Protein AF-A0A135SBM2-F1 (afdb_monomer_lite)

pLDDT: mean 83.61, std 17.09, range [28.7, 98.75]

Foldseek 3Di:
DDDDDDDDDDDDDDDPDPPDPDDDDPPDFDDADDEDPDDDPQWWWKKWFWADDVPGRAAIWIFTADPVDRQWTKTWWFDDDLAAFTATKIWARDGQPPDPRHGPDIGTHYTFDNQQDDNCVRNVNNDTDIDRDDDGNLNVLLPVQGGTGRQDDDPPNPDDPDQFRDRAHGLNSNLVSVVSCVVVVRHPVVSSSNSVRPRPDPQLGDGRDDDDADDEAQQKFKFQFDDADDDPVQSVCSVPPPDDDPDFATGWKTKGFGQAAHNNCCPDPDLLRDGRFTKIATDRGDRPDRIRMDRSLRIDGDDPPQDRHNRRLCHFLVLVLCCVQCVQQVQDFPLRNPGDPVVVVDDPPDAAEDEEEPCPDSNNVNNLLRNVRSCVVHVGHYQYEYEDAPVCVVVCCDPPNNHPYYDDCPDPPNQDPDLRVQRVLVVADQPGAAEDADDCVSSVHDQVPGSHRYPYDHSCLLVQAFDDDPNDIDHRDVVSVVSSSSD

Organism: NCBI:txid703756

Structure (mmCIF, N/CA/C/O backbone):
data_AF-A0A135SBM2-F1
#
_entry.id   AF-A0A135SBM2-F1
#
loop_
_atom_site.group_PDB
_atom_site.id
_atom_site.type_symbol
_atom_site.label_atom_id
_atom_site.label_alt_id
_atom_site.label_comp_id
_atom_site.label_asym_id
_atom_site.label_entity_id
_atom_site.label_seq_id
_atom_site.pdbx_PDB_ins_code
_atom_site.Cartn_x
_atom_site.Cartn_y
_atom_site.Cartn_z
_atom_site.occupancy
_atom_site.B_iso_or_equiv
_atom_site.auth_seq_id
_atom_site.auth_comp_id
_atom_site.auth_asym_id
_atom_site.auth_atom_id
_atom_site.pdbx_PDB_model_num
ATOM 1 N N . MET A 1 1 ? -12.585 -41.932 53.723 1.00 39.06 1 MET A N 1
ATOM 2 C CA . MET A 1 1 ? -12.923 -42.437 52.377 1.00 39.06 1 MET A CA 1
ATOM 3 C C . MET A 1 1 ? -12.735 -41.289 51.399 1.00 39.06 1 MET A C 1
ATOM 5 O O . MET A 1 1 ? -13.610 -40.442 51.297 1.00 39.06 1 MET A O 1
ATOM 9 N N . SER A 1 2 ? -11.553 -41.189 50.789 1.00 30.44 2 SER A N 1
ATOM 10 C CA . SER A 1 2 ? -11.261 -40.231 49.718 1.00 30.44 2 SER A CA 1
ATOM 11 C C . SER A 1 2 ? -11.593 -40.883 48.378 1.00 30.44 2 SER A C 1
ATOM 13 O O . SER A 1 2 ? -11.089 -41.962 48.077 1.00 30.44 2 SER A O 1
ATOM 15 N N . SER A 1 3 ? -12.459 -40.245 47.594 1.00 32.25 3 SER A N 1
ATOM 16 C CA . SER A 1 3 ? -12.803 -40.667 46.236 1.00 32.25 3 SER A CA 1
ATOM 17 C C . SER A 1 3 ? -11.995 -39.832 45.249 1.00 32.25 3 SER A C 1
ATOM 19 O O . SER A 1 3 ? -12.157 -38.615 45.185 1.00 32.25 3 SER A O 1
ATOM 21 N N . SER A 1 4 ? -11.109 -40.488 44.508 1.00 32.97 4 SER A N 1
ATOM 22 C CA . SER A 1 4 ? -10.272 -39.921 43.452 1.00 32.97 4 SER A CA 1
ATOM 23 C C . SER A 1 4 ? -11.083 -39.667 42.179 1.00 32.97 4 SER A C 1
ATOM 25 O O . SER A 1 4 ? -11.576 -40.610 41.564 1.00 32.97 4 SER A O 1
ATOM 27 N N . TYR A 1 5 ? -11.173 -38.405 41.763 1.00 30.28 5 TYR A N 1
ATOM 28 C CA . TYR A 1 5 ? -11.553 -38.014 40.406 1.00 30.28 5 TYR A CA 1
ATOM 29 C C . TYR A 1 5 ? -10.326 -38.156 39.496 1.00 30.28 5 TYR A C 1
ATOM 31 O O . TYR A 1 5 ? -9.384 -37.372 39.588 1.00 30.28 5 TYR A O 1
ATOM 39 N N . THR A 1 6 ? -10.317 -39.162 38.626 1.00 31.48 6 THR A N 1
ATOM 40 C CA . THR A 1 6 ? -9.351 -39.278 37.526 1.00 31.48 6 THR A CA 1
ATOM 41 C C . THR A 1 6 ? -9.913 -38.545 36.312 1.00 31.48 6 THR A C 1
ATOM 43 O O . THR A 1 6 ? -10.734 -39.089 35.575 1.00 31.48 6 THR A O 1
ATOM 46 N N . GLY A 1 7 ? -9.512 -37.286 36.137 1.00 32.78 7 GLY A N 1
ATOM 47 C CA . GLY A 1 7 ? -9.762 -36.528 34.914 1.00 32.78 7 GLY A CA 1
ATOM 48 C C . GLY A 1 7 ? -8.876 -37.041 33.779 1.00 32.78 7 GLY A C 1
ATOM 49 O O . GLY A 1 7 ? -7.662 -37.153 33.941 1.00 32.78 7 GLY A O 1
ATOM 50 N N . ASN A 1 8 ? -9.486 -37.358 32.638 1.00 36.62 8 ASN A N 1
ATOM 51 C CA . ASN A 1 8 ? -8.774 -37.638 31.394 1.00 36.62 8 ASN A CA 1
ATOM 52 C C . ASN A 1 8 ? -8.046 -36.369 30.934 1.00 36.62 8 ASN A C 1
ATOM 54 O O . ASN A 1 8 ? -8.679 -35.386 30.552 1.00 36.62 8 ASN A O 1
ATOM 58 N N . VAL A 1 9 ? -6.716 -36.403 30.974 1.00 37.31 9 VAL A N 1
ATOM 59 C CA . VAL A 1 9 ? -5.846 -35.377 30.390 1.00 37.31 9 VAL A CA 1
ATOM 60 C C . VAL A 1 9 ? -5.832 -35.576 28.865 1.00 37.31 9 VAL A C 1
ATOM 62 O O . VAL A 1 9 ? -5.608 -36.707 28.423 1.00 37.31 9 VAL A O 1
ATOM 65 N N . PRO A 1 10 ? -6.078 -34.536 28.044 1.00 39.66 10 PRO A N 1
ATOM 66 C CA . PRO A 1 10 ? -5.934 -34.630 26.592 1.00 39.66 10 PRO A CA 1
ATOM 67 C C . PRO A 1 10 ? -4.493 -35.001 26.206 1.00 39.66 10 PRO A C 1
ATOM 69 O O . PRO A 1 10 ? -3.559 -34.575 26.891 1.00 39.66 10 PRO A O 1
ATOM 72 N N . PRO A 1 11 ? -4.277 -35.773 25.125 1.00 42.50 11 PRO A N 1
ATOM 73 C CA . PRO A 1 11 ? -2.930 -36.115 24.688 1.00 42.50 11 PRO A CA 1
ATOM 74 C C . PRO A 1 11 ? -2.131 -34.844 24.349 1.00 42.50 11 PRO A C 1
ATOM 76 O O . PRO A 1 11 ? -2.710 -33.873 23.852 1.00 42.50 11 PRO A O 1
ATOM 79 N N . PRO A 1 12 ? -0.811 -34.831 24.611 1.00 39.47 12 PRO A N 1
ATOM 80 C CA . PRO A 1 12 ? 0.035 -33.698 24.266 1.00 39.47 12 PRO A CA 1
ATOM 81 C C . PRO A 1 12 ? -0.006 -33.440 22.750 1.00 39.47 12 PRO A C 1
ATOM 83 O O . PRO A 1 12 ? -0.119 -34.395 21.973 1.00 39.47 12 PRO A O 1
ATOM 86 N N . PRO A 1 13 ? 0.082 -32.168 22.320 1.00 36.06 13 PRO A N 1
ATOM 87 C CA . PRO A 1 13 ? 0.100 -31.822 20.906 1.00 36.06 13 PRO A CA 1
ATOM 88 C C . PRO A 1 13 ? 1.261 -32.533 20.192 1.00 36.06 13 PRO A C 1
ATOM 90 O O . PRO A 1 13 ? 2.310 -32.763 20.805 1.00 36.06 13 PRO A O 1
ATOM 93 N N . PRO A 1 14 ? 1.089 -32.899 18.908 1.00 39.03 14 PRO A N 1
ATOM 94 C CA . PRO A 1 14 ? 2.150 -33.527 18.136 1.00 39.03 14 PRO A CA 1
ATOM 95 C C . PRO A 1 14 ? 3.398 -32.629 18.120 1.00 39.03 14 PRO A C 1
ATOM 97 O O . PRO A 1 14 ? 3.268 -31.401 18.121 1.00 39.03 14 PRO A O 1
ATOM 100 N N . PRO A 1 15 ? 4.610 -33.216 18.118 1.00 32.97 15 PRO A N 1
ATOM 101 C CA . PRO A 1 15 ? 5.842 -32.443 18.045 1.00 32.97 15 PRO A CA 1
ATOM 102 C C . PRO A 1 15 ? 5.826 -31.543 16.799 1.00 32.97 15 PRO A C 1
ATOM 104 O O . PRO A 1 15 ? 5.261 -31.950 15.777 1.00 32.97 15 PRO A O 1
ATOM 107 N N . PRO A 1 16 ? 6.439 -30.343 16.860 1.00 32.44 16 PRO A N 1
ATOM 108 C CA . PRO A 1 16 ? 6.512 -29.442 15.719 1.00 32.44 16 PRO A CA 1
ATOM 109 C C . PRO A 1 16 ? 7.023 -30.208 14.503 1.00 32.44 16 PRO A C 1
ATOM 111 O O . PRO A 1 16 ? 8.071 -30.858 14.577 1.00 32.44 16 PRO A O 1
ATOM 114 N N . GLN A 1 17 ? 6.275 -30.161 13.399 1.00 31.98 17 GLN A N 1
ATOM 115 C CA . GLN A 1 17 ? 6.774 -30.659 12.123 1.00 31.98 17 GLN A CA 1
ATOM 116 C C . GLN A 1 17 ? 8.132 -30.003 11.871 1.00 31.98 17 GLN A C 1
ATOM 118 O O . GLN A 1 17 ? 8.277 -28.789 12.040 1.00 31.98 17 GLN A O 1
ATOM 123 N N . GLN A 1 18 ? 9.136 -30.824 11.545 1.00 28.70 18 GLN A N 1
ATOM 124 C CA . GLN A 1 18 ? 10.473 -30.345 11.216 1.00 28.70 18 GLN A CA 1
ATOM 125 C C . GLN A 1 18 ? 10.342 -29.203 10.214 1.00 28.70 18 GLN A C 1
ATOM 127 O O . GLN A 1 18 ? 9.716 -29.369 9.168 1.00 28.70 18 GLN A O 1
ATOM 132 N N . LEU A 1 19 ? 10.901 -28.047 10.581 1.00 30.02 19 LEU A N 1
ATOM 133 C CA . LEU A 1 19 ? 11.062 -26.896 9.707 1.00 30.02 19 LEU A CA 1
ATOM 134 C C . LEU A 1 19 ? 11.594 -27.403 8.369 1.00 30.02 19 LEU A C 1
ATOM 136 O O . LEU A 1 19 ? 12.743 -27.834 8.286 1.00 30.02 19 LEU A O 1
ATOM 140 N N . VAL A 1 20 ? 10.735 -27.378 7.350 1.00 32.09 20 VAL A N 1
ATOM 141 C CA . VAL A 1 20 ? 11.147 -27.549 5.962 1.00 32.09 20 VAL A CA 1
ATOM 142 C C . VAL A 1 20 ? 12.308 -26.584 5.752 1.00 32.09 20 VAL A C 1
ATOM 144 O O . VAL A 1 20 ? 12.190 -25.397 6.076 1.00 32.09 20 VAL A O 1
ATOM 147 N N . GLU A 1 21 ? 13.450 -27.122 5.322 1.00 30.66 21 GLU A N 1
ATOM 148 C CA . GLU A 1 21 ? 14.669 -26.356 5.088 1.00 30.66 21 GLU A CA 1
ATOM 149 C C . GLU A 1 21 ? 14.331 -25.068 4.336 1.00 30.66 21 GLU A C 1
ATOM 151 O O . GLU A 1 21 ? 13.576 -25.083 3.360 1.00 30.66 21 GLU A O 1
ATOM 156 N N . LYS A 1 22 ? 14.874 -23.941 4.824 1.00 33.56 22 LYS A N 1
ATOM 157 C CA . LYS A 1 22 ? 14.801 -22.643 4.146 1.00 33.56 22 LYS A CA 1
ATOM 158 C C . LYS A 1 22 ? 15.046 -22.872 2.659 1.00 33.56 22 LYS A C 1
ATOM 160 O O . LYS A 1 22 ? 16.135 -23.312 2.294 1.00 33.56 22 LYS A O 1
ATOM 165 N N . ALA A 1 23 ? 14.052 -22.544 1.833 1.00 33.91 23 ALA A N 1
ATOM 166 C CA . ALA A 1 23 ? 14.222 -22.484 0.391 1.00 33.91 23 ALA A CA 1
ATOM 167 C C . ALA A 1 23 ? 15.534 -21.747 0.094 1.00 33.91 23 ALA A C 1
ATOM 169 O O . ALA A 1 23 ? 15.767 -20.648 0.611 1.00 33.91 23 ALA A O 1
ATOM 170 N N . SER A 1 24 ? 16.418 -22.406 -0.655 1.00 32.66 24 SER A N 1
ATOM 171 C CA . SER A 1 24 ? 17.719 -21.872 -1.038 1.00 32.66 24 SER A CA 1
ATOM 172 C C . SER A 1 24 ? 17.538 -20.462 -1.590 1.00 32.66 24 SER A C 1
ATOM 174 O O . SER A 1 24 ? 16.753 -20.264 -2.518 1.00 32.66 24 SER A O 1
ATOM 176 N N . THR A 1 25 ? 18.252 -19.484 -1.029 1.00 36.28 25 THR A N 1
ATOM 177 C CA . THR A 1 25 ? 18.361 -18.149 -1.628 1.00 36.28 25 THR A CA 1
ATOM 178 C C . THR A 1 25 ? 18.703 -18.302 -3.111 1.00 36.28 25 THR A C 1
ATOM 180 O O . THR A 1 25 ? 19.650 -19.039 -3.408 1.00 36.28 25 THR A O 1
ATOM 183 N N . PRO A 1 26 ? 17.972 -17.640 -4.030 1.00 43.34 26 PRO A N 1
ATOM 184 C CA . PRO A 1 26 ? 18.313 -17.658 -5.444 1.00 43.34 26 PRO A CA 1
ATOM 185 C C . PRO A 1 26 ? 19.788 -17.283 -5.623 1.00 43.34 26 PRO A C 1
ATOM 187 O O . PRO A 1 26 ? 20.283 -16.425 -4.879 1.00 43.34 26 PRO A O 1
ATOM 190 N N . PRO A 1 27 ? 20.512 -17.911 -6.565 1.00 47.12 27 PRO A N 1
ATOM 191 C CA . PRO A 1 27 ? 21.894 -17.547 -6.828 1.00 47.12 27 PRO A CA 1
ATOM 192 C C . PRO A 1 27 ? 21.990 -16.038 -7.114 1.00 47.12 27 PRO A C 1
ATOM 194 O O . PRO A 1 27 ? 21.088 -15.474 -7.741 1.00 47.12 27 PRO A O 1
ATOM 197 N N . PRO A 1 28 ? 23.049 -15.359 -6.637 1.00 56.12 28 PRO A N 1
ATOM 198 C CA . PRO A 1 28 ? 23.223 -13.935 -6.887 1.00 56.12 28 PRO A CA 1
ATOM 199 C C . PRO A 1 28 ? 23.235 -13.666 -8.395 1.00 56.12 28 PRO A C 1
ATOM 201 O O . PRO A 1 28 ? 23.803 -14.442 -9.166 1.00 56.12 28 PRO A O 1
ATOM 204 N N . ALA A 1 29 ? 22.604 -12.563 -8.808 1.00 62.34 29 ALA A N 1
ATOM 205 C CA . ALA A 1 29 ? 22.595 -12.148 -10.206 1.00 62.34 29 ALA A CA 1
ATOM 206 C C . ALA A 1 29 ? 24.039 -12.043 -10.744 1.00 62.34 29 ALA A C 1
ATOM 208 O O . ALA A 1 29 ? 24.929 -11.604 -10.005 1.00 62.34 29 ALA A O 1
ATOM 209 N N . PRO A 1 30 ? 24.288 -12.421 -12.011 1.00 75.31 30 PRO A N 1
ATOM 210 C CA . PRO A 1 30 ? 25.601 -12.297 -12.617 1.00 75.31 30 PRO A CA 1
ATOM 211 C C . PRO A 1 30 ? 26.064 -10.832 -12.570 1.00 75.31 30 PRO A C 1
ATOM 213 O O . PRO A 1 30 ? 25.238 -9.912 -12.662 1.00 75.31 30 PRO A O 1
ATOM 216 N N . PRO A 1 31 ? 27.377 -10.589 -12.410 1.00 77.69 31 PRO A N 1
ATOM 217 C CA . PRO A 1 31 ? 27.910 -9.236 -12.450 1.00 77.69 31 PRO A CA 1
ATOM 218 C C . PRO A 1 31 ? 27.606 -8.577 -13.808 1.00 77.69 31 PRO A C 1
ATOM 220 O O . PRO A 1 31 ? 27.438 -9.282 -14.807 1.00 77.69 31 PRO A O 1
ATOM 223 N N . PRO A 1 32 ? 27.529 -7.233 -13.867 1.00 82.75 32 PRO A N 1
ATOM 224 C CA . PRO A 1 32 ? 27.385 -6.526 -15.136 1.00 82.75 32 PRO A CA 1
ATOM 225 C C . PRO A 1 32 ? 28.516 -6.884 -16.111 1.00 82.75 32 PRO A C 1
ATOM 227 O O . PRO A 1 32 ? 29.633 -7.164 -15.657 1.00 82.75 32 PRO A O 1
ATOM 230 N N . PRO A 1 33 ? 28.258 -6.842 -17.433 1.00 87.00 33 PRO A N 1
ATOM 231 C CA . PRO A 1 33 ? 29.292 -7.032 -18.439 1.00 87.00 33 PRO A CA 1
ATOM 232 C C . PRO A 1 33 ? 30.483 -6.106 -18.181 1.00 87.00 33 PRO A C 1
ATOM 234 O O . PRO A 1 33 ? 30.323 -4.928 -17.854 1.00 87.00 33 PRO A O 1
ATOM 237 N N . THR A 1 34 ? 31.696 -6.641 -18.310 1.00 88.88 34 THR A N 1
ATOM 238 C CA . THR A 1 34 ? 32.908 -5.824 -18.203 1.00 88.88 34 THR A CA 1
ATOM 239 C C . THR A 1 34 ? 33.130 -5.120 -19.534 1.00 88.88 34 THR A C 1
ATOM 241 O O . THR A 1 34 ? 33.574 -5.739 -20.498 1.00 88.88 34 THR A O 1
ATOM 244 N N . VAL A 1 35 ? 32.810 -3.827 -19.590 1.00 92.12 35 VAL A N 1
ATOM 245 C CA . VAL A 1 35 ? 32.955 -3.012 -20.801 1.00 92.12 35 VAL A CA 1
ATOM 246 C C . VAL A 1 35 ? 34.191 -2.115 -20.678 1.00 92.12 35 VAL A C 1
ATOM 248 O O . VAL A 1 35 ? 34.280 -1.350 -19.714 1.00 92.12 35 VAL A O 1
ATOM 251 N N . PRO A 1 36 ? 35.154 -2.180 -21.619 1.00 90.50 36 PRO A N 1
ATOM 252 C CA . PRO A 1 36 ? 36.303 -1.281 -21.631 1.00 90.50 36 PRO A CA 1
ATOM 253 C C . PRO A 1 36 ? 35.881 0.195 -21.710 1.00 90.50 36 PRO A C 1
ATOM 255 O O . PRO A 1 36 ? 34.874 0.506 -22.352 1.00 90.50 36 PRO A O 1
ATOM 258 N N . PRO A 1 37 ? 36.663 1.127 -21.135 1.00 87.56 37 PRO A N 1
ATOM 259 C CA . PRO A 1 37 ? 36.342 2.556 -21.175 1.00 87.56 37 PRO A CA 1
ATOM 260 C C . PRO A 1 37 ? 36.332 3.135 -22.598 1.00 87.56 37 PRO A C 1
ATOM 262 O O . PRO A 1 37 ? 35.678 4.145 -22.841 1.00 87.56 37 PRO A O 1
ATOM 265 N N . THR A 1 38 ? 37.030 2.491 -23.536 1.00 88.94 38 THR A N 1
ATOM 266 C CA . THR A 1 38 ? 37.103 2.866 -24.952 1.00 88.94 38 THR A CA 1
ATOM 267 C C . THR A 1 38 ? 36.801 1.661 -25.836 1.00 88.94 38 THR A C 1
ATOM 269 O O . THR A 1 38 ? 37.346 0.580 -25.599 1.00 88.94 38 THR A O 1
ATOM 272 N N . GLY A 1 39 ? 35.966 1.851 -26.855 1.00 89.75 39 GLY A N 1
ATOM 273 C CA . GLY A 1 39 ? 35.619 0.821 -27.830 1.00 89.75 39 GLY A CA 1
ATOM 274 C C . GLY A 1 39 ? 36.536 0.793 -29.053 1.00 89.75 39 GLY A C 1
ATOM 275 O O . GLY A 1 39 ? 37.446 1.619 -29.173 1.00 89.75 39 GLY A O 1
ATOM 276 N N . PRO A 1 40 ? 36.288 -0.146 -29.982 1.00 93.06 40 PRO A N 1
ATOM 277 C CA . PRO A 1 40 ? 36.855 -0.101 -31.324 1.00 93.06 40 PRO A CA 1
ATOM 278 C C . PRO A 1 40 ? 36.560 1.239 -32.026 1.00 93.06 40 PRO A C 1
ATOM 280 O O . PRO A 1 40 ? 35.549 1.877 -31.722 1.00 93.06 40 PRO A O 1
ATOM 283 N N . PRO A 1 41 ? 37.403 1.678 -32.979 1.00 91.75 41 PRO A N 1
ATOM 284 C CA . PRO A 1 41 ? 37.172 2.918 -33.716 1.00 91.75 41 PRO A CA 1
ATOM 285 C C . PRO A 1 41 ? 35.780 2.971 -34.368 1.00 91.75 41 PRO A C 1
ATOM 287 O O . PRO A 1 41 ? 35.421 2.080 -35.133 1.00 91.75 41 PRO A O 1
ATOM 290 N N . GLY A 1 42 ? 35.016 4.026 -34.068 1.00 91.12 42 GLY A N 1
ATOM 291 C CA . GLY A 1 42 ? 33.669 4.269 -34.604 1.00 91.12 42 GLY A CA 1
ATOM 292 C C . GLY A 1 42 ? 32.543 3.443 -33.970 1.00 91.12 42 GLY A C 1
ATOM 293 O O . GLY A 1 42 ? 31.391 3.593 -34.368 1.00 91.12 42 GLY A O 1
ATOM 294 N N . ALA A 1 43 ? 32.848 2.553 -33.022 1.00 95.88 43 ALA A N 1
ATOM 295 C CA . ALA A 1 43 ? 31.829 1.784 -32.318 1.00 95.88 43 ALA A CA 1
ATOM 296 C C . ALA A 1 43 ? 31.039 2.665 -31.341 1.00 95.88 43 ALA A C 1
ATOM 298 O O . ALA A 1 43 ? 31.593 3.552 -30.695 1.00 95.88 43 ALA A O 1
ATOM 299 N N . PHE A 1 44 ? 29.764 2.334 -31.149 1.00 97.19 44 PHE A N 1
ATOM 300 C CA . PHE A 1 44 ? 28.881 3.031 -30.218 1.00 97.19 44 PHE A CA 1
ATOM 301 C C . PHE A 1 44 ? 28.769 2.263 -28.911 1.00 97.19 44 PHE A C 1
ATOM 303 O O . PHE A 1 44 ? 28.583 1.043 -28.906 1.00 97.19 44 PHE A O 1
ATOM 310 N N . LEU A 1 45 ? 28.847 2.972 -27.786 1.00 97.25 45 LEU A N 1
ATOM 311 C CA . LEU A 1 45 ? 28.562 2.369 -26.491 1.00 97.25 45 LEU A CA 1
ATOM 312 C C . LEU A 1 45 ? 27.051 2.319 -26.283 1.00 97.25 45 LEU A C 1
ATOM 314 O O . LEU A 1 45 ? 26.390 3.359 -26.246 1.00 97.25 45 LEU A O 1
ATOM 318 N N . VAL A 1 46 ? 26.531 1.110 -26.082 1.00 97.88 46 VAL A N 1
ATOM 319 C CA . VAL A 1 46 ? 25.150 0.902 -25.655 1.00 97.88 46 VAL A CA 1
ATOM 320 C C . VAL A 1 46 ? 25.110 0.690 -24.146 1.00 97.88 46 VAL A C 1
ATOM 322 O O . VAL A 1 46 ? 25.815 -0.156 -23.586 1.00 97.88 46 VAL A O 1
ATOM 325 N N . GLU A 1 47 ? 24.266 1.465 -23.479 1.00 97.62 47 GLU A N 1
ATOM 326 C CA . GLU A 1 47 ? 24.045 1.435 -22.038 1.00 97.62 47 GLU A CA 1
ATOM 327 C C . GLU A 1 47 ? 22.607 1.000 -21.726 1.00 97.62 47 GLU A C 1
ATOM 329 O O . GLU A 1 47 ? 21.675 1.254 -22.488 1.00 97.62 47 GLU A O 1
ATOM 334 N N . LEU A 1 48 ? 22.411 0.372 -20.568 1.00 96.56 48 LEU A N 1
ATOM 335 C CA . LEU A 1 48 ? 21.107 0.227 -19.934 1.00 96.56 48 LEU A CA 1
ATOM 336 C C . LEU A 1 48 ? 20.878 1.423 -19.009 1.00 96.56 48 LEU A C 1
ATOM 338 O O . LEU A 1 48 ? 21.626 1.626 -18.046 1.00 96.56 48 LEU A O 1
ATOM 342 N N . LEU A 1 49 ? 19.809 2.171 -19.261 1.00 94.75 49 LEU A N 1
ATOM 343 C CA . LEU A 1 49 ? 19.285 3.165 -18.333 1.00 94.75 49 LEU A CA 1
ATOM 344 C C . LEU A 1 49 ? 18.264 2.507 -17.412 1.00 94.75 49 LEU A C 1
ATOM 346 O O . LEU A 1 49 ? 17.353 1.826 -17.881 1.00 94.75 49 LEU A O 1
ATOM 350 N N . ILE A 1 50 ? 18.399 2.740 -16.107 1.00 88.25 50 ILE A N 1
ATOM 351 C CA . ILE A 1 50 ? 17.452 2.276 -15.093 1.00 88.25 50 ILE A CA 1
ATOM 352 C C . ILE A 1 50 ? 16.895 3.482 -14.344 1.00 88.25 50 ILE A C 1
ATOM 354 O O . ILE A 1 50 ? 17.633 4.239 -13.705 1.00 88.25 50 ILE A O 1
ATOM 358 N N . TYR A 1 51 ? 15.576 3.601 -14.357 1.00 84.31 51 TYR A N 1
ATOM 359 C CA . TYR A 1 51 ? 14.812 4.565 -13.580 1.00 84.31 51 TYR A CA 1
ATOM 360 C C . TYR A 1 51 ? 14.103 3.818 -12.449 1.00 84.31 51 TYR A C 1
ATOM 362 O O . TYR A 1 51 ? 13.498 2.769 -12.683 1.00 84.31 51 TYR A O 1
ATOM 370 N N . ASN A 1 52 ? 14.188 4.332 -11.222 1.00 74.50 52 ASN A N 1
ATOM 371 C CA . ASN A 1 52 ? 13.578 3.703 -10.051 1.00 74.50 52 ASN A CA 1
ATOM 372 C C . ASN A 1 52 ? 12.551 4.638 -9.413 1.00 74.50 52 ASN A C 1
ATOM 374 O O . ASN A 1 52 ? 12.862 5.799 -9.149 1.00 74.50 52 ASN A O 1
ATOM 378 N N . GLY A 1 53 ? 11.374 4.096 -9.104 1.00 55.69 53 GLY A N 1
ATOM 379 C CA . GLY A 1 53 ? 10.450 4.643 -8.117 1.00 55.69 53 GLY A CA 1
ATOM 380 C C . GLY A 1 53 ? 10.626 3.890 -6.798 1.00 55.69 53 GLY A C 1
ATOM 381 O O . GLY A 1 53 ? 11.056 2.744 -6.769 1.00 55.69 53 GLY A O 1
ATOM 382 N N . SER A 1 54 ? 10.340 4.494 -5.649 1.00 36.25 54 SER A N 1
ATOM 383 C CA . SER A 1 54 ? 10.246 3.680 -4.429 1.00 36.25 54 SER A CA 1
ATOM 384 C C . SER A 1 54 ? 8.919 2.911 -4.467 1.00 36.25 54 SER A C 1
ATOM 386 O O . SER A 1 54 ? 7.890 3.571 -4.617 1.00 36.25 54 SER A O 1
ATOM 388 N N . PRO A 1 55 ? 8.879 1.569 -4.318 1.00 40.44 55 PRO A N 1
ATOM 389 C CA . PRO A 1 55 ? 9.960 0.646 -3.947 1.00 40.44 55 PRO A CA 1
ATOM 390 C C . PRO A 1 55 ? 10.542 -0.216 -5.101 1.00 40.44 55 PRO A C 1
ATOM 392 O O . PRO A 1 55 ? 11.263 -1.174 -4.813 1.00 40.44 55 PRO A O 1
ATOM 395 N N . PHE A 1 56 ? 10.252 0.072 -6.377 1.00 52.28 56 PHE A N 1
ATOM 396 C CA . PHE A 1 56 ? 10.602 -0.774 -7.531 1.00 52.28 56 PHE A CA 1
ATOM 397 C C . PHE A 1 56 ? 11.417 -0.056 -8.628 1.00 52.28 56 PHE A C 1
ATOM 399 O O . PHE A 1 56 ? 11.324 1.145 -8.864 1.00 52.28 56 PHE A O 1
ATOM 406 N N . LYS A 1 57 ? 12.231 -0.816 -9.370 1.00 59.62 57 LYS A N 1
ATOM 407 C CA . LYS A 1 57 ? 12.837 -0.312 -10.618 1.00 59.62 57 LYS A CA 1
ATOM 408 C C . LYS A 1 57 ? 11.742 -0.208 -11.681 1.00 59.62 57 LYS A C 1
ATOM 410 O O . LYS A 1 57 ? 11.306 -1.241 -12.179 1.00 59.62 57 LYS A O 1
ATOM 415 N N . ASP A 1 58 ? 11.302 1.000 -11.995 1.00 70.69 58 ASP A N 1
ATOM 416 C CA . ASP A 1 58 ? 10.052 1.217 -12.730 1.00 70.69 58 ASP A CA 1
ATOM 417 C C . ASP A 1 58 ? 10.234 1.515 -14.217 1.00 70.69 58 ASP A C 1
ATOM 419 O O . ASP A 1 58 ? 9.252 1.514 -14.952 1.00 70.69 58 ASP A O 1
ATOM 423 N N . HIS A 1 59 ? 11.460 1.686 -14.722 1.00 87.25 59 HIS A N 1
ATOM 424 C CA . HIS A 1 59 ? 11.638 1.778 -16.173 1.00 87.25 59 HIS A CA 1
ATOM 425 C C . HIS A 1 59 ? 13.038 1.442 -16.657 1.00 87.25 59 HIS A C 1
ATOM 427 O O . HIS A 1 59 ? 14.024 1.844 -16.037 1.00 87.25 59 HIS A O 1
ATOM 433 N N . TRP A 1 60 ? 13.123 0.742 -17.788 1.00 93.56 60 TRP A N 1
ATOM 434 C CA . TRP A 1 60 ? 14.372 0.422 -18.469 1.00 93.56 60 TRP A CA 1
ATOM 435 C C . TRP A 1 60 ? 14.368 0.947 -19.906 1.00 93.56 60 TRP A C 1
ATOM 437 O O . TRP A 1 60 ? 13.351 0.893 -20.598 1.00 93.56 60 TRP A O 1
ATOM 447 N N . ALA A 1 61 ? 15.527 1.412 -20.366 1.00 96.69 61 ALA A N 1
ATOM 448 C CA . ALA A 1 61 ? 15.746 1.825 -21.749 1.00 96.69 61 ALA A CA 1
ATOM 449 C C . ALA A 1 61 ? 17.156 1.449 -22.212 1.00 96.69 61 ALA A C 1
ATOM 451 O O . ALA A 1 61 ? 18.087 1.443 -21.403 1.00 96.69 61 ALA A O 1
ATOM 452 N N . TYR A 1 62 ? 17.323 1.192 -23.507 1.00 98.00 62 TYR A N 1
ATOM 453 C CA . TYR A 1 62 ? 18.645 1.257 -24.120 1.00 98.00 62 TYR A CA 1
ATOM 454 C C . TYR A 1 62 ? 19.016 2.713 -24.375 1.00 98.00 62 TYR A C 1
ATOM 456 O O . TYR A 1 62 ? 18.158 3.525 -24.724 1.00 98.00 62 TYR A O 1
ATOM 464 N N . PHE A 1 63 ? 20.294 3.030 -24.219 1.00 98.00 63 PHE A N 1
ATOM 465 C CA . PHE A 1 63 ? 20.854 4.320 -24.587 1.00 98.00 63 PHE A CA 1
ATOM 466 C C . PHE A 1 63 ? 22.082 4.124 -25.457 1.00 98.00 63 PHE A C 1
ATOM 468 O O . PHE A 1 63 ? 23.062 3.524 -25.017 1.00 98.00 63 PHE A O 1
ATOM 475 N N . VAL A 1 64 ? 22.007 4.610 -26.691 1.00 97.69 64 VAL A N 1
ATOM 476 C CA . VAL A 1 64 ? 23.130 4.630 -27.629 1.00 97.69 64 VAL A CA 1
ATOM 477 C C . VAL A 1 64 ? 23.795 5.993 -27.501 1.00 97.69 64 VAL A C 1
ATOM 479 O O . VAL A 1 64 ? 23.189 7.011 -27.833 1.00 97.69 64 VAL A O 1
ATOM 482 N N . ARG A 1 65 ? 25.011 6.019 -26.958 1.00 95.75 65 ARG A N 1
ATOM 483 C CA . ARG A 1 65 ? 25.747 7.255 -26.669 1.00 95.75 65 ARG A CA 1
ATOM 484 C C . ARG A 1 65 ? 26.305 7.884 -27.950 1.00 95.75 65 ARG A C 1
ATOM 486 O O . ARG A 1 65 ? 26.895 7.165 -28.749 1.00 95.75 65 ARG A O 1
ATOM 493 N N . SER A 1 66 ? 26.186 9.205 -28.097 1.00 94.31 66 SER A N 1
ATOM 494 C CA . SER A 1 66 ? 26.877 9.971 -29.147 1.00 94.31 66 SER A CA 1
ATOM 495 C C . SER A 1 66 ? 28.404 9.870 -29.016 1.00 94.31 66 SER A C 1
ATOM 497 O O . SER A 1 66 ? 28.942 9.767 -27.910 1.00 94.31 66 SER A O 1
ATOM 499 N N . HIS A 1 67 ? 29.129 9.951 -30.133 1.00 90.00 67 HIS A N 1
ATOM 500 C CA . HIS A 1 67 ? 30.592 10.021 -30.114 1.00 90.00 67 HIS A CA 1
ATOM 501 C C . HIS A 1 67 ? 31.135 11.318 -29.507 1.00 90.00 67 HIS A C 1
ATOM 503 O O . HIS A 1 67 ? 32.250 11.329 -28.980 1.00 90.00 67 HIS A O 1
ATOM 509 N N . THR A 1 68 ? 30.386 12.416 -29.609 1.00 87.94 68 THR A N 1
ATOM 510 C CA . THR A 1 68 ? 30.867 13.754 -29.237 1.00 87.94 68 THR A CA 1
ATOM 511 C C . THR A 1 68 ? 30.506 14.135 -27.808 1.00 87.94 68 THR A C 1
ATOM 513 O O . THR A 1 68 ? 31.285 14.816 -27.142 1.00 87.94 68 THR A O 1
ATOM 516 N N . GLU A 1 69 ? 29.357 13.673 -27.312 1.00 91.38 69 GLU A N 1
ATOM 517 C CA . GLU A 1 69 ? 28.814 14.070 -26.014 1.00 91.38 69 GLU A CA 1
ATOM 518 C C . GLU A 1 69 ? 28.300 12.857 -25.230 1.00 91.38 69 GLU A C 1
ATOM 520 O O . GLU A 1 69 ? 27.362 12.175 -25.627 1.00 91.38 69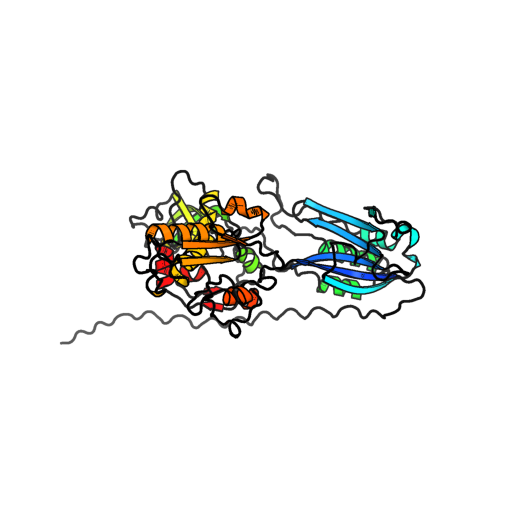 GLU A O 1
ATOM 525 N N . VAL A 1 70 ? 28.900 12.600 -24.065 1.00 90.31 70 VAL A N 1
ATOM 526 C CA . VAL A 1 70 ? 28.651 11.387 -23.259 1.00 90.31 70 VAL A CA 1
ATOM 527 C C . VAL A 1 70 ? 27.229 11.299 -22.691 1.00 90.31 70 VAL A C 1
ATOM 529 O O . VAL A 1 70 ? 26.736 10.202 -22.402 1.00 90.31 70 VAL A O 1
ATOM 532 N N . ASP A 1 71 ? 26.578 12.445 -22.516 1.00 93.75 71 ASP A N 1
ATOM 533 C CA . ASP A 1 71 ? 25.235 12.552 -21.945 1.00 93.75 71 ASP A CA 1
ATOM 534 C C . ASP A 1 71 ? 24.146 12.780 -22.999 1.00 93.75 71 ASP A C 1
ATOM 536 O O . ASP A 1 71 ? 22.969 12.833 -22.642 1.00 93.75 71 ASP A O 1
ATOM 540 N N . VAL A 1 72 ? 24.522 12.866 -24.280 1.00 95.00 72 VAL A N 1
ATOM 541 C CA . VAL A 1 72 ? 23.600 12.988 -25.415 1.00 95.00 72 VAL A CA 1
ATOM 542 C C . VAL A 1 72 ? 23.613 11.698 -26.223 1.00 95.00 72 VAL A C 1
ATOM 544 O O . VAL A 1 72 ? 24.653 11.074 -26.436 1.00 95.00 72 VAL A O 1
ATOM 547 N N . GLY A 1 73 ? 22.441 11.257 -26.661 1.00 96.06 73 GLY A N 1
ATOM 548 C CA . GLY A 1 73 ? 22.327 10.019 -27.417 1.00 96.06 73 GLY A CA 1
ATOM 549 C C . GLY A 1 73 ? 20.897 9.673 -27.788 1.00 96.06 73 GLY A C 1
ATOM 550 O O . GLY A 1 73 ? 20.001 10.515 -27.752 1.00 96.06 73 GLY A O 1
ATOM 551 N N . VAL A 1 74 ? 20.682 8.409 -28.133 1.00 97.44 74 VAL A N 1
ATOM 552 C CA . VAL A 1 74 ? 19.364 7.884 -28.492 1.00 97.44 74 VAL A CA 1
ATOM 553 C C . VAL A 1 74 ? 18.838 6.998 -27.378 1.00 97.44 74 VAL A C 1
ATOM 555 O O . VAL A 1 74 ? 19.448 5.978 -27.057 1.00 97.44 74 VAL A O 1
ATOM 558 N N . LYS A 1 75 ? 17.687 7.357 -26.805 1.00 97.19 75 LYS A N 1
ATOM 559 C CA . LYS A 1 75 ? 16.980 6.533 -25.815 1.00 97.19 75 LYS A CA 1
ATOM 560 C C . LYS A 1 75 ? 15.919 5.692 -26.522 1.00 97.19 75 LYS A C 1
ATOM 562 O O . LYS A 1 75 ? 14.975 6.248 -27.068 1.00 97.19 75 LYS A O 1
ATOM 567 N N . ILE A 1 76 ? 16.051 4.369 -26.475 1.00 97.69 76 ILE A N 1
ATOM 568 C CA . ILE A 1 76 ? 15.153 3.409 -27.136 1.00 97.69 76 ILE A CA 1
ATOM 569 C C . ILE A 1 76 ? 14.447 2.585 -26.059 1.00 97.69 76 ILE A C 1
ATOM 571 O O . ILE A 1 76 ? 15.104 1.927 -25.244 1.00 97.69 76 ILE A O 1
ATOM 575 N N . HIS A 1 77 ? 13.114 2.608 -26.030 1.00 96.38 77 HIS A N 1
ATOM 576 C CA . HIS A 1 77 ? 12.350 1.888 -25.011 1.00 96.38 77 HIS A CA 1
ATOM 577 C C . HIS A 1 77 ? 10.915 1.547 -25.424 1.00 96.38 77 HIS A C 1
ATOM 579 O O . HIS A 1 77 ? 10.396 2.028 -26.427 1.00 96.38 77 HIS A O 1
ATOM 585 N N . ALA A 1 78 ? 10.248 0.746 -24.593 1.00 92.94 78 ALA A N 1
ATOM 586 C CA . ALA A 1 78 ? 8.795 0.650 -24.592 1.00 92.94 78 ALA A CA 1
ATOM 587 C C . ALA A 1 78 ? 8.233 1.535 -23.470 1.00 92.94 78 ALA A C 1
ATOM 589 O O . ALA A 1 78 ? 8.477 1.265 -22.296 1.00 92.94 78 ALA A O 1
ATOM 590 N N . THR A 1 79 ? 7.502 2.588 -23.822 1.00 89.94 79 THR A N 1
ATOM 591 C CA . THR A 1 79 ? 6.905 3.552 -22.888 1.00 89.94 79 THR A CA 1
ATOM 592 C C . THR A 1 79 ? 5.404 3.327 -22.753 1.00 89.94 79 THR A C 1
ATOM 594 O O . THR A 1 79 ? 4.750 2.907 -23.705 1.00 89.94 79 THR A O 1
ATOM 597 N N . GLY A 1 80 ? 4.846 3.585 -21.577 1.00 85.81 80 GLY A N 1
ATOM 598 C CA . GLY A 1 80 ? 3.439 3.343 -21.271 1.00 85.81 80 GLY A CA 1
ATOM 599 C C . GLY A 1 80 ? 3.273 2.691 -19.909 1.00 85.81 80 GLY A C 1
ATOM 600 O O . GLY A 1 80 ? 4.142 2.805 -19.044 1.00 85.81 80 GLY A O 1
ATOM 601 N N . ASP A 1 81 ? 2.150 2.010 -19.720 1.00 76.38 81 ASP A N 1
ATOM 602 C CA . ASP A 1 81 ? 1.812 1.384 -18.450 1.00 76.38 81 ASP A CA 1
ATOM 603 C C . ASP A 1 81 ? 0.969 0.120 -18.657 1.00 76.38 81 ASP A C 1
ATOM 605 O O . ASP A 1 81 ? 0.375 -0.117 -19.707 1.00 76.38 81 ASP A O 1
ATOM 609 N N . VAL A 1 82 ? 0.899 -0.724 -17.633 1.00 67.62 82 VAL A N 1
ATOM 610 C CA . VAL A 1 82 ? 0.188 -2.010 -17.701 1.00 67.62 82 VAL A CA 1
ATOM 611 C C . VAL A 1 82 ? -1.332 -1.872 -17.911 1.00 67.62 82 VAL A C 1
ATOM 613 O O . VAL A 1 82 ? -1.965 -2.834 -18.356 1.00 67.62 82 VAL A O 1
ATOM 616 N N . ARG A 1 83 ? -1.922 -0.695 -17.639 1.00 65.19 83 ARG A N 1
ATOM 617 C CA . ARG A 1 83 ? -3.352 -0.389 -17.822 1.00 65.19 83 ARG A CA 1
ATOM 618 C C . ARG A 1 83 ? -3.680 0.014 -19.257 1.00 65.19 83 ARG A C 1
ATOM 620 O O . ARG A 1 83 ? -4.705 -0.421 -19.774 1.00 65.19 83 ARG A O 1
ATOM 627 N N . ASN A 1 84 ? -2.837 0.822 -19.886 1.00 75.94 84 ASN A N 1
ATOM 628 C CA . ASN A 1 84 ? -3.057 1.351 -21.235 1.00 75.94 84 ASN A CA 1
ATOM 629 C C . ASN A 1 84 ? -2.289 0.573 -22.315 1.00 75.94 84 ASN A C 1
ATOM 631 O O . ASN A 1 84 ? -2.604 0.676 -23.499 1.00 75.94 84 ASN A O 1
ATOM 635 N N . GLY A 1 85 ? -1.324 -0.249 -21.905 1.00 80.00 85 GLY A N 1
ATOM 636 C CA . GLY A 1 85 ? -0.345 -0.867 -22.786 1.00 80.00 85 GLY A CA 1
ATOM 637 C C . GLY A 1 85 ? 0.884 0.018 -22.980 1.00 80.00 85 GLY A C 1
ATOM 638 O O . GLY A 1 85 ? 0.953 1.162 -22.526 1.00 80.00 85 GLY A O 1
ATOM 639 N N . PHE A 1 86 ? 1.871 -0.546 -23.662 1.00 88.62 86 PHE A N 1
ATOM 640 C CA . PHE A 1 86 ? 3.136 0.092 -23.973 1.00 88.62 86 PHE A CA 1
ATOM 641 C C . PHE A 1 86 ? 3.265 0.282 -25.484 1.00 88.62 86 PHE A C 1
ATOM 643 O O . PHE A 1 86 ? 2.793 -0.533 -26.279 1.00 88.62 86 PHE A O 1
ATOM 650 N N . LYS A 1 87 ? 3.964 1.341 -25.881 1.00 92.25 87 LYS A N 1
ATOM 651 C CA . LYS A 1 87 ? 4.348 1.630 -27.261 1.00 92.25 87 LYS A CA 1
ATOM 652 C C . LYS A 1 87 ? 5.863 1.726 -27.374 1.00 92.25 87 LYS A C 1
ATOM 654 O O . LYS A 1 87 ? 6.535 2.116 -26.423 1.00 92.25 87 LYS A O 1
ATOM 659 N N . PHE A 1 88 ? 6.398 1.350 -28.528 1.00 94.62 88 PHE A N 1
ATOM 660 C CA . PHE A 1 88 ? 7.805 1.572 -28.836 1.00 94.62 88 PHE A CA 1
ATOM 661 C C . PHE A 1 88 ? 8.033 3.068 -29.074 1.00 94.62 88 PHE A C 1
ATOM 663 O O . PHE A 1 88 ? 7.265 3.691 -29.800 1.00 94.62 88 PHE A O 1
ATOM 670 N N . GLU A 1 89 ? 9.058 3.631 -28.447 1.00 95.94 89 GLU A N 1
ATOM 671 C CA . GLU A 1 89 ? 9.419 5.042 -28.555 1.00 95.94 89 GLU A CA 1
ATOM 672 C C . GLU A 1 89 ? 10.946 5.175 -28.625 1.00 95.94 89 GLU A C 1
ATOM 674 O O . GLU A 1 89 ? 11.693 4.451 -27.955 1.00 95.94 89 GLU A O 1
ATOM 679 N N . VAL A 1 90 ? 11.402 6.116 -29.446 1.00 96.62 90 VAL A N 1
ATOM 680 C CA . VAL A 1 90 ? 12.802 6.490 -29.603 1.00 96.62 90 VAL A CA 1
ATOM 681 C C . VAL A 1 90 ? 12.927 7.990 -29.386 1.00 96.62 90 VAL A C 1
ATOM 683 O O . VAL A 1 90 ? 12.349 8.775 -30.130 1.00 96.62 90 VAL A O 1
ATOM 686 N N . LYS A 1 91 ? 13.692 8.406 -28.376 1.00 95.88 91 LYS A N 1
ATOM 687 C CA . LYS A 1 91 ? 14.035 9.820 -28.183 1.00 95.88 91 LYS A CA 1
ATOM 688 C C . LYS A 1 91 ? 15.384 10.101 -28.828 1.00 95.88 91 LYS A C 1
ATOM 690 O O . LYS A 1 91 ? 16.406 9.575 -28.379 1.00 95.88 91 LYS A O 1
ATOM 695 N N . ARG A 1 92 ? 15.352 10.902 -29.888 1.00 96.69 92 ARG A N 1
ATOM 696 C CA . ARG A 1 92 ? 16.493 11.353 -30.693 1.00 96.69 92 ARG A CA 1
ATOM 697 C C . ARG A 1 92 ? 17.194 12.505 -29.977 1.00 96.69 92 ARG A C 1
ATOM 699 O O . ARG A 1 92 ? 16.512 13.310 -29.350 1.00 96.69 92 ARG A O 1
ATOM 706 N N . SER A 1 93 ? 18.525 12.587 -30.060 1.00 95.25 93 SER A N 1
ATOM 707 C CA . SER A 1 93 ? 19.329 13.653 -29.422 1.00 95.25 93 SER A CA 1
ATOM 708 C C . SER A 1 93 ? 18.971 13.931 -27.956 1.00 95.25 93 SER A C 1
ATOM 710 O O . SER A 1 93 ? 19.018 15.062 -27.476 1.00 95.25 93 SER A O 1
ATOM 712 N N . HIS A 1 94 ? 18.603 12.884 -27.221 1.00 94.44 94 HIS A N 1
ATOM 713 C CA . HIS A 1 94 ? 18.136 13.006 -25.854 1.00 94.44 94 HIS A CA 1
ATOM 714 C C . HIS A 1 94 ? 19.305 13.288 -24.910 1.00 94.44 94 HIS A C 1
ATOM 716 O O . HIS A 1 94 ? 20.254 12.502 -24.841 1.00 94.44 94 HIS A O 1
ATOM 722 N N . ASN A 1 95 ? 19.212 14.387 -24.159 1.00 93.12 95 ASN A N 1
ATOM 723 C CA . ASN A 1 95 ? 20.212 14.776 -23.171 1.00 93.12 95 ASN A CA 1
ATOM 724 C C . ASN A 1 95 ? 19.789 14.337 -21.760 1.00 93.12 95 ASN A C 1
ATOM 726 O O . ASN A 1 95 ? 18.786 14.809 -21.227 1.00 93.12 95 ASN A O 1
ATOM 730 N N . LEU A 1 96 ? 20.587 13.475 -21.127 1.00 90.81 96 LEU A N 1
ATOM 731 C CA . LEU A 1 96 ? 20.294 12.903 -19.806 1.00 90.81 96 LEU A CA 1
ATOM 732 C C . LEU A 1 96 ? 20.462 13.886 -18.634 1.00 90.81 96 LEU A C 1
ATOM 734 O O . LEU A 1 96 ? 20.050 13.568 -17.520 1.00 90.81 96 LEU A O 1
ATOM 738 N N . THR A 1 97 ? 21.071 15.052 -18.858 1.00 86.06 97 THR A N 1
ATOM 739 C CA . THR A 1 97 ? 21.350 16.059 -17.815 1.00 86.06 97 THR A CA 1
ATOM 740 C C . THR A 1 97 ? 20.409 17.261 -17.861 1.00 86.06 97 THR A C 1
ATOM 742 O O . THR A 1 97 ? 20.196 17.902 -16.836 1.00 86.06 97 THR A O 1
ATOM 745 N N . ASN A 1 98 ? 19.810 17.546 -19.021 1.00 83.81 98 ASN A N 1
ATOM 746 C CA . ASN A 1 98 ? 18.881 18.664 -19.224 1.00 83.81 98 ASN A CA 1
ATOM 747 C C . ASN A 1 98 ? 17.417 18.200 -19.351 1.00 83.81 98 ASN A C 1
ATOM 749 O O . ASN A 1 98 ? 16.618 18.767 -20.089 1.00 83.81 98 ASN A O 1
ATOM 753 N N . THR A 1 99 ? 17.068 17.128 -18.645 1.00 79.25 99 THR A N 1
ATOM 754 C CA . THR A 1 99 ? 15.729 16.537 -18.632 1.00 79.25 99 THR A CA 1
ATOM 755 C C . THR A 1 99 ? 15.278 16.324 -17.193 1.00 79.25 99 THR A C 1
ATOM 757 O O . THR A 1 99 ? 16.095 16.101 -16.303 1.00 79.25 99 THR A O 1
ATOM 760 N N . SER A 1 100 ? 13.969 16.359 -16.949 1.00 74.25 100 SER A N 1
ATOM 761 C CA . SER A 1 100 ? 13.396 15.914 -15.673 1.00 74.25 100 SER A CA 1
ATOM 762 C C . SER A 1 100 ? 13.389 14.382 -15.528 1.00 74.25 100 SER A C 1
ATOM 764 O O . SER A 1 100 ? 13.197 13.867 -14.429 1.00 74.25 100 SER A O 1
ATOM 766 N N . ASP A 1 101 ? 13.628 13.653 -16.622 1.00 76.00 101 ASP A N 1
ATOM 767 C CA . ASP A 1 101 ? 13.654 12.189 -16.718 1.00 76.00 101 ASP A CA 1
ATOM 768 C C . ASP A 1 101 ? 15.098 11.656 -16.606 1.00 76.00 101 ASP A C 1
ATOM 770 O O . ASP A 1 101 ? 15.681 11.164 -17.577 1.00 76.00 101 ASP A O 1
ATOM 774 N N . ILE A 1 102 ? 15.702 11.798 -15.418 1.00 84.25 102 ILE A N 1
ATOM 775 C CA . ILE A 1 102 ? 17.103 11.425 -15.145 1.00 84.25 102 ILE A CA 1
ATOM 776 C C . ILE A 1 102 ? 17.189 9.964 -14.660 1.00 84.25 102 ILE A C 1
ATOM 778 O O . ILE A 1 102 ? 16.524 9.598 -13.684 1.00 84.25 102 ILE A O 1
ATOM 782 N N . PRO A 1 103 ? 18.018 9.102 -15.282 1.00 87.50 103 PRO A N 1
ATOM 783 C CA . PRO A 1 103 ? 18.169 7.716 -14.853 1.00 87.50 103 PRO A CA 1
ATOM 784 C C . PRO A 1 103 ? 18.902 7.617 -13.513 1.00 87.50 103 PRO A C 1
ATOM 786 O O . PRO A 1 103 ? 19.950 8.218 -13.298 1.00 87.50 103 PRO A O 1
ATOM 789 N N . THR A 1 104 ? 18.395 6.764 -12.625 1.00 85.81 104 THR A N 1
ATOM 790 C CA . THR A 1 104 ? 19.032 6.472 -11.328 1.00 85.81 104 THR A CA 1
ATOM 791 C C . THR A 1 104 ? 20.308 5.642 -11.456 1.00 85.81 104 THR A C 1
ATOM 793 O O . THR A 1 104 ? 21.171 5.684 -10.580 1.00 85.81 104 THR A O 1
ATOM 796 N N . LYS A 1 105 ? 20.433 4.855 -12.531 1.00 88.62 105 LYS A N 1
ATOM 797 C CA . LYS A 1 105 ? 21.634 4.075 -12.834 1.00 88.62 105 LYS A CA 1
ATOM 798 C C . LYS A 1 105 ? 21.845 3.987 -14.341 1.00 88.62 105 LYS A C 1
ATOM 800 O O . LYS A 1 105 ? 20.895 3.774 -15.091 1.00 88.62 105 LYS A O 1
ATOM 805 N N . ARG A 1 106 ? 23.111 4.072 -14.747 1.00 92.69 106 ARG A N 1
ATOM 806 C CA . ARG A 1 106 ? 23.602 3.761 -16.093 1.00 92.69 106 ARG A CA 1
ATOM 807 C C . ARG A 1 106 ? 24.503 2.538 -16.003 1.00 92.69 106 ARG A C 1
ATOM 809 O O . ARG A 1 106 ? 25.386 2.493 -15.145 1.00 92.69 106 ARG A O 1
ATOM 816 N N . VAL A 1 107 ? 24.252 1.527 -16.826 1.00 93.38 107 VAL A N 1
ATOM 817 C CA . VAL A 1 107 ? 25.071 0.311 -16.876 1.00 93.38 107 VAL A CA 1
ATOM 818 C C . VAL A 1 107 ? 25.593 0.140 -18.299 1.00 93.38 107 VAL A C 1
ATOM 820 O O . VAL A 1 107 ? 24.791 -0.152 -19.183 1.00 93.38 107 VAL A O 1
ATOM 823 N N . PRO A 1 108 ? 26.903 0.304 -18.544 1.00 96.06 108 PRO A N 1
ATOM 824 C CA . PRO A 1 108 ? 27.502 -0.042 -19.828 1.00 96.06 108 PRO A CA 1
ATOM 825 C C . PRO A 1 108 ? 27.228 -1.513 -20.157 1.00 96.06 108 PRO A C 1
ATOM 827 O O . PRO A 1 108 ? 27.502 -2.381 -19.329 1.00 96.06 108 PRO A O 1
ATOM 830 N N . LEU A 1 109 ? 26.669 -1.791 -21.337 1.00 96.38 109 LEU A N 1
ATOM 831 C CA . LEU A 1 109 ? 26.386 -3.158 -21.780 1.00 96.38 109 LEU A CA 1
ATOM 832 C C . LEU A 1 109 ? 27.455 -3.657 -22.746 1.00 96.38 109 LEU A C 1
ATOM 834 O O . LEU A 1 109 ? 28.064 -4.691 -22.489 1.00 96.38 109 LEU A O 1
ATOM 838 N N . GLN A 1 110 ? 27.686 -2.930 -23.846 1.00 97.12 110 GLN A N 1
ATOM 839 C CA . GLN A 1 110 ? 28.639 -3.335 -24.880 1.00 97.12 110 GLN A CA 1
ATOM 840 C C . GLN A 1 110 ? 28.964 -2.187 -25.846 1.00 97.12 110 GLN A C 1
ATOM 842 O O . GLN A 1 110 ? 28.114 -1.341 -26.119 1.00 97.12 110 GLN A O 1
ATOM 847 N N . TRP A 1 111 ? 30.172 -2.207 -26.413 1.00 97.50 111 TRP A N 1
ATOM 848 C CA . TRP A 1 111 ? 30.486 -1.481 -27.645 1.00 97.50 111 TRP A CA 1
ATOM 849 C C . TRP A 1 111 ? 29.967 -2.266 -28.855 1.00 97.50 111 TRP A C 1
ATOM 851 O O . TRP A 1 111 ? 30.252 -3.456 -28.986 1.00 97.50 111 TRP A O 1
ATOM 861 N N . VAL A 1 112 ? 29.201 -1.616 -29.725 1.00 97.12 112 VAL A N 1
ATOM 862 C CA . VAL A 1 112 ? 28.602 -2.226 -30.920 1.00 97.12 112 VAL A CA 1
ATOM 863 C C . VAL A 1 112 ? 29.178 -1.558 -32.168 1.00 97.12 112 VAL A C 1
ATOM 865 O O . VAL A 1 112 ? 29.320 -0.336 -32.209 1.00 97.12 112 VAL A O 1
ATOM 868 N N . ASP A 1 113 ? 29.537 -2.361 -33.172 1.00 95.88 113 ASP A N 1
ATOM 869 C CA . ASP A 1 113 ? 30.215 -1.888 -34.382 1.00 95.88 113 ASP A CA 1
ATOM 870 C C . ASP A 1 113 ? 29.415 -0.825 -35.147 1.00 95.88 113 ASP A C 1
ATOM 872 O O . ASP A 1 113 ? 28.198 -0.933 -35.321 1.00 95.88 113 ASP A O 1
ATOM 876 N N . ALA A 1 114 ? 30.141 0.163 -35.682 1.00 94.62 114 ALA A N 1
ATOM 877 C CA . ALA A 1 114 ? 29.605 1.323 -36.400 1.00 94.62 114 ALA A CA 1
ATOM 878 C C . ALA A 1 114 ? 28.633 0.959 -37.533 1.00 94.62 114 ALA A C 1
ATOM 880 O O . ALA A 1 114 ? 27.688 1.690 -37.799 1.00 94.62 114 ALA A O 1
ATOM 881 N N . GLN A 1 115 ? 28.843 -0.188 -38.189 1.00 95.19 115 GLN A N 1
ATOM 882 C CA . GLN A 1 115 ? 28.049 -0.641 -39.339 1.00 95.19 115 GLN A CA 1
ATOM 883 C C . GLN A 1 115 ? 26.549 -0.812 -39.041 1.00 95.19 115 GLN A C 1
ATOM 885 O O . GLN A 1 115 ? 25.743 -0.887 -39.965 1.00 95.19 115 GLN A O 1
ATOM 890 N N . HIS A 1 116 ? 26.174 -0.930 -37.764 1.00 96.38 116 HIS A N 1
ATOM 891 C CA . HIS A 1 116 ? 24.784 -1.091 -37.341 1.00 96.38 116 HIS A CA 1
ATOM 892 C C . HIS A 1 116 ? 24.081 0.246 -37.067 1.00 96.38 116 HIS A C 1
ATOM 894 O O . HIS A 1 116 ? 22.889 0.247 -36.749 1.00 96.38 116 HIS A O 1
ATOM 900 N N . PHE A 1 117 ? 24.792 1.365 -37.216 1.00 96.25 117 PHE A N 1
ATOM 901 C CA . PHE A 1 117 ? 24.348 2.698 -36.837 1.00 96.25 117 PHE A CA 1
ATOM 902 C C . PHE A 1 117 ? 24.508 3.707 -37.978 1.00 96.25 117 PHE A C 1
ATOM 904 O O . PHE A 1 117 ? 25.397 3.594 -38.817 1.00 96.25 117 PHE A O 1
ATOM 911 N N . ASP A 1 118 ? 23.642 4.715 -37.965 1.00 94.88 118 ASP A N 1
ATOM 912 C CA . ASP A 1 118 ? 23.758 5.944 -38.751 1.00 94.88 118 ASP A CA 1
ATOM 913 C C . ASP A 1 118 ? 23.592 7.090 -37.751 1.00 94.88 118 ASP A C 1
ATOM 915 O O . ASP A 1 118 ? 22.486 7.316 -37.266 1.00 94.88 118 ASP A O 1
ATOM 919 N N . GLU A 1 119 ? 24.698 7.712 -37.332 1.00 94.12 119 GLU A N 1
ATOM 920 C CA . GLU A 1 119 ? 24.696 8.670 -36.217 1.00 94.12 119 GLU A CA 1
ATOM 921 C C . GLU A 1 119 ? 23.866 9.913 -36.516 1.00 94.12 119 GLU A C 1
ATOM 923 O O . GLU A 1 119 ? 23.079 10.333 -35.670 1.00 94.12 119 GLU A O 1
ATOM 928 N N . ASP A 1 120 ? 23.998 10.465 -37.722 1.00 94.56 120 ASP A N 1
ATOM 929 C CA . ASP A 1 120 ? 23.284 11.673 -38.127 1.00 94.56 120 ASP A CA 1
ATOM 930 C C . ASP A 1 120 ? 21.773 11.425 -38.136 1.00 94.56 120 ASP A C 1
ATOM 932 O O . ASP A 1 120 ? 21.011 12.219 -37.578 1.00 94.56 120 ASP A O 1
ATOM 936 N N . ALA A 1 121 ? 21.335 10.294 -38.702 1.00 93.44 121 ALA A N 1
ATOM 937 C CA . ALA A 1 121 ? 19.925 9.914 -38.701 1.00 93.44 121 ALA A CA 1
ATOM 938 C C . ALA A 1 121 ? 19.419 9.592 -37.285 1.00 93.44 121 ALA A C 1
ATOM 940 O O . ALA A 1 121 ? 18.348 10.043 -36.882 1.00 93.44 121 ALA A O 1
ATOM 941 N N . MET A 1 122 ? 20.198 8.844 -36.499 1.00 94.94 122 MET A N 1
ATOM 942 C CA . MET A 1 122 ? 19.853 8.473 -35.124 1.00 94.94 122 MET A CA 1
ATOM 943 C C . MET A 1 122 ? 19.713 9.672 -34.193 1.00 94.94 122 MET A C 1
ATOM 945 O O . MET A 1 122 ? 18.835 9.679 -33.329 1.00 94.94 122 MET A O 1
ATOM 949 N N . LEU A 1 123 ? 20.587 10.663 -34.348 1.00 95.38 123 LEU A N 1
ATOM 950 C CA . LEU A 1 123 ? 20.561 11.907 -33.590 1.00 95.38 123 LEU A CA 1
ATOM 951 C C . LEU A 1 123 ? 19.660 12.959 -34.243 1.00 95.38 123 LEU A C 1
ATOM 953 O O . LEU A 1 123 ? 19.554 14.059 -33.708 1.00 95.38 123 LEU A O 1
ATOM 957 N N . ASN A 1 124 ? 19.001 12.659 -35.365 1.00 95.56 124 ASN A N 1
ATOM 958 C CA . ASN A 1 124 ? 18.162 13.615 -36.088 1.00 95.56 124 ASN A CA 1
ATOM 959 C C . ASN A 1 124 ? 18.891 14.953 -36.324 1.00 95.56 124 ASN A C 1
ATOM 961 O O . ASN A 1 124 ? 18.381 16.031 -36.018 1.00 95.56 124 ASN A O 1
ATOM 965 N N . TRP A 1 125 ? 20.149 14.875 -36.770 1.00 93.50 125 TRP A N 1
ATOM 966 C CA . TRP A 1 125 ? 21.031 16.030 -36.982 1.00 93.50 125 TRP A CA 1
ATOM 967 C C . TRP A 1 125 ? 21.142 16.976 -35.769 1.00 93.50 125 TRP A C 1
ATOM 969 O O . TRP A 1 125 ? 21.274 18.190 -35.922 1.00 93.50 125 TRP A O 1
ATOM 979 N N . GLY A 1 126 ? 21.083 16.424 -34.552 1.00 91.06 126 GLY A N 1
ATOM 980 C CA . GLY A 1 126 ? 21.188 17.173 -33.296 1.00 91.06 126 GLY A CA 1
ATOM 981 C C . GLY A 1 126 ? 19.866 17.752 -32.782 1.00 91.06 126 GLY A C 1
ATOM 982 O O . GLY A 1 126 ? 19.869 18.467 -31.780 1.00 91.06 126 GLY A O 1
ATOM 983 N N . VAL A 1 127 ? 18.740 17.474 -33.445 1.00 93.62 127 VAL A N 1
ATOM 984 C CA . VAL A 1 127 ? 17.418 17.978 -33.051 1.00 93.62 127 VAL A CA 1
ATOM 985 C C . VAL A 1 127 ? 16.705 16.952 -32.172 1.00 93.62 127 VAL A C 1
ATOM 987 O O . VAL A 1 127 ? 16.480 15.813 -32.581 1.00 93.62 127 VAL A O 1
ATOM 990 N N . GLU A 1 128 ? 16.324 17.354 -30.957 1.00 92.06 128 GLU A N 1
ATOM 991 C CA . GLU A 1 128 ? 15.558 16.489 -30.055 1.00 92.06 128 GLU A CA 1
ATOM 992 C C . GLU A 1 128 ? 14.158 16.212 -30.622 1.00 92.06 128 GLU A C 1
ATOM 994 O O . GLU A 1 128 ? 13.405 17.131 -30.951 1.00 92.06 128 GLU A O 1
ATOM 999 N N . GLU A 1 129 ? 13.807 14.932 -30.733 1.00 94.12 129 GLU A N 1
ATOM 1000 C CA . GLU A 1 129 ? 12.527 14.479 -31.280 1.00 94.12 129 GLU A CA 1
ATOM 1001 C C . GLU A 1 129 ? 12.091 13.166 -30.621 1.00 94.12 129 GLU A C 1
ATOM 1003 O O . GLU A 1 129 ? 12.918 12.335 -30.238 1.00 94.12 129 GLU A O 1
ATOM 1008 N N . ILE A 1 130 ? 10.775 12.981 -30.500 1.00 93.44 130 ILE A N 1
ATOM 1009 C CA . ILE A 1 130 ? 10.163 11.704 -30.137 1.00 93.44 130 ILE A CA 1
ATOM 1010 C C . ILE A 1 130 ? 9.690 11.026 -31.419 1.00 93.44 130 ILE A C 1
ATOM 1012 O O . ILE A 1 130 ? 8.832 11.553 -32.124 1.00 93.44 130 ILE A O 1
ATOM 1016 N N . ASP A 1 131 ? 10.222 9.841 -31.676 1.00 92.81 131 ASP A N 1
ATOM 1017 C CA . ASP A 1 131 ? 9.966 9.037 -32.862 1.00 92.81 131 ASP A CA 1
ATOM 1018 C C . ASP A 1 131 ? 9.477 7.635 -32.456 1.00 92.81 131 ASP A C 1
ATOM 1020 O O . ASP A 1 131 ? 9.631 7.186 -31.319 1.00 92.81 131 ASP A O 1
ATOM 1024 N N . GLU A 1 132 ? 8.861 6.928 -33.393 1.00 92.62 132 GLU A N 1
ATOM 1025 C CA . GLU A 1 132 ? 8.355 5.563 -33.229 1.00 92.62 132 GLU A CA 1
ATOM 1026 C C . GLU A 1 132 ? 8.912 4.619 -34.312 1.00 92.62 132 GLU A C 1
ATOM 1028 O O . GLU A 1 132 ? 8.565 3.434 -34.350 1.00 92.62 132 GLU A O 1
ATOM 1033 N N . ARG A 1 133 ? 9.771 5.127 -35.211 1.00 93.06 133 ARG A N 1
ATOM 1034 C CA . ARG A 1 133 ? 10.302 4.395 -36.364 1.00 93.06 133 ARG A CA 1
ATOM 1035 C C . ARG A 1 133 ? 11.811 4.157 -36.246 1.00 93.06 133 ARG A C 1
ATOM 1037 O O . ARG A 1 133 ? 12.557 5.085 -35.952 1.00 93.06 133 ARG A O 1
ATOM 1044 N N . PRO A 1 134 ? 12.283 2.932 -36.523 1.00 94.94 134 PRO A N 1
ATOM 1045 C CA . PRO A 1 134 ? 13.711 2.652 -36.636 1.00 94.94 134 PRO A CA 1
ATOM 1046 C C . PRO A 1 134 ? 14.371 3.382 -37.812 1.00 94.94 134 PRO A C 1
ATOM 1048 O O . PRO A 1 134 ? 13.830 3.358 -38.920 1.00 94.94 134 PRO A O 1
ATOM 1051 N N . VAL A 1 135 ? 15.566 3.938 -37.600 1.00 96.38 135 VAL A N 1
ATOM 1052 C CA . VAL A 1 135 ? 16.372 4.599 -38.651 1.00 96.38 135 VAL A CA 1
ATOM 1053 C C . VAL A 1 135 ? 17.726 3.931 -38.902 1.00 96.38 135 VAL A C 1
ATOM 1055 O O . VAL A 1 135 ? 18.381 4.232 -39.894 1.00 96.38 135 VAL A O 1
ATOM 1058 N N . CYS A 1 136 ? 18.139 2.989 -38.050 1.00 96.25 136 CYS A N 1
ATOM 1059 C CA . CYS A 1 136 ? 19.398 2.256 -38.193 1.00 96.25 136 CYS A CA 1
ATOM 1060 C C . CYS A 1 136 ? 19.233 0.750 -37.925 1.00 96.25 136 CYS A C 1
ATOM 1062 O O . CYS A 1 136 ? 18.199 0.294 -37.429 1.00 96.25 136 CYS A O 1
ATOM 1064 N N . GLY A 1 137 ? 20.263 -0.041 -38.245 1.00 97.06 137 GLY A N 1
ATOM 1065 C CA . GLY A 1 137 ? 20.235 -1.500 -38.097 1.00 97.06 137 GLY A CA 1
ATOM 1066 C C . GLY A 1 137 ? 19.981 -1.960 -36.658 1.00 97.06 137 GLY A C 1
ATOM 1067 O O . GLY A 1 137 ? 19.187 -2.876 -36.443 1.00 97.06 137 GLY A O 1
ATOM 1068 N N . PHE A 1 138 ? 20.593 -1.292 -35.677 1.00 97.75 138 PHE A N 1
ATOM 1069 C CA . PHE A 1 138 ? 20.382 -1.589 -34.258 1.00 97.75 138 PHE A CA 1
ATOM 1070 C C . PHE A 1 138 ? 18.919 -1.410 -33.838 1.00 97.75 138 PHE A C 1
ATOM 1072 O O . PHE A 1 138 ? 18.326 -2.294 -33.216 1.00 97.75 138 PHE A O 1
ATOM 1079 N N . GLU A 1 139 ? 18.306 -0.293 -34.227 1.00 97.31 139 GLU A N 1
ATOM 1080 C CA . GLU A 1 139 ? 16.903 -0.015 -33.922 1.00 97.31 139 GLU A CA 1
ATOM 1081 C C . GLU A 1 139 ? 15.960 -0.988 -34.619 1.00 97.31 139 GLU A C 1
ATOM 1083 O O . GLU A 1 139 ? 14.990 -1.428 -34.008 1.00 97.31 139 GLU A O 1
ATOM 1088 N N . VAL A 1 140 ? 16.253 -1.366 -35.868 1.00 97.50 140 VAL A N 1
ATOM 1089 C CA . VAL A 1 140 ? 15.464 -2.362 -36.606 1.00 97.50 140 VAL A CA 1
ATOM 1090 C C . VAL A 1 140 ? 15.480 -3.704 -35.877 1.00 97.50 140 VAL A C 1
ATOM 1092 O O . VAL A 1 140 ? 14.430 -4.332 -35.740 1.00 97.50 140 VAL A O 1
ATOM 1095 N N . SER A 1 141 ? 16.642 -4.130 -35.371 1.00 97.56 141 SER A N 1
ATOM 1096 C CA . SER A 1 141 ? 16.754 -5.355 -34.574 1.00 97.56 141 SER A CA 1
ATOM 1097 C C . SER A 1 141 ? 15.957 -5.255 -33.270 1.00 97.56 141 SER A C 1
ATOM 1099 O O . SER A 1 141 ? 15.155 -6.138 -32.968 1.00 97.56 141 SER A O 1
ATOM 1101 N N . ALA A 1 142 ? 16.105 -4.159 -32.518 1.00 95.88 142 ALA A N 1
ATOM 1102 C CA . ALA A 1 142 ? 15.364 -3.956 -31.271 1.00 95.88 142 ALA A CA 1
ATOM 1103 C C . ALA A 1 142 ? 13.837 -3.892 -31.491 1.00 95.88 142 ALA A C 1
ATOM 1105 O O . ALA A 1 142 ? 13.069 -4.429 -30.691 1.00 95.88 142 ALA A O 1
ATOM 1106 N N . TYR A 1 143 ? 13.388 -3.296 -32.600 1.00 95.88 143 TYR A N 1
ATOM 1107 C CA . TYR A 1 143 ? 11.975 -3.151 -32.969 1.00 95.88 143 TYR A CA 1
ATOM 1108 C C . TYR A 1 143 ? 11.272 -4.482 -33.280 1.00 95.88 143 TYR A C 1
ATOM 1110 O O . TYR A 1 143 ? 10.042 -4.557 -33.245 1.00 95.88 143 TYR A O 1
ATOM 1118 N N . LYS A 1 144 ? 12.023 -5.563 -33.544 1.00 96.56 144 LYS A N 1
ATOM 1119 C CA . LYS A 1 144 ? 11.454 -6.915 -33.690 1.00 96.56 144 LYS A CA 1
ATOM 1120 C C . LYS A 1 144 ? 10.724 -7.367 -32.420 1.00 96.56 144 LYS A C 1
ATOM 1122 O O . LYS A 1 144 ? 9.733 -8.099 -32.509 1.00 96.56 144 LYS A O 1
ATOM 1127 N N . ALA A 1 145 ? 11.167 -6.913 -31.243 1.00 93.69 145 ALA A N 1
ATOM 1128 C CA . ALA A 1 145 ? 10.429 -7.104 -30.002 1.00 93.69 145 ALA A CA 1
ATOM 1129 C C . ALA A 1 145 ? 9.202 -6.188 -29.980 1.00 93.69 145 ALA A C 1
ATOM 1131 O O . ALA A 1 145 ? 9.306 -4.961 -30.012 1.00 93.69 145 ALA A O 1
ATOM 1132 N N . LYS A 1 146 ? 8.012 -6.787 -29.897 1.00 92.00 146 LYS A N 1
ATOM 1133 C CA . LYS A 1 146 ? 6.760 -6.028 -29.862 1.00 92.00 146 LYS A CA 1
ATOM 1134 C C . LYS A 1 146 ? 6.563 -5.401 -28.490 1.00 92.00 146 LYS A C 1
ATOM 1136 O O . LYS A 1 146 ? 6.636 -6.094 -27.475 1.00 92.00 146 LYS A O 1
ATOM 1141 N N . ALA A 1 147 ? 6.262 -4.104 -28.465 1.00 88.38 147 ALA A N 1
ATOM 1142 C CA . ALA A 1 147 ? 5.869 -3.434 -27.234 1.00 88.38 147 ALA A CA 1
ATOM 1143 C C . ALA A 1 147 ? 4.651 -4.154 -26.603 1.00 88.38 147 ALA A C 1
ATOM 1145 O O . ALA A 1 147 ? 3.727 -4.545 -27.327 1.00 88.38 147 ALA A O 1
ATOM 1146 N N . PRO A 1 148 ? 4.652 -4.394 -25.280 1.00 84.19 148 PRO A N 1
ATOM 1147 C CA . PRO A 1 148 ? 3.557 -5.075 -24.605 1.00 84.19 148 PRO A CA 1
ATOM 1148 C C . PRO A 1 148 ? 2.206 -4.377 -24.775 1.00 84.19 148 PRO A C 1
ATOM 1150 O O . PRO A 1 148 ? 2.098 -3.173 -24.583 1.00 84.19 148 PRO A O 1
ATOM 1153 N N . GLY A 1 149 ? 1.151 -5.143 -25.055 1.00 81.06 149 GLY A N 1
ATOM 1154 C CA . GLY A 1 149 ? -0.220 -4.625 -25.014 1.00 81.06 149 GLY A CA 1
ATOM 1155 C C . GLY A 1 149 ? -0.723 -4.373 -23.587 1.00 81.06 149 GLY A C 1
ATOM 1156 O O . GLY A 1 149 ? -0.024 -4.632 -22.605 1.00 81.06 149 GLY A O 1
ATOM 1157 N N . LYS A 1 150 ? -1.971 -3.905 -23.470 1.00 77.38 150 LYS A N 1
ATOM 1158 C CA . LYS A 1 150 ? -2.695 -3.805 -22.192 1.00 77.38 150 LYS A CA 1
ATOM 1159 C C . LYS A 1 150 ? -2.700 -5.167 -21.487 1.00 77.38 150 LYS A C 1
ATOM 1161 O O . LYS A 1 150 ? -3.047 -6.176 -22.098 1.00 77.38 150 LYS A O 1
ATOM 1166 N N . THR A 1 151 ? -2.313 -5.189 -20.210 1.00 67.62 151 THR A N 1
ATOM 1167 C CA . THR A 1 151 ? -2.268 -6.422 -19.400 1.00 67.62 151 THR A CA 1
ATOM 1168 C C . THR A 1 151 ? -3.148 -6.369 -18.154 1.00 67.62 151 THR A C 1
ATOM 1170 O O . THR A 1 151 ? -3.527 -7.425 -17.659 1.00 67.62 151 THR A O 1
ATOM 1173 N N . LEU A 1 152 ? -3.536 -5.184 -17.669 1.00 62.44 152 LEU A N 1
ATOM 1174 C CA . LEU A 1 152 ? -4.548 -5.043 -16.620 1.00 62.44 152 LEU A CA 1
ATOM 1175 C C . LEU A 1 152 ? -5.949 -4.927 -17.220 1.00 62.44 152 LEU A C 1
ATOM 1177 O O . LEU A 1 152 ? -6.196 -4.056 -18.051 1.00 62.44 152 LEU A O 1
ATOM 1181 N N . ASN A 1 153 ? -6.878 -5.747 -16.735 1.00 61.72 153 ASN A N 1
ATOM 1182 C CA . ASN A 1 153 ? -8.301 -5.613 -17.043 1.00 61.72 153 ASN A CA 1
ATOM 1183 C C . ASN A 1 153 ? -8.930 -4.565 -16.114 1.00 61.72 153 ASN A C 1
ATOM 1185 O O . ASN A 1 153 ? -8.621 -4.522 -14.922 1.00 61.72 153 ASN A O 1
ATOM 1189 N N . ALA A 1 154 ? -9.807 -3.715 -16.645 1.00 58.69 154 ALA A N 1
ATOM 1190 C CA . ALA A 1 154 ? -10.652 -2.852 -15.829 1.00 58.69 154 ALA A CA 1
ATOM 1191 C C . ALA A 1 154 ? -11.809 -3.671 -15.240 1.00 58.69 154 ALA A C 1
ATOM 1193 O O . ALA A 1 154 ? -12.273 -4.623 -15.860 1.00 58.69 154 ALA A O 1
ATOM 1194 N N . ALA A 1 155 ? -12.325 -3.269 -14.076 1.00 50.56 155 ALA A N 1
ATOM 1195 C CA . ALA A 1 155 ? -13.484 -3.923 -13.455 1.00 50.56 155 ALA A CA 1
ATOM 1196 C C . ALA A 1 155 ? -14.747 -3.905 -14.348 1.00 50.56 155 ALA A C 1
ATOM 1198 O O . ALA A 1 155 ? -15.656 -4.707 -14.161 1.00 50.56 155 ALA A O 1
ATOM 1199 N N . GLU A 1 156 ? -14.793 -2.999 -15.327 1.00 53.84 156 GLU A N 1
ATOM 1200 C CA . GLU A 1 156 ? -15.879 -2.840 -16.299 1.00 53.84 156 GLU A CA 1
ATOM 1201 C C . GLU A 1 156 ? -15.694 -3.698 -17.568 1.00 53.84 156 GLU A C 1
ATOM 1203 O O . GLU A 1 156 ? -16.621 -3.803 -18.377 1.00 53.84 156 GLU A O 1
ATOM 1208 N N . ASP A 1 157 ? -14.523 -4.323 -17.754 1.00 60.16 157 ASP A N 1
ATOM 1209 C CA . ASP A 1 157 ? -14.222 -5.153 -18.922 1.00 60.16 157 ASP A CA 1
ATOM 1210 C C . ASP A 1 157 ? -15.017 -6.471 -18.825 1.00 60.16 157 ASP A C 1
ATOM 1212 O O . ASP A 1 157 ? -14.607 -7.432 -18.174 1.00 60.16 157 ASP A O 1
ATOM 1216 N N . LYS A 1 158 ? -16.182 -6.521 -19.488 1.00 50.75 158 LYS A N 1
ATOM 1217 C CA . LYS A 1 158 ? -17.122 -7.664 -19.471 1.00 50.75 158 LYS A CA 1
ATOM 1218 C C . LYS A 1 158 ? -16.586 -8.958 -20.098 1.00 50.75 158 LYS A C 1
ATOM 1220 O O . LYS A 1 158 ? -17.255 -9.982 -20.006 1.00 50.75 158 LYS A O 1
ATOM 1225 N N . ASP A 1 159 ? -15.420 -8.911 -20.734 1.00 56.19 159 ASP A N 1
ATOM 1226 C CA . ASP A 1 159 ? -14.864 -10.014 -21.512 1.00 56.19 159 ASP A CA 1
ATOM 1227 C C . ASP A 1 159 ? -13.356 -10.135 -21.238 1.00 56.19 159 ASP A C 1
ATOM 1229 O O . ASP A 1 159 ? -12.512 -9.614 -21.964 1.00 56.19 159 ASP A O 1
ATOM 1233 N N . SER A 1 160 ? -12.999 -10.765 -20.116 1.00 52.00 160 SER A N 1
ATOM 1234 C CA . SER A 1 160 ? -11.605 -11.069 -19.776 1.00 52.00 160 SER A CA 1
ATOM 1235 C C . SER A 1 160 ? -11.416 -12.576 -19.614 1.00 52.00 160 SER A C 1
ATOM 1237 O O . SER A 1 160 ? -11.369 -13.129 -18.521 1.00 52.00 160 SER A O 1
ATOM 1239 N N . SER A 1 161 ? -11.276 -13.273 -20.742 1.00 46.41 161 SER A N 1
ATOM 1240 C CA . SER A 1 161 ? -11.112 -14.733 -20.819 1.00 46.41 161 SER A CA 1
ATOM 1241 C C . SER A 1 161 ? -9.742 -15.258 -20.339 1.00 46.41 161 SER A C 1
ATOM 1243 O O . SER A 1 161 ? -9.362 -16.388 -20.648 1.00 46.41 161 SER A O 1
ATOM 1245 N N . GLY A 1 162 ? -8.959 -14.458 -19.613 1.00 51.50 162 GLY A N 1
ATOM 1246 C CA . GLY A 1 162 ? -7.620 -14.820 -19.153 1.00 51.50 162 GLY A CA 1
ATOM 1247 C C . GLY A 1 162 ? -7.587 -15.138 -17.662 1.00 51.50 162 GLY A C 1
ATOM 1248 O O . GLY A 1 162 ? -7.485 -14.224 -16.853 1.00 51.50 162 GLY A O 1
ATOM 1249 N N . LYS A 1 163 ? -7.566 -16.426 -17.284 1.00 52.59 163 LYS A N 1
ATOM 1250 C CA . LYS A 1 163 ? -7.377 -16.866 -15.879 1.00 52.59 163 LYS A CA 1
ATOM 1251 C C . LYS A 1 163 ? -6.000 -16.482 -15.285 1.00 52.59 163 LYS A C 1
ATOM 1253 O O . LYS A 1 163 ? -5.784 -16.590 -14.080 1.00 52.59 163 LYS A O 1
ATOM 1258 N N . LYS A 1 164 ? -5.057 -16.019 -16.118 1.00 50.50 164 LYS A N 1
ATOM 1259 C CA . LYS A 1 164 ? -3.703 -15.601 -15.725 1.00 50.50 164 LYS A CA 1
ATOM 1260 C C . LYS A 1 164 ? -3.347 -14.255 -16.355 1.00 50.50 164 LYS A C 1
ATOM 1262 O O . LYS A 1 164 ? -3.210 -14.160 -17.573 1.00 50.50 164 LYS A O 1
ATOM 1267 N N . VAL A 1 165 ? -3.131 -13.237 -15.524 1.00 56.19 165 VAL A N 1
ATOM 1268 C CA . VAL A 1 165 ? -2.576 -11.951 -15.962 1.00 56.19 165 VAL A CA 1
ATOM 1269 C C . VAL A 1 165 ? -1.055 -12.078 -16.012 1.00 56.19 165 VAL A C 1
ATOM 1271 O O . VAL A 1 165 ? -0.383 -12.090 -14.983 1.00 56.19 165 VAL A O 1
ATOM 1274 N N . ILE A 1 166 ? -0.490 -12.206 -17.214 1.00 60.62 166 ILE A N 1
ATOM 1275 C CA . ILE A 1 166 ? 0.961 -12.104 -17.408 1.00 60.62 166 ILE A CA 1
ATOM 1276 C C . ILE A 1 166 ? 1.275 -10.628 -17.642 1.00 60.62 166 ILE A C 1
ATOM 1278 O O . ILE A 1 166 ? 1.160 -10.143 -18.766 1.00 60.62 166 ILE A O 1
ATOM 1282 N N . LEU A 1 167 ? 1.679 -9.916 -16.588 1.00 63.12 167 LEU A N 1
ATOM 1283 C CA . LEU A 1 167 ? 2.154 -8.537 -16.718 1.00 63.12 167 LEU A CA 1
ATOM 1284 C C . LEU A 1 167 ? 3.361 -8.528 -17.652 1.00 63.12 167 LEU A C 1
ATOM 1286 O O . LEU A 1 167 ? 4.337 -9.226 -17.388 1.00 63.12 167 LEU A O 1
ATOM 1290 N N . LYS A 1 168 ? 3.304 -7.780 -18.748 1.00 74.88 168 LYS A N 1
ATOM 1291 C CA . LYS A 1 168 ? 4.434 -7.504 -19.638 1.00 74.88 168 LYS A CA 1
ATOM 1292 C C . LYS A 1 168 ? 4.666 -5.994 -19.620 1.00 74.88 168 LYS A C 1
ATOM 1294 O O . LYS A 1 168 ? 3.713 -5.228 -19.667 1.00 74.88 168 LYS A O 1
ATOM 1299 N N . ASP A 1 169 ? 5.926 -5.601 -19.528 1.00 82.75 169 ASP A N 1
ATOM 1300 C CA . ASP A 1 169 ? 6.380 -4.238 -19.250 1.00 82.75 169 ASP A CA 1
ATOM 1301 C C . ASP A 1 169 ? 7.616 -3.875 -20.092 1.00 82.75 169 ASP A C 1
ATOM 1303 O O . ASP A 1 169 ? 8.094 -4.675 -20.906 1.00 82.75 169 ASP A O 1
ATOM 1307 N N . CYS A 1 170 ? 8.165 -2.681 -19.874 1.00 86.56 170 CYS A N 1
ATOM 1308 C CA . CYS A 1 170 ? 9.369 -2.200 -20.550 1.00 86.56 170 CYS A CA 1
ATOM 1309 C C . CYS A 1 170 ? 10.592 -3.112 -20.354 1.00 86.56 170 CYS A C 1
ATOM 1311 O O . CYS A 1 170 ? 11.344 -3.327 -21.302 1.00 86.56 170 CYS A O 1
ATOM 1313 N N . GLN A 1 171 ? 10.771 -3.719 -19.172 1.00 89.06 171 GLN A N 1
ATOM 1314 C CA . GLN A 1 171 ? 11.861 -4.671 -18.922 1.00 89.06 171 GLN A CA 1
ATOM 1315 C C . GLN A 1 171 ? 11.662 -5.957 -19.728 1.00 89.06 171 GLN A C 1
ATOM 1317 O O . GLN A 1 171 ? 12.618 -6.549 -20.220 1.00 89.06 171 GLN A O 1
ATOM 1322 N N . THR A 1 172 ? 10.411 -6.403 -19.879 1.00 87.88 172 THR A N 1
ATOM 1323 C CA . THR A 1 172 ? 10.071 -7.545 -20.731 1.00 87.88 172 THR A CA 1
ATOM 1324 C C . THR A 1 172 ? 10.391 -7.260 -22.185 1.00 87.88 172 THR A C 1
ATOM 1326 O O . THR A 1 172 ? 11.044 -8.092 -22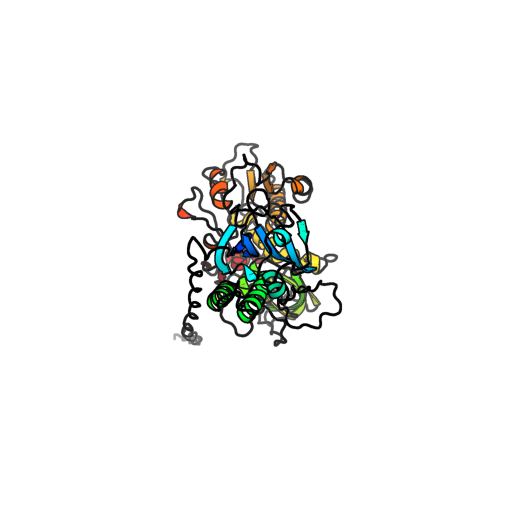.804 1.00 87.88 172 THR A O 1
ATOM 1329 N N . TRP A 1 173 ? 10.003 -6.089 -22.689 1.00 93.38 173 TRP A N 1
ATOM 1330 C CA . TRP A 1 173 ? 10.361 -5.662 -24.037 1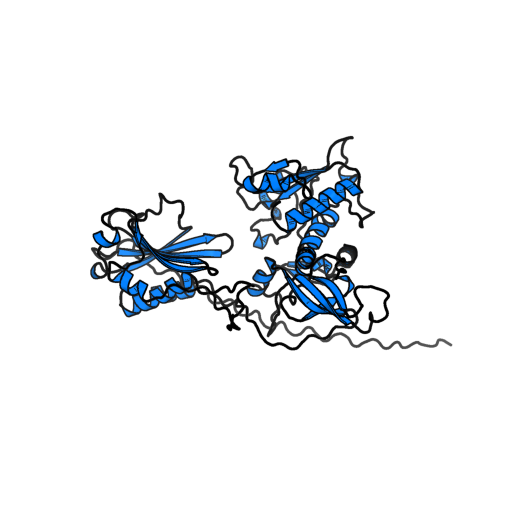.00 93.38 173 TRP A CA 1
ATOM 1331 C C . TRP A 1 173 ? 11.878 -5.607 -24.236 1.00 93.38 173 TRP A C 1
ATOM 1333 O O . TRP A 1 173 ? 12.382 -6.200 -25.181 1.00 93.38 173 TRP A O 1
ATOM 1343 N N . LEU A 1 174 ? 12.610 -4.955 -23.325 1.00 95.31 174 LEU A N 1
ATOM 1344 C CA . LEU A 1 174 ? 14.054 -4.758 -23.459 1.00 95.31 174 LEU A CA 1
ATOM 1345 C C . LEU A 1 174 ? 14.797 -6.096 -23.481 1.00 95.31 174 LEU A C 1
ATOM 1347 O O . LEU A 1 174 ? 15.675 -6.317 -24.305 1.00 95.31 174 LEU A O 1
ATOM 1351 N N . VAL A 1 175 ? 14.413 -7.01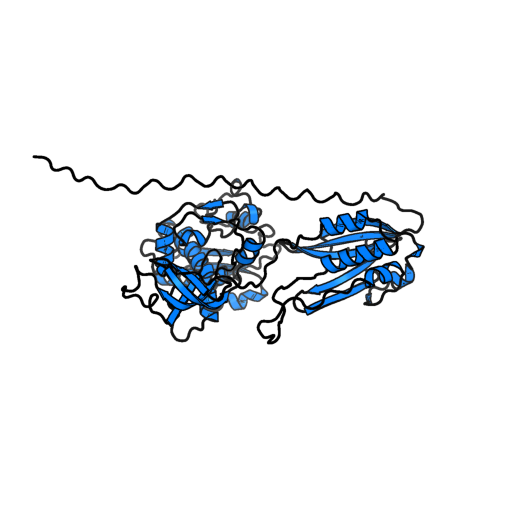7 -22.602 1.00 92.62 175 VAL A N 1
ATOM 1352 C CA . VAL A 1 175 ? 15.009 -8.353 -22.549 1.00 92.62 175 VAL A CA 1
ATOM 1353 C C . VAL A 1 175 ? 14.658 -9.187 -23.791 1.00 92.62 175 VAL A C 1
ATOM 1355 O O . VAL A 1 175 ? 15.528 -9.870 -24.320 1.00 92.62 175 VAL A O 1
ATOM 1358 N N . GLU A 1 176 ? 13.426 -9.101 -24.308 1.00 94.31 176 GLU A N 1
ATOM 1359 C CA . GLU A 1 176 ? 13.059 -9.729 -25.591 1.00 94.31 176 GLU A CA 1
ATOM 1360 C C . GLU A 1 176 ? 13.852 -9.107 -26.767 1.00 94.31 176 GLU A C 1
ATOM 1362 O O . GLU A 1 176 ? 14.341 -9.834 -27.632 1.00 94.31 176 GLU A O 1
ATOM 1367 N N . ALA A 1 177 ? 14.062 -7.785 -26.772 1.00 96.75 177 ALA A N 1
ATOM 1368 C CA . ALA A 1 177 ? 14.872 -7.073 -27.766 1.00 96.75 177 ALA A CA 1
ATOM 1369 C C . ALA A 1 177 ? 16.350 -7.493 -27.726 1.00 96.75 177 ALA A C 1
ATOM 1371 O O . ALA A 1 177 ? 16.969 -7.649 -28.779 1.00 96.75 177 ALA A O 1
ATOM 1372 N N . ALA A 1 178 ? 16.903 -7.747 -26.533 1.00 96.94 178 ALA A N 1
ATOM 1373 C CA . ALA A 1 178 ? 18.252 -8.289 -26.373 1.00 96.94 178 ALA A CA 1
ATOM 1374 C C . ALA A 1 178 ? 18.421 -9.627 -27.106 1.00 96.94 178 ALA A C 1
ATOM 1376 O O . ALA A 1 178 ? 19.473 -9.868 -27.692 1.00 96.94 178 ALA A O 1
ATOM 1377 N N . GLY A 1 179 ? 17.388 -10.478 -27.103 1.00 96.12 179 GLY A N 1
ATOM 1378 C CA . GLY A 1 179 ? 17.377 -11.740 -27.845 1.00 96.12 179 GLY A CA 1
ATOM 1379 C C . GLY A 1 179 ? 17.596 -11.529 -29.344 1.00 96.12 179 GLY A C 1
ATOM 1380 O O . GLY A 1 179 ? 18.525 -12.099 -29.909 1.00 96.12 179 GLY A O 1
ATOM 1381 N N . TYR A 1 180 ? 16.819 -10.636 -29.962 1.00 97.75 180 TYR A N 1
ATOM 1382 C CA . TYR A 1 180 ? 16.982 -10.302 -31.382 1.00 97.75 180 TYR A CA 1
ATOM 1383 C C . TYR A 1 180 ? 18.336 -9.652 -31.689 1.00 97.75 180 TYR A C 1
ATOM 1385 O O . TYR A 1 180 ? 18.962 -9.984 -32.690 1.00 97.75 180 TYR A O 1
ATOM 1393 N N . LEU A 1 181 ? 18.830 -8.775 -30.807 1.00 98.12 181 LEU A N 1
ATOM 1394 C CA . LEU A 1 181 ? 20.156 -8.161 -30.950 1.00 98.12 181 LEU A CA 1
ATOM 1395 C C . LEU A 1 181 ? 21.291 -9.194 -30.895 1.00 98.12 181 LEU A C 1
ATOM 1397 O O . LEU A 1 181 ? 22.309 -9.013 -31.561 1.00 98.12 181 LEU A O 1
ATOM 1401 N N . VAL A 1 182 ? 21.128 -10.280 -30.136 1.00 97.25 182 VAL A N 1
ATOM 1402 C CA . VAL A 1 182 ? 22.068 -11.411 -30.143 1.00 97.25 182 VAL A CA 1
ATOM 1403 C C . VAL A 1 182 ? 21.942 -12.224 -31.433 1.00 97.25 182 VAL A C 1
ATOM 1405 O O . VAL A 1 182 ? 22.961 -12.556 -32.039 1.00 97.25 182 VAL A O 1
ATOM 1408 N N . GLU A 1 183 ? 20.720 -12.519 -31.888 1.00 97.06 183 GLU A N 1
ATOM 1409 C CA . GLU A 1 183 ? 20.475 -13.233 -33.153 1.00 97.06 183 GLU A CA 1
ATOM 1410 C C . GLU A 1 183 ? 21.091 -12.502 -34.358 1.00 97.06 183 GLU A C 1
ATOM 1412 O O . GLU A 1 183 ? 21.739 -13.125 -35.203 1.00 97.06 183 GLU A O 1
ATOM 1417 N N . ASP A 1 184 ? 20.975 -11.173 -34.383 1.00 97.56 184 ASP A N 1
ATOM 1418 C CA . ASP A 1 184 ? 21.545 -10.298 -35.411 1.00 97.56 184 ASP A CA 1
ATOM 1419 C C . ASP A 1 184 ? 23.041 -9.982 -35.187 1.00 97.56 184 ASP A C 1
ATOM 1421 O O . ASP A 1 184 ? 23.632 -9.206 -35.940 1.00 97.56 184 ASP A O 1
ATOM 1425 N N . ARG A 1 185 ? 23.679 -10.615 -34.189 1.00 96.62 185 ARG A N 1
ATOM 1426 C CA . ARG A 1 185 ? 25.113 -10.501 -33.845 1.00 96.62 185 ARG A CA 1
ATOM 1427 C C . ARG A 1 185 ? 25.576 -9.100 -33.426 1.00 96.62 185 ARG A C 1
ATOM 1429 O O . ARG A 1 185 ? 26.760 -8.791 -33.535 1.00 96.62 185 ARG A O 1
ATOM 1436 N N . MET A 1 186 ? 24.669 -8.265 -32.927 1.00 97.06 186 MET A N 1
ATOM 1437 C CA . MET A 1 186 ? 24.978 -6.929 -32.402 1.00 97.06 186 MET A CA 1
ATOM 1438 C C . MET A 1 186 ? 25.323 -6.970 -30.910 1.00 97.06 186 MET A C 1
ATOM 1440 O O . MET A 1 186 ? 26.179 -6.219 -30.450 1.00 97.06 186 MET A O 1
ATOM 1444 N N . PHE A 1 187 ? 24.697 -7.872 -30.151 1.00 97.38 187 PHE A N 1
ATOM 1445 C CA . PHE A 1 187 ? 25.029 -8.151 -28.754 1.00 97.38 187 PHE A CA 1
ATOM 1446 C C . PHE A 1 187 ? 25.628 -9.539 -28.575 1.00 97.38 187 PHE A C 1
ATOM 1448 O O . PHE A 1 187 ? 25.314 -10.479 -29.304 1.00 97.38 187 PHE A O 1
ATOM 1455 N N . SER A 1 188 ? 26.472 -9.672 -27.557 1.00 95.06 188 SER A N 1
ATOM 1456 C CA . SER A 1 188 ? 26.943 -10.964 -27.092 1.00 95.06 188 SER A CA 1
ATOM 1457 C C . SER A 1 188 ? 25.871 -11.661 -26.234 1.00 95.06 188 SER A C 1
ATOM 1459 O O . SER A 1 188 ? 25.040 -10.993 -25.600 1.00 95.06 188 SER A O 1
ATOM 1461 N N . PRO A 1 189 ? 25.873 -13.005 -26.160 1.00 93.06 189 PRO A N 1
ATOM 1462 C CA . PRO A 1 189 ? 24.960 -13.744 -25.289 1.00 93.06 189 PRO A CA 1
ATOM 1463 C C . PRO A 1 189 ? 25.037 -13.315 -23.817 1.00 93.06 189 PRO A C 1
ATOM 1465 O O . PRO A 1 189 ? 24.022 -13.325 -23.122 1.00 93.06 189 PRO A O 1
ATOM 1468 N N . GLU A 1 190 ? 26.209 -12.891 -23.339 1.00 91.19 190 GLU A N 1
ATOM 1469 C CA . GLU A 1 190 ? 26.432 -12.444 -21.960 1.00 91.19 190 GLU A CA 1
ATOM 1470 C C . GLU A 1 190 ? 25.603 -11.204 -21.611 1.00 91.19 190 GLU A C 1
ATOM 1472 O O . GLU A 1 190 ? 25.072 -11.122 -20.502 1.00 91.19 190 GLU A O 1
ATOM 1477 N N . VAL A 1 191 ? 25.437 -10.265 -22.552 1.00 92.81 191 VAL A N 1
ATOM 1478 C CA . VAL A 1 191 ? 24.572 -9.089 -22.363 1.00 92.81 191 VAL A CA 1
ATOM 1479 C C . VAL A 1 191 ? 23.127 -9.531 -22.151 1.00 92.81 191 VAL A C 1
ATOM 1481 O O . VAL A 1 191 ? 22.477 -9.083 -21.206 1.00 92.81 191 VAL A O 1
ATOM 1484 N N . SER A 1 192 ? 22.631 -10.445 -22.988 1.00 92.25 192 SER A N 1
ATOM 1485 C CA . SER A 1 192 ? 21.270 -10.976 -22.864 1.00 92.25 192 SER A CA 1
ATOM 1486 C C . SER A 1 192 ? 21.075 -11.730 -21.542 1.00 92.25 192 SER A C 1
ATOM 1488 O O . SER A 1 192 ? 20.132 -11.440 -20.804 1.00 92.25 192 SER A O 1
ATOM 1490 N N . ILE A 1 193 ? 22.010 -12.612 -21.170 1.00 87.56 193 ILE A N 1
ATOM 1491 C CA . ILE A 1 193 ? 21.987 -13.346 -19.893 1.00 87.56 193 ILE A CA 1
ATOM 1492 C C . ILE A 1 193 ? 21.958 -12.380 -18.704 1.00 87.56 193 ILE A C 1
ATOM 1494 O O . ILE A 1 193 ? 21.157 -12.560 -17.784 1.00 87.56 193 ILE A O 1
ATOM 1498 N N . TYR A 1 194 ? 22.793 -11.338 -18.726 1.00 89.94 194 TYR A N 1
ATOM 1499 C CA . TYR A 1 194 ? 22.806 -10.317 -17.685 1.00 89.94 194 TYR A CA 1
ATOM 1500 C C . TYR A 1 194 ? 21.446 -9.625 -17.563 1.00 89.94 194 TYR A C 1
ATOM 1502 O O . TYR A 1 194 ? 20.872 -9.591 -16.473 1.00 89.94 194 TYR A O 1
ATOM 1510 N N . LEU A 1 195 ? 20.900 -9.123 -18.676 1.00 90.62 195 LEU A N 1
ATOM 1511 C CA . LEU A 1 195 ? 19.611 -8.430 -18.706 1.00 90.62 195 LEU A CA 1
ATOM 1512 C C . LEU A 1 195 ? 18.467 -9.330 -18.215 1.00 90.62 195 LEU A C 1
ATOM 1514 O O . LEU A 1 195 ? 17.647 -8.885 -17.412 1.00 90.62 195 LEU A O 1
ATOM 1518 N N . HIS A 1 196 ? 18.442 -10.601 -18.627 1.00 85.94 196 HIS A N 1
ATOM 1519 C CA . HIS A 1 196 ? 17.493 -11.599 -18.129 1.00 85.94 196 HIS A CA 1
ATOM 1520 C C . HIS A 1 196 ? 17.605 -11.814 -16.616 1.00 85.94 196 HIS A C 1
ATOM 1522 O O . HIS A 1 196 ? 16.583 -11.939 -15.945 1.00 85.94 196 HIS A O 1
ATOM 1528 N N . ALA A 1 197 ? 18.822 -11.846 -16.073 1.00 82.06 197 ALA A N 1
ATOM 1529 C CA . ALA A 1 197 ? 19.051 -12.146 -14.665 1.00 82.06 197 ALA A CA 1
ATOM 1530 C C . ALA A 1 197 ? 18.819 -10.950 -13.726 1.00 82.06 197 ALA A C 1
ATOM 1532 O O . ALA A 1 197 ? 18.490 -11.143 -12.558 1.00 82.06 197 ALA A O 1
ATOM 1533 N N . ILE A 1 198 ? 18.984 -9.714 -14.213 1.00 81.69 198 ILE A N 1
ATOM 1534 C CA . ILE A 1 198 ? 18.700 -8.498 -13.433 1.00 81.69 198 ILE A CA 1
ATOM 1535 C C . ILE A 1 198 ? 17.291 -7.940 -13.656 1.00 81.69 198 ILE A C 1
ATOM 1537 O O . ILE A 1 198 ? 16.896 -7.003 -12.947 1.00 81.69 198 ILE A O 1
ATOM 1541 N N . LYS A 1 199 ? 16.544 -8.501 -14.618 1.00 83.62 199 LYS A N 1
ATOM 1542 C CA . LYS A 1 199 ? 15.116 -8.235 -14.807 1.00 83.62 199 LYS A CA 1
ATOM 1543 C C . LYS A 1 199 ? 14.405 -8.594 -13.518 1.00 83.62 199 LYS A C 1
ATOM 1545 O O . LYS A 1 199 ? 14.693 -9.630 -12.922 1.00 83.62 199 LYS A O 1
ATOM 1550 N N . GLN A 1 200 ? 13.478 -7.749 -13.079 1.00 72.31 200 GLN A N 1
ATOM 1551 C CA . GLN A 1 200 ? 12.746 -8.051 -11.858 1.00 72.31 200 GLN A CA 1
ATOM 1552 C C . GLN A 1 200 ? 12.045 -9.414 -11.983 1.00 72.31 200 GLN A C 1
ATOM 1554 O O . GLN A 1 200 ? 11.294 -9.625 -12.945 1.00 72.31 200 GLN A O 1
ATOM 1559 N N . PRO A 1 201 ? 12.310 -10.357 -11.055 1.00 58.31 201 PRO A N 1
ATOM 1560 C CA . PRO A 1 201 ? 11.697 -11.670 -11.107 1.00 58.31 201 PRO A CA 1
ATOM 1561 C C . PRO A 1 201 ? 10.181 -11.523 -10.985 1.00 58.31 201 PRO A C 1
ATOM 1563 O O . PRO A 1 201 ? 9.670 -10.897 -10.060 1.00 58.31 201 PRO A O 1
ATOM 1566 N N . LYS A 1 202 ? 9.457 -12.139 -11.926 1.00 56.34 202 LYS A N 1
ATOM 1567 C CA . LYS A 1 202 ? 7.991 -12.265 -11.879 1.00 56.34 202 LYS A CA 1
ATOM 1568 C C . LYS A 1 202 ? 7.531 -13.457 -11.034 1.00 56.34 202 LYS A C 1
ATOM 1570 O O . LYS A 1 202 ? 6.348 -13.773 -11.058 1.00 56.34 202 LYS A O 1
ATOM 1575 N N . GLU A 1 203 ? 8.438 -14.128 -10.315 1.00 51.69 203 GLU A N 1
ATOM 1576 C CA . GLU A 1 203 ? 8.163 -15.356 -9.538 1.00 51.69 203 GLU A CA 1
ATOM 1577 C C . GLU A 1 203 ? 7.154 -15.163 -8.392 1.00 51.69 203 GLU A C 1
ATOM 1579 O O . GLU A 1 203 ? 6.728 -16.117 -7.754 1.00 51.69 203 GLU A O 1
ATOM 1584 N N . HIS A 1 204 ? 6.687 -13.937 -8.197 1.00 60.69 204 HIS A N 1
ATOM 1585 C CA . HIS A 1 204 ? 5.620 -13.557 -7.284 1.00 60.69 204 HIS A CA 1
ATOM 1586 C C . HIS A 1 204 ? 4.323 -13.294 -8.058 1.00 60.69 204 HIS A C 1
ATOM 1588 O O . HIS A 1 204 ? 3.701 -12.239 -7.943 1.00 60.69 204 HIS A O 1
ATOM 1594 N N . SER A 1 205 ? 3.949 -14.234 -8.931 1.00 63.66 205 SER A N 1
ATOM 1595 C CA . SER A 1 205 ? 2.752 -14.113 -9.762 1.00 63.66 205 SER A CA 1
ATOM 1596 C C . SER A 1 205 ? 1.513 -14.600 -9.019 1.00 63.66 205 SER A C 1
ATOM 1598 O O . SER A 1 205 ? 1.505 -15.710 -8.492 1.00 63.66 205 SER A O 1
ATOM 1600 N N . VAL A 1 206 ? 0.443 -13.814 -9.063 1.00 72.19 206 VAL A N 1
ATOM 1601 C CA . VAL A 1 206 ? -0.900 -14.240 -8.652 1.00 72.19 206 VAL A CA 1
ATOM 1602 C C . VAL A 1 206 ? -1.643 -14.846 -9.842 1.00 72.19 206 VAL A C 1
ATOM 1604 O O . VAL A 1 206 ? -1.453 -14.426 -10.986 1.00 72.19 206 VAL A O 1
ATOM 1607 N N . ALA A 1 207 ? -2.489 -15.839 -9.588 1.00 74.81 207 ALA A N 1
ATOM 1608 C CA . ALA A 1 207 ? -3.346 -16.445 -10.601 1.00 74.81 207 ALA A CA 1
ATOM 1609 C C . ALA A 1 207 ? -4.728 -16.725 -10.014 1.00 74.81 207 ALA A C 1
ATOM 1611 O O . ALA A 1 207 ? -4.839 -17.052 -8.834 1.00 74.81 207 ALA A O 1
ATOM 1612 N N . VAL A 1 208 ? -5.763 -16.624 -10.849 1.00 80.94 208 VAL A N 1
ATOM 1613 C CA . VAL A 1 208 ? -7.113 -17.056 -10.479 1.00 80.94 208 VAL A CA 1
ATOM 1614 C C . VAL A 1 208 ? -7.174 -18.568 -10.644 1.00 80.94 208 VAL A C 1
ATOM 1616 O O . VAL A 1 208 ? -6.845 -19.091 -11.712 1.00 80.94 208 VAL A O 1
ATOM 1619 N N . GLN A 1 209 ? -7.569 -19.267 -9.585 1.00 76.94 209 GLN A N 1
ATOM 1620 C CA . GLN A 1 209 ? -7.654 -20.723 -9.561 1.00 76.94 209 GLN A CA 1
ATOM 1621 C C . GLN A 1 209 ? -8.952 -21.169 -8.904 1.00 76.94 209 GLN A C 1
ATOM 1623 O O . GLN A 1 209 ? -9.458 -20.507 -7.999 1.00 76.94 209 GLN A O 1
ATOM 1628 N N . ASP A 1 210 ? -9.453 -22.310 -9.361 1.00 81.00 210 ASP A N 1
ATOM 1629 C CA . ASP A 1 210 ? -10.563 -22.999 -8.722 1.00 81.00 210 ASP A CA 1
ATOM 1630 C C . ASP A 1 210 ? -9.994 -23.780 -7.523 1.00 81.00 210 ASP A C 1
ATOM 1632 O O . ASP A 1 210 ? -9.130 -24.642 -7.693 1.00 81.00 210 ASP A O 1
ATOM 1636 N N . ILE A 1 211 ? -10.444 -23.451 -6.311 1.00 80.44 211 ILE A N 1
ATOM 1637 C CA . ILE A 1 211 ? -10.023 -24.088 -5.053 1.00 80.44 211 ILE A CA 1
ATOM 1638 C C . ILE A 1 211 ? -11.255 -24.535 -4.252 1.00 80.44 211 ILE A C 1
ATOM 1640 O O . ILE A 1 211 ? -12.337 -23.977 -4.450 1.00 80.44 211 ILE A O 1
ATOM 1644 N N . PRO A 1 212 ? -11.135 -25.524 -3.347 1.00 81.88 212 PRO A N 1
ATOM 1645 C CA . PRO A 1 212 ? -12.248 -25.919 -2.488 1.00 81.88 212 PRO A CA 1
ATOM 1646 C C . PRO A 1 212 ? -12.766 -24.752 -1.639 1.00 81.88 212 PRO A C 1
ATOM 1648 O O . PRO A 1 212 ? -11.980 -23.981 -1.086 1.00 81.88 212 PRO A O 1
ATOM 1651 N N . THR A 1 213 ? -14.089 -24.644 -1.502 1.00 86.06 213 THR A N 1
ATOM 1652 C CA . THR A 1 213 ? -14.706 -23.710 -0.553 1.00 86.06 213 THR A CA 1
ATOM 1653 C C . THR A 1 213 ? -14.318 -24.109 0.875 1.00 86.06 213 THR A C 1
ATOM 1655 O O . THR A 1 213 ? -14.457 -25.284 1.220 1.00 86.06 213 THR A O 1
ATOM 1658 N N . PRO A 1 214 ? -13.832 -23.175 1.709 1.00 86.00 214 PRO A N 1
ATOM 1659 C CA . PRO A 1 214 ? -13.492 -23.478 3.094 1.00 86.00 214 PRO A CA 1
ATOM 1660 C C . PRO A 1 214 ? -14.747 -23.747 3.937 1.00 86.00 214 PRO A C 1
ATOM 1662 O O . PRO A 1 214 ? -15.833 -23.248 3.642 1.00 86.00 214 PRO A O 1
ATOM 1665 N N . GLU A 1 215 ? -14.586 -24.508 5.018 1.00 83.94 215 GLU A N 1
ATOM 1666 C CA . GLU A 1 215 ? -15.634 -24.740 6.016 1.00 83.94 215 GLU A CA 1
ATOM 1667 C C . GLU A 1 215 ? -15.405 -23.842 7.235 1.00 83.94 215 GLU A C 1
ATOM 1669 O O . GLU A 1 215 ? -14.272 -23.673 7.682 1.00 83.94 215 GLU A O 1
ATOM 1674 N N . SER A 1 216 ? -16.478 -23.271 7.787 1.00 84.38 216 SER A N 1
ATOM 1675 C CA . SER A 1 216 ? -16.402 -22.483 9.019 1.00 84.38 216 SER A CA 1
ATOM 1676 C C . SER A 1 216 ? -16.095 -23.374 10.224 1.00 84.38 216 SER A C 1
ATOM 1678 O O . SER A 1 216 ? -16.825 -24.336 10.485 1.00 84.38 216 SER A O 1
ATOM 1680 N N . GLY A 1 217 ? -15.075 -23.019 11.004 1.00 83.75 217 GLY A N 1
ATOM 1681 C CA . GLY A 1 217 ? -14.811 -23.594 12.314 1.00 83.75 217 GLY A CA 1
ATOM 1682 C C . GLY A 1 217 ? -15.879 -23.238 13.360 1.00 83.75 217 GLY A C 1
ATOM 1683 O O . GLY A 1 217 ? -16.841 -22.521 13.078 1.00 83.75 217 GLY A O 1
ATOM 1684 N N . PRO A 1 218 ? -15.748 -23.736 14.606 1.00 83.81 218 PRO A N 1
ATOM 1685 C CA . PRO A 1 218 ? -16.823 -23.671 15.599 1.00 83.81 218 PRO A CA 1
ATOM 1686 C C . PRO A 1 218 ? -17.290 -22.256 15.970 1.00 83.81 218 PRO A C 1
ATOM 1688 O O . PRO A 1 218 ? -18.480 -22.071 16.213 1.00 83.81 218 PRO A O 1
ATOM 1691 N N . ARG A 1 219 ? -16.375 -21.275 15.982 1.00 88.06 219 ARG A N 1
ATOM 1692 C CA . ARG A 1 219 ? -16.633 -19.853 16.287 1.00 88.06 219 ARG A CA 1
ATOM 1693 C C . ARG A 1 219 ? -16.540 -18.939 15.060 1.00 88.06 219 ARG A C 1
ATOM 1695 O O . ARG A 1 219 ? -16.530 -17.719 15.195 1.00 88.06 219 ARG A O 1
ATOM 1702 N N . GLU A 1 220 ? -16.457 -19.516 13.873 1.00 93.69 220 GLU A N 1
ATOM 1703 C CA . GLU A 1 220 ? -16.256 -18.759 12.645 1.00 93.69 220 GLU A CA 1
ATOM 1704 C C . GLU A 1 220 ? -17.552 -18.673 11.844 1.00 93.69 220 GLU A C 1
ATOM 1706 O O . GLU A 1 220 ? -18.475 -19.477 11.996 1.00 93.69 220 GLU A O 1
ATOM 1711 N N . ILE A 1 221 ? -17.606 -17.697 10.951 1.00 96.81 221 ILE A N 1
ATOM 1712 C CA . ILE A 1 221 ? -18.633 -17.583 9.922 1.00 96.81 221 ILE A CA 1
ATOM 1713 C C . ILE A 1 221 ? -17.984 -17.767 8.554 1.00 96.81 221 ILE A C 1
ATOM 1715 O O . ILE A 1 221 ? -16.858 -17.327 8.319 1.00 96.81 221 ILE A O 1
ATOM 1719 N N . LEU A 1 222 ? -18.705 -18.414 7.643 1.00 97.12 222 LEU A N 1
ATOM 1720 C CA . LEU A 1 222 ? -18.365 -18.414 6.226 1.00 97.12 222 LEU A CA 1
ATOM 1721 C C . LEU A 1 222 ? -19.077 -17.229 5.587 1.00 97.12 222 LEU A C 1
ATOM 1723 O O . LEU A 1 222 ? -20.301 -17.134 5.667 1.00 97.12 222 LEU A O 1
ATOM 1727 N N . VAL A 1 223 ? -18.341 -16.347 4.926 1.00 98.00 223 VAL A N 1
ATOM 1728 C CA . VAL A 1 223 ? -18.889 -15.161 4.268 1.00 98.00 223 VAL A CA 1
ATOM 1729 C C . VAL A 1 223 ? -18.764 -15.326 2.765 1.00 98.00 223 VAL A C 1
ATOM 1731 O O . VAL A 1 223 ? -17.674 -15.558 2.249 1.00 98.00 223 VAL A O 1
ATOM 1734 N N . ARG A 1 224 ? -19.879 -15.178 2.048 1.00 98.06 224 ARG A N 1
ATOM 1735 C CA . ARG A 1 224 ? -19.889 -15.042 0.594 1.00 98.06 224 ARG A CA 1
ATOM 1736 C C . ARG A 1 224 ? -19.500 -13.612 0.239 1.00 98.06 224 ARG A C 1
ATOM 1738 O O . ARG A 1 224 ? -20.281 -12.680 0.448 1.00 98.06 224 ARG A O 1
ATOM 1745 N N . VAL A 1 225 ? -18.298 -13.451 -0.294 1.00 98.12 225 VAL A N 1
ATOM 1746 C CA . VAL A 1 225 ? -17.685 -12.150 -0.565 1.00 98.12 225 VAL A CA 1
ATOM 1747 C C . VAL A 1 225 ? -18.433 -11.431 -1.698 1.00 98.12 225 VAL A C 1
ATOM 1749 O O . VAL A 1 225 ? -18.921 -12.041 -2.656 1.00 98.12 225 VAL A O 1
ATOM 1752 N N . ARG A 1 226 ? -18.590 -10.114 -1.551 1.00 97.62 226 ARG A N 1
ATOM 1753 C CA . ARG A 1 226 ? -19.265 -9.209 -2.500 1.00 97.62 226 ARG A CA 1
ATOM 1754 C C . ARG A 1 226 ? -18.365 -8.057 -2.940 1.00 97.62 226 ARG A C 1
ATOM 1756 O O . ARG A 1 226 ? -18.512 -7.592 -4.066 1.00 97.62 226 ARG A O 1
ATOM 1763 N N . ALA A 1 227 ? -17.465 -7.609 -2.070 1.00 96.94 227 ALA A N 1
ATOM 1764 C CA . ALA A 1 227 ? -16.453 -6.595 -2.344 1.00 96.94 227 ALA A CA 1
ATOM 1765 C C . ALA A 1 227 ? -15.151 -6.930 -1.597 1.00 96.94 227 ALA A C 1
ATOM 1767 O O . ALA A 1 227 ? -15.206 -7.586 -0.554 1.00 96.94 227 ALA A O 1
ATOM 1768 N N . VAL A 1 228 ? -14.022 -6.503 -2.169 1.00 96.75 228 VAL A N 1
ATOM 1769 C CA . VAL A 1 228 ? -12.672 -6.612 -1.591 1.00 96.75 228 VAL A CA 1
ATOM 1770 C C . VAL A 1 228 ? -11.868 -5.344 -1.879 1.00 96.75 228 VAL A C 1
ATOM 1772 O O . VAL A 1 228 ? -11.917 -4.812 -2.997 1.00 96.75 228 VAL A O 1
ATOM 1775 N N . ALA A 1 229 ? -11.108 -4.884 -0.884 1.00 94.50 229 ALA A N 1
ATOM 1776 C CA . ALA A 1 229 ? -10.289 -3.688 -0.990 1.00 94.50 229 ALA A CA 1
ATOM 1777 C C . ALA A 1 229 ? -8.820 -4.076 -1.147 1.00 94.50 229 ALA A C 1
ATOM 1779 O O . ALA A 1 229 ? -8.322 -5.034 -0.552 1.00 94.50 229 ALA A O 1
ATOM 1780 N N . LEU A 1 230 ? -8.107 -3.312 -1.975 1.00 92.75 230 LEU A N 1
ATOM 1781 C CA . LEU A 1 230 ? -6.682 -3.518 -2.197 1.00 92.75 230 LEU A CA 1
ATOM 1782 C C . LEU A 1 230 ? -5.868 -2.751 -1.160 1.00 92.75 230 LEU A C 1
ATOM 1784 O O . LEU A 1 230 ? -5.931 -1.524 -1.075 1.00 92.75 230 LEU A O 1
ATOM 1788 N N . ASN A 1 231 ? -5.017 -3.476 -0.448 1.00 90.75 231 ASN A N 1
ATOM 1789 C CA . ASN A 1 231 ? -4.053 -2.933 0.489 1.00 90.75 231 ASN A CA 1
ATOM 1790 C C . ASN A 1 231 ? -2.624 -3.165 -0.011 1.00 90.75 231 ASN A C 1
ATOM 1792 O O . ASN A 1 231 ? -2.302 -4.169 -0.645 1.00 90.75 231 ASN A O 1
ATOM 1796 N N . HIS A 1 232 ? -1.704 -2.268 0.359 1.00 85.62 232 HIS A N 1
ATOM 1797 C CA . HIS A 1 232 ? -0.277 -2.432 0.044 1.00 85.62 232 HIS A CA 1
ATOM 1798 C C . HIS A 1 232 ? 0.291 -3.759 0.579 1.00 85.62 232 HIS A C 1
ATOM 1800 O O . HIS A 1 232 ? 1.222 -4.321 0.001 1.00 85.62 232 HIS A O 1
ATOM 1806 N N . VAL A 1 233 ? -0.271 -4.268 1.681 1.00 84.38 233 VAL A N 1
ATOM 1807 C CA . VAL A 1 233 ? 0.138 -5.534 2.297 1.00 84.38 233 VAL A CA 1
ATOM 1808 C C . VAL A 1 233 ? -0.213 -6.758 1.444 1.00 84.38 233 VAL A C 1
ATOM 1810 O O . VAL A 1 233 ? 0.533 -7.734 1.469 1.00 84.38 233 VAL A O 1
ATOM 1813 N N . ASP A 1 234 ? -1.266 -6.694 0.625 1.00 87.69 234 ASP A N 1
ATOM 1814 C CA . ASP A 1 234 ? -1.700 -7.831 -0.195 1.00 87.69 234 ASP A CA 1
ATOM 1815 C C . ASP A 1 234 ? -0.644 -8.177 -1.240 1.00 87.69 234 ASP A C 1
ATOM 1817 O O . ASP A 1 234 ? -0.248 -9.334 -1.387 1.00 87.69 234 ASP A O 1
ATOM 1821 N N . ALA A 1 235 ? -0.109 -7.147 -1.900 1.00 81.81 235 ALA A N 1
ATOM 1822 C CA . ALA A 1 235 ? 1.006 -7.299 -2.818 1.00 81.81 235 ALA A CA 1
ATOM 1823 C C . ALA A 1 235 ? 2.244 -7.827 -2.081 1.00 81.81 235 ALA A C 1
ATOM 1825 O O . ALA A 1 235 ? 2.888 -8.754 -2.566 1.00 81.81 235 ALA A O 1
ATOM 1826 N N . LEU A 1 236 ? 2.558 -7.320 -0.881 1.00 78.12 236 LEU A N 1
ATOM 1827 C CA . LEU A 1 236 ? 3.690 -7.822 -0.089 1.00 78.12 236 LEU A CA 1
ATOM 1828 C C . LEU A 1 236 ? 3.597 -9.326 0.196 1.00 78.12 236 LEU A C 1
ATOM 1830 O O . LEU A 1 236 ? 4.632 -9.987 0.177 1.00 78.12 236 LEU A O 1
ATOM 1834 N N . TYR A 1 237 ? 2.400 -9.878 0.398 1.00 77.94 237 TYR A N 1
ATOM 1835 C CA . TYR A 1 237 ? 2.220 -11.317 0.609 1.00 77.94 237 TYR A CA 1
ATOM 1836 C C . TYR A 1 237 ? 2.445 -12.175 -0.636 1.00 77.94 237 TYR A C 1
ATOM 1838 O O . TYR A 1 237 ? 2.712 -13.366 -0.492 1.00 77.94 237 TYR A O 1
ATOM 1846 N N . THR A 1 238 ? 2.443 -11.583 -1.832 1.00 76.06 238 THR A N 1
ATOM 1847 C CA . THR A 1 238 ? 2.901 -12.265 -3.055 1.00 76.06 238 THR A CA 1
ATOM 1848 C C . THR A 1 238 ? 4.429 -12.392 -3.084 1.00 76.06 238 THR A C 1
ATOM 1850 O O . THR A 1 238 ? 4.962 -13.436 -3.460 1.00 76.06 238 THR A O 1
ATOM 1853 N N . TYR A 1 239 ? 5.139 -11.353 -2.623 1.00 69.31 239 TYR A N 1
ATOM 1854 C CA . TYR A 1 239 ? 6.605 -11.270 -2.652 1.00 69.31 239 TYR A CA 1
ATOM 1855 C C . TYR A 1 239 ? 7.280 -11.961 -1.464 1.00 69.31 239 TYR A C 1
ATOM 1857 O O . TYR A 1 239 ? 8.371 -12.516 -1.578 1.00 69.31 239 TYR A O 1
ATOM 1865 N N . LYS A 1 240 ? 6.651 -11.880 -0.292 1.00 70.81 240 LYS A N 1
ATOM 1866 C CA . LYS A 1 240 ? 7.164 -12.372 0.988 1.00 70.81 240 LYS A CA 1
ATOM 1867 C C . LYS A 1 240 ? 6.049 -13.129 1.711 1.00 70.81 240 LYS A C 1
ATOM 1869 O O . LYS A 1 240 ? 5.461 -12.586 2.652 1.00 70.81 240 LYS A O 1
ATOM 1874 N N . PRO A 1 241 ? 5.716 -14.351 1.263 1.00 67.56 241 PRO A N 1
ATOM 1875 C CA . PRO A 1 241 ? 4.674 -15.136 1.905 1.00 67.56 241 PRO A CA 1
ATOM 1876 C C . PRO A 1 241 ? 5.057 -15.417 3.363 1.00 67.56 241 PRO A C 1
ATOM 1878 O O . PRO A 1 241 ? 6.197 -15.768 3.658 1.00 67.56 241 PRO A O 1
ATOM 1881 N N . ILE A 1 242 ? 4.098 -15.261 4.281 1.00 64.06 242 ILE A N 1
ATOM 1882 C CA . ILE A 1 242 ? 4.315 -15.514 5.720 1.00 64.06 242 ILE A CA 1
ATOM 1883 C C . ILE A 1 242 ? 4.510 -17.016 6.001 1.00 64.06 242 ILE A C 1
ATOM 1885 O O . ILE A 1 242 ? 5.130 -17.397 6.985 1.00 64.06 242 ILE A O 1
ATOM 1889 N N . ALA A 1 243 ? 3.994 -17.881 5.129 1.00 63.44 243 ALA A N 1
ATOM 1890 C CA . ALA A 1 243 ? 4.122 -19.328 5.233 1.00 63.44 243 ALA A CA 1
ATOM 1891 C C . ALA A 1 243 ? 4.150 -19.951 3.834 1.00 63.44 243 ALA A C 1
ATOM 1893 O O . ALA A 1 243 ? 3.497 -19.438 2.921 1.00 63.44 243 ALA A O 1
ATOM 1894 N N . ALA A 1 244 ? 4.876 -21.062 3.688 1.00 60.22 244 ALA A N 1
ATOM 1895 C CA . ALA A 1 244 ? 4.817 -21.894 2.494 1.00 60.22 244 ALA A CA 1
ATOM 1896 C C . ALA A 1 244 ? 3.495 -22.675 2.495 1.00 60.22 244 ALA A C 1
ATOM 1898 O O . ALA A 1 244 ? 3.236 -23.467 3.397 1.00 60.22 244 ALA A O 1
ATOM 1899 N N . GLN A 1 245 ? 2.650 -22.421 1.501 1.00 60.59 245 GLN A N 1
ATOM 1900 C CA . GLN A 1 245 ? 1.388 -23.124 1.276 1.00 60.59 245 GLN A CA 1
ATOM 1901 C C . GLN A 1 245 ? 1.240 -23.352 -0.227 1.00 60.59 245 GLN A C 1
ATOM 1903 O O . GLN A 1 245 ? 1.595 -22.472 -1.010 1.00 60.59 245 GLN A O 1
ATOM 1908 N N . GLU A 1 246 ? 0.717 -24.514 -0.621 1.00 56.72 246 GLU A N 1
ATOM 1909 C CA . GLU A 1 246 ? 0.613 -24.905 -2.035 1.00 56.72 246 GLU A CA 1
ATOM 1910 C C . GLU A 1 246 ? -0.315 -23.966 -2.834 1.00 56.72 246 GLU A C 1
ATOM 1912 O O . GLU A 1 246 ? -0.053 -23.705 -4.003 1.00 56.72 246 GLU A O 1
ATOM 1917 N N . TYR A 1 247 ? -1.323 -23.357 -2.185 1.00 64.88 247 TYR A N 1
ATOM 1918 C CA . TYR A 1 247 ? -2.261 -22.403 -2.799 1.00 64.88 247 TYR A CA 1
ATOM 1919 C C . TYR A 1 247 ? -2.722 -21.325 -1.806 1.00 64.88 247 TYR A C 1
ATOM 1921 O O . TYR A 1 247 ? -3.860 -21.326 -1.337 1.00 64.88 247 TYR A O 1
ATOM 1929 N N . ARG A 1 248 ? -1.835 -20.387 -1.452 1.00 76.56 248 ARG A N 1
ATOM 1930 C CA . ARG A 1 248 ? -2.206 -19.275 -0.563 1.00 76.56 248 ARG A CA 1
ATOM 1931 C C . ARG A 1 248 ? -3.112 -18.272 -1.279 1.00 76.56 248 ARG A C 1
ATOM 1933 O O . ARG A 1 248 ? -2.674 -17.589 -2.204 1.00 76.56 248 ARG A O 1
ATOM 1940 N N . VAL A 1 249 ? -4.334 -18.111 -0.783 1.00 84.31 249 VAL A N 1
ATOM 1941 C CA . VAL A 1 249 ? -5.214 -17.002 -1.168 1.00 84.31 249 VAL A CA 1
ATOM 1942 C C . VAL A 1 249 ? -4.716 -15.717 -0.496 1.00 84.31 249 VAL A C 1
ATOM 1944 O O . VAL A 1 249 ? -4.452 -15.688 0.708 1.00 84.31 249 VAL A O 1
ATOM 1947 N N . ILE A 1 250 ? -4.540 -14.653 -1.278 1.00 88.75 250 ILE A N 1
ATOM 1948 C CA . ILE A 1 250 ? -4.140 -13.324 -0.786 1.00 88.75 250 ILE A CA 1
ATOM 1949 C C . ILE A 1 250 ? -5.373 -12.449 -0.502 1.00 88.75 250 ILE A C 1
ATOM 1951 O O . ILE A 1 250 ? -6.505 -12.916 -0.603 1.00 88.75 250 ILE A O 1
ATOM 1955 N N . GLY A 1 251 ? -5.161 -11.188 -0.127 1.00 91.12 251 GLY A N 1
ATOM 1956 C CA . GLY A 1 251 ? -6.240 -10.245 0.156 1.00 91.12 251 GLY A CA 1
ATOM 1957 C C . GLY A 1 251 ? -6.606 -10.179 1.627 1.00 91.12 251 GLY A C 1
ATOM 1958 O O . GLY A 1 251 ? -6.658 -11.208 2.305 1.00 91.12 251 GLY A O 1
ATOM 1959 N N . SER A 1 252 ? -6.868 -8.962 2.094 1.00 93.94 252 SER A N 1
ATOM 1960 C CA . SER A 1 252 ? -7.031 -8.686 3.518 1.00 93.94 252 SER A CA 1
ATOM 1961 C C . SER A 1 252 ? -8.428 -8.215 3.906 1.00 93.94 252 SER A C 1
ATOM 1963 O O . SER A 1 252 ? -8.974 -8.729 4.875 1.00 93.94 252 SER A O 1
ATOM 1965 N N . ASP A 1 253 ? -9.010 -7.271 3.168 1.00 97.31 253 ASP A N 1
ATOM 1966 C CA . ASP A 1 253 ? -10.345 -6.730 3.449 1.00 97.31 253 ASP A CA 1
ATOM 1967 C C . ASP A 1 253 ? -11.421 -7.451 2.634 1.00 97.31 253 ASP A C 1
ATOM 1969 O O . ASP A 1 253 ? -11.189 -7.838 1.482 1.00 97.31 253 ASP A O 1
ATOM 1973 N N . PHE A 1 254 ? -12.593 -7.625 3.245 1.00 97.88 254 PHE A N 1
ATOM 1974 C CA . PHE A 1 254 ? -13.787 -8.110 2.564 1.00 97.88 254 PHE A CA 1
ATOM 1975 C C . PHE A 1 254 ? -15.059 -7.449 3.107 1.00 97.88 254 PHE A C 1
ATOM 1977 O O . PHE A 1 254 ? -15.175 -7.111 4.290 1.00 97.88 254 PHE A O 1
ATOM 1984 N N . ALA A 1 255 ? -16.082 -7.410 2.254 1.00 98.75 255 ALA A N 1
ATOM 1985 C CA . ALA A 1 255 ? -17.475 -7.251 2.651 1.00 98.75 255 ALA A CA 1
ATOM 1986 C C . ALA A 1 255 ? -18.362 -8.256 1.910 1.00 98.75 255 ALA A C 1
ATOM 1988 O O . ALA A 1 255 ? -18.167 -8.525 0.721 1.00 98.75 255 ALA A O 1
ATOM 1989 N N . GLY A 1 256 ? -19.360 -8.811 2.595 1.00 98.44 256 GLY A N 1
ATOM 1990 C CA . GLY A 1 256 ? -20.193 -9.865 2.032 1.00 98.44 256 GLY A CA 1
ATOM 1991 C C . GLY A 1 256 ? -21.382 -10.265 2.893 1.00 98.44 256 GLY A C 1
ATOM 1992 O O . GLY A 1 256 ? -21.815 -9.535 3.783 1.00 98.44 256 GLY A O 1
ATOM 1993 N N . GLU A 1 257 ? -21.931 -11.434 2.583 1.00 98.69 257 GLU A N 1
ATOM 1994 C CA . GLU A 1 257 ? -23.106 -12.001 3.247 1.00 98.69 257 GLU A CA 1
ATOM 1995 C C . GLU A 1 257 ? -22.736 -13.295 3.968 1.00 98.69 257 GLU A C 1
ATOM 1997 O O . GLU A 1 257 ? -22.072 -14.155 3.390 1.00 98.69 257 GLU A O 1
ATOM 2002 N N . VAL A 1 258 ? -23.194 -13.474 5.205 1.00 98.62 258 VAL A N 1
ATOM 2003 C CA . VAL A 1 258 ? -22.979 -14.717 5.959 1.00 98.62 258 VAL A CA 1
ATOM 2004 C C . VAL A 1 258 ? -23.666 -15.885 5.247 1.00 98.62 258 VAL A C 1
ATOM 2006 O O . VAL A 1 258 ? -24.883 -15.888 5.067 1.00 98.62 258 VAL A O 1
ATOM 2009 N N . ALA A 1 259 ? -22.889 -16.884 4.843 1.00 96.88 259 ALA A N 1
ATOM 2010 C CA . ALA A 1 259 ? -23.337 -18.087 4.149 1.00 96.88 259 ALA A CA 1
ATOM 2011 C C . ALA A 1 259 ? -23.576 -19.262 5.110 1.00 96.88 259 ALA A C 1
ATOM 2013 O O . ALA A 1 259 ? -24.559 -19.984 4.958 1.00 96.88 259 ALA A O 1
ATOM 2014 N N . SER A 1 260 ? -22.707 -19.441 6.107 1.00 95.06 260 SER A N 1
ATOM 2015 C CA . SER A 1 260 ? -22.865 -20.435 7.175 1.00 95.06 260 SER A CA 1
ATOM 2016 C C . SER A 1 260 ? -22.212 -19.960 8.468 1.00 95.06 260 SER A C 1
ATOM 2018 O O . SER A 1 260 ? -21.439 -19.002 8.478 1.00 95.06 260 SER A O 1
ATOM 2020 N N . VAL A 1 261 ? -22.554 -20.628 9.567 1.00 97.19 261 VAL A N 1
ATOM 2021 C CA . VAL A 1 261 ? -22.194 -20.227 10.927 1.00 97.19 261 VAL A CA 1
ATOM 2022 C C . VAL A 1 261 ? -21.688 -21.450 11.680 1.00 97.19 261 VAL A C 1
ATOM 2024 O O . VAL A 1 261 ? -22.271 -22.530 11.574 1.00 97.19 261 VAL A O 1
ATOM 2027 N N . GLY A 1 262 ? -20.607 -21.277 12.434 1.00 92.75 262 GLY A N 1
ATOM 2028 C CA . GLY A 1 262 ? -20.037 -22.305 13.286 1.00 92.75 262 GLY A CA 1
ATOM 2029 C C . GLY A 1 262 ? -20.993 -22.772 14.386 1.00 92.75 262 GLY A C 1
ATOM 2030 O O . GLY A 1 262 ? -21.775 -22.003 14.947 1.00 92.75 262 GLY A O 1
ATOM 2031 N N . LYS A 1 263 ? -20.902 -24.059 14.725 1.00 92.88 263 LYS A N 1
ATOM 2032 C CA . LYS A 1 263 ? -21.785 -24.727 15.696 1.00 92.88 263 LYS A CA 1
ATOM 2033 C C . LYS A 1 263 ? -21.815 -24.082 17.091 1.00 92.88 263 LYS A C 1
ATOM 2035 O O . LYS A 1 263 ? -22.835 -24.182 17.762 1.00 92.88 263 LYS A O 1
ATOM 2040 N N . ASP A 1 264 ? -20.735 -23.430 17.531 1.00 92.69 264 ASP A N 1
ATOM 2041 C CA . ASP A 1 264 ? -20.643 -22.870 18.888 1.00 92.69 264 ASP A CA 1
ATOM 2042 C C . ASP A 1 264 ? -21.288 -21.475 18.975 1.00 92.69 264 ASP A C 1
ATOM 2044 O O . ASP A 1 264 ? -21.498 -20.958 20.071 1.00 92.69 264 ASP A O 1
ATOM 2048 N N . ILE A 1 265 ? -21.603 -20.859 17.829 1.00 94.88 265 ILE A N 1
ATOM 2049 C CA . ILE A 1 265 ? -22.142 -19.494 17.728 1.00 94.88 265 ILE A CA 1
ATOM 2050 C C . ILE A 1 265 ? -23.472 -19.426 16.963 1.00 94.88 265 ILE A C 1
ATOM 2052 O O . ILE A 1 265 ? -24.014 -18.346 16.765 1.00 94.88 265 ILE A O 1
ATOM 2056 N N . GLN A 1 266 ? -24.040 -20.559 16.550 1.00 90.94 266 GLN A N 1
ATOM 2057 C CA . GLN A 1 266 ? -25.313 -20.590 15.816 1.00 90.94 266 GLN A CA 1
ATOM 2058 C C . GLN A 1 266 ? -26.501 -20.045 16.641 1.00 90.94 266 GLN A C 1
ATOM 2060 O O . GLN A 1 266 ? -27.428 -19.458 16.083 1.00 90.94 266 GLN A O 1
ATOM 2065 N N . ASP A 1 267 ? -26.449 -20.206 17.969 1.00 92.75 267 ASP A N 1
ATOM 2066 C CA . ASP A 1 267 ? -27.550 -19.900 18.893 1.00 92.75 267 ASP A CA 1
ATOM 2067 C C . ASP A 1 267 ? -27.356 -18.579 19.663 1.00 92.75 267 ASP A C 1
ATOM 2069 O O . ASP A 1 267 ? -28.182 -18.235 20.511 1.00 92.75 267 ASP A O 1
ATOM 2073 N N . ILE A 1 268 ? -26.289 -17.814 19.390 1.00 95.25 268 ILE A N 1
ATOM 2074 C CA . ILE A 1 268 ? -26.083 -16.522 20.060 1.00 95.25 268 ILE A CA 1
ATOM 2075 C C . ILE A 1 268 ? -26.964 -15.428 19.440 1.00 95.25 268 ILE A C 1
ATOM 2077 O O . ILE A 1 268 ? -27.267 -15.419 18.237 1.00 95.25 268 ILE A O 1
ATOM 2081 N N . ASP A 1 269 ? -27.380 -14.480 20.277 1.00 95.06 269 ASP A N 1
ATOM 2082 C CA . ASP A 1 269 ? -28.168 -13.319 19.862 1.00 95.06 269 ASP A CA 1
ATOM 2083 C C . ASP A 1 269 ? -27.256 -12.184 19.373 1.00 95.06 269 ASP A C 1
ATOM 2085 O O . ASP A 1 269 ? -27.093 -11.155 20.022 1.00 95.06 269 ASP A O 1
ATOM 2089 N N . ASP A 1 270 ? -26.601 -12.413 18.232 1.00 95.88 270 ASP A N 1
ATOM 2090 C CA . ASP A 1 270 ? -25.781 -11.417 17.540 1.00 95.88 270 ASP A CA 1
ATOM 2091 C C . ASP A 1 270 ? -26.223 -11.318 16.065 1.00 95.88 270 ASP A C 1
ATOM 2093 O O . ASP A 1 270 ? -26.382 -12.348 15.396 1.00 95.88 270 ASP A O 1
ATOM 2097 N N . PRO A 1 271 ? -26.451 -10.111 15.513 1.00 94.81 271 PRO A N 1
ATOM 2098 C CA . PRO A 1 271 ? -26.849 -9.955 14.115 1.00 94.81 271 PRO A CA 1
ATOM 2099 C C . PRO A 1 271 ? -25.799 -10.483 13.127 1.00 94.81 271 PRO A C 1
ATOM 2101 O O . PRO A 1 271 ? -26.165 -10.910 12.034 1.00 94.81 271 PRO A O 1
ATOM 2104 N N . ARG A 1 272 ? -24.513 -10.505 13.503 1.00 96.12 272 ARG A N 1
ATOM 2105 C CA . ARG A 1 272 ? -23.403 -10.956 12.648 1.00 96.12 272 ARG A CA 1
ATOM 2106 C C . ARG A 1 272 ? -23.380 -12.466 12.433 1.00 96.12 272 ARG A C 1
ATOM 2108 O O . ARG A 1 272 ? -22.736 -12.927 11.501 1.00 96.12 272 ARG A O 1
ATOM 2115 N N . VAL A 1 273 ? -24.086 -13.240 13.259 1.00 96.50 273 VAL A N 1
ATOM 2116 C CA . VAL A 1 273 ? -24.150 -14.709 13.145 1.00 96.50 273 VAL A CA 1
ATOM 2117 C C . VAL A 1 273 ? -25.440 -15.199 12.490 1.00 96.50 273 VAL A C 1
ATOM 2119 O O . VAL A 1 273 ? -25.813 -16.361 12.624 1.00 96.50 273 VAL A O 1
ATOM 2122 N N . LYS A 1 274 ? -26.181 -14.326 11.802 1.00 96.56 274 LYS A N 1
ATOM 2123 C CA . LYS A 1 274 ? -27.387 -14.724 11.066 1.00 96.56 274 LYS A CA 1
ATOM 2124 C C . LYS A 1 274 ? -27.037 -14.964 9.603 1.00 96.56 274 LYS A C 1
ATOM 2126 O O . LYS A 1 274 ? -26.428 -14.112 8.966 1.00 96.56 274 LYS A O 1
ATOM 2131 N N . VAL A 1 275 ? -27.447 -16.104 9.049 1.00 97.31 275 VAL A N 1
ATOM 2132 C CA . VAL A 1 275 ? -27.300 -16.369 7.608 1.00 97.31 275 VAL A CA 1
ATOM 2133 C C . VAL A 1 275 ? -28.006 -15.263 6.816 1.00 97.31 275 VAL A C 1
ATOM 2135 O O . VAL A 1 275 ? -29.143 -14.903 7.115 1.00 97.31 275 VAL A O 1
ATOM 2138 N N . GLY A 1 276 ? -27.313 -14.707 5.823 1.00 97.25 276 GLY A N 1
ATOM 2139 C CA . GLY A 1 276 ? -27.744 -13.544 5.048 1.00 97.25 276 GLY A CA 1
ATOM 2140 C C . GLY A 1 276 ? -27.407 -12.186 5.675 1.00 97.25 276 GLY A C 1
ATOM 2141 O O . GLY A 1 276 ? -27.643 -11.163 5.032 1.00 97.25 276 GLY A O 1
ATOM 2142 N N . ALA A 1 277 ? -26.843 -12.139 6.889 1.00 98.06 277 ALA A N 1
ATOM 2143 C CA . ALA A 1 277 ? -26.367 -10.889 7.477 1.00 98.06 277 ALA A CA 1
ATOM 2144 C C . ALA A 1 277 ? -25.260 -10.273 6.618 1.00 98.06 277 ALA A C 1
ATOM 2146 O O . ALA A 1 277 ? -24.402 -10.978 6.084 1.00 98.06 277 ALA A O 1
ATOM 2147 N N . ARG A 1 278 ? -25.283 -8.945 6.495 1.00 98.56 278 ARG A N 1
ATOM 2148 C CA . ARG A 1 278 ? -24.289 -8.183 5.738 1.00 98.56 278 ARG A CA 1
ATOM 2149 C C . ARG A 1 278 ? -23.158 -7.809 6.681 1.00 98.56 278 ARG A C 1
ATOM 2151 O O . ARG A 1 278 ? -23.378 -7.045 7.616 1.00 98.56 278 ARG A O 1
ATOM 2158 N N . VAL A 1 279 ? -21.965 -8.326 6.429 1.00 98.75 279 VAL A N 1
ATOM 2159 C CA . VAL A 1 279 ? -20.805 -8.139 7.305 1.00 98.75 279 VAL A CA 1
ATOM 2160 C C . VAL A 1 279 ? -19.592 -7.668 6.518 1.00 98.75 279 VAL A C 1
ATOM 2162 O O . VAL A 1 279 ? -19.437 -7.997 5.341 1.00 98.75 279 VAL A O 1
ATOM 2165 N N . ALA A 1 280 ? -18.733 -6.903 7.178 1.00 98.56 280 ALA A N 1
ATOM 2166 C CA . ALA A 1 280 ? -17.401 -6.570 6.699 1.00 98.56 280 ALA A CA 1
ATOM 2167 C C . ALA A 1 280 ? -16.374 -6.884 7.788 1.00 98.56 280 ALA A C 1
ATOM 2169 O O . ALA A 1 280 ? -16.699 -6.918 8.977 1.00 98.56 280 ALA A O 1
ATOM 2170 N N . GLY A 1 281 ? -15.145 -7.161 7.376 1.00 97.50 281 GLY A N 1
ATOM 2171 C CA . GLY A 1 281 ? -14.068 -7.536 8.283 1.00 97.50 281 GLY A CA 1
ATOM 2172 C C . GLY A 1 281 ? -12.732 -7.587 7.561 1.00 97.50 281 GLY A C 1
ATOM 2173 O O . GLY A 1 281 ? -12.614 -7.125 6.425 1.00 97.50 281 GLY A O 1
ATOM 2174 N N . PHE A 1 282 ? -11.729 -8.136 8.236 1.00 95.19 282 PHE A N 1
ATOM 2175 C CA . PHE A 1 282 ? -10.394 -8.312 7.682 1.00 95.19 282 PHE A CA 1
ATOM 2176 C C . PHE A 1 282 ? -9.793 -9.659 8.109 1.00 95.19 282 PHE A C 1
ATOM 2178 O O . PHE A 1 282 ? -10.133 -10.203 9.158 1.00 95.19 282 PHE A O 1
ATOM 2185 N N . VAL A 1 283 ? -8.881 -10.189 7.297 1.00 91.12 283 VAL A N 1
ATOM 2186 C CA . VAL A 1 283 ? -8.120 -11.427 7.530 1.00 91.12 283 VAL A CA 1
ATOM 2187 C C . VAL A 1 283 ? -6.668 -11.245 7.086 1.00 91.12 283 VAL A C 1
ATOM 2189 O O . VAL A 1 283 ? -6.368 -10.389 6.256 1.00 91.12 283 VAL A O 1
ATOM 2192 N N . GLN A 1 284 ? -5.733 -12.046 7.604 1.00 87.44 284 GLN A N 1
ATOM 2193 C CA . GLN A 1 284 ? -4.321 -11.984 7.189 1.00 87.44 284 GLN A CA 1
ATOM 2194 C C . GLN A 1 284 ? -4.043 -12.826 5.926 1.00 87.44 284 GLN A C 1
ATOM 2196 O O . GLN A 1 284 ? -3.206 -13.738 5.913 1.00 87.44 284 GLN A O 1
ATOM 2201 N N . GLY A 1 285 ? -4.741 -12.496 4.839 1.00 83.62 285 GLY A N 1
ATOM 2202 C CA . GLY A 1 285 ? -4.821 -13.311 3.625 1.00 83.62 285 GLY A CA 1
ATOM 2203 C C . GLY A 1 285 ? -6.100 -14.149 3.591 1.00 83.62 285 GLY A C 1
ATOM 2204 O O . GLY A 1 285 ? -6.561 -14.612 4.631 1.00 83.62 285 GLY A O 1
ATOM 2205 N N . GLY A 1 286 ? -6.658 -14.357 2.396 1.00 86.62 286 GLY A N 1
ATOM 2206 C CA . GLY A 1 286 ? -7.858 -15.171 2.186 1.00 86.62 286 GLY A CA 1
ATOM 2207 C C . GLY A 1 286 ? -9.040 -14.418 1.582 1.00 86.62 286 GLY A C 1
ATOM 2208 O O . GLY A 1 286 ? -9.947 -15.056 1.059 1.00 86.62 286 GLY A O 1
ATOM 2209 N N . ALA A 1 287 ? -9.031 -13.083 1.611 1.00 93.38 287 ALA A N 1
ATOM 2210 C CA . ALA A 1 287 ? -10.190 -12.296 1.200 1.00 93.38 287 ALA A CA 1
ATOM 2211 C C . ALA A 1 287 ? -10.421 -12.269 -0.319 1.00 93.38 287 ALA A C 1
ATOM 2213 O O . ALA A 1 287 ? -11.555 -12.094 -0.754 1.00 93.38 287 ALA A O 1
ATOM 2214 N N . PHE A 1 288 ? -9.384 -12.459 -1.149 1.00 93.69 288 PHE A N 1
ATOM 2215 C CA . PHE A 1 288 ? -9.527 -12.479 -2.614 1.00 93.69 288 PHE A CA 1
ATOM 2216 C C . PHE A 1 288 ? -10.020 -13.847 -3.108 1.00 93.69 288 PHE A C 1
ATOM 2218 O O . PHE A 1 288 ? -9.362 -14.522 -3.899 1.00 93.69 288 PHE A O 1
ATOM 2225 N N . ALA A 1 289 ? -11.190 -14.247 -2.619 1.00 89.62 289 ALA A N 1
ATOM 2226 C CA . ALA A 1 289 ? -11.916 -15.455 -2.983 1.00 89.62 289 ALA A CA 1
ATOM 2227 C C . ALA A 1 289 ? -13.429 -15.194 -2.939 1.00 89.62 289 ALA A C 1
ATOM 2229 O O . ALA A 1 289 ? -13.890 -14.214 -2.361 1.00 89.62 289 ALA A O 1
ATOM 2230 N N . GLU A 1 290 ? -14.223 -16.087 -3.532 1.00 93.19 290 GLU A N 1
ATOM 2231 C CA . GLU A 1 290 ? -15.692 -15.994 -3.481 1.00 93.19 290 GLU A CA 1
ATOM 2232 C C . GLU A 1 290 ? -16.254 -16.229 -2.069 1.00 93.19 290 GLU A C 1
ATOM 2234 O O . GLU A 1 290 ? -17.362 -15.784 -1.751 1.00 93.19 290 GLU A O 1
ATOM 2239 N N . TYR A 1 291 ? -15.485 -16.922 -1.226 1.00 94.00 291 TYR A N 1
ATOM 2240 C CA . TYR A 1 291 ? -15.826 -17.238 0.152 1.00 94.00 291 TYR A CA 1
ATOM 2241 C C . TYR A 1 291 ? -14.611 -17.080 1.062 1.00 94.00 291 TYR A C 1
ATOM 2243 O O . TYR A 1 291 ? -13.513 -17.506 0.708 1.00 94.00 291 TYR A O 1
ATOM 2251 N N . VAL A 1 292 ? -14.831 -16.522 2.251 1.00 94.25 292 VAL A N 1
ATOM 2252 C CA . VAL A 1 292 ? -13.806 -16.349 3.287 1.00 94.25 292 VAL A CA 1
ATOM 2253 C C . VAL A 1 292 ? -14.343 -16.815 4.636 1.00 94.25 292 VAL A C 1
ATOM 2255 O O . VAL A 1 292 ? -15.530 -16.654 4.925 1.00 94.25 292 VAL A O 1
ATOM 2258 N N . VAL A 1 293 ? -13.473 -17.414 5.447 1.00 92.50 293 VAL A N 1
ATOM 2259 C CA . VAL A 1 293 ? -13.772 -17.802 6.830 1.00 92.50 293 VAL A CA 1
ATOM 2260 C C . VAL A 1 293 ? -13.095 -16.818 7.773 1.00 92.50 293 VAL A C 1
ATOM 2262 O O . VAL A 1 293 ? -11.958 -16.408 7.540 1.00 92.50 293 VAL A O 1
ATOM 2265 N N . VAL A 1 294 ? -13.820 -16.415 8.810 1.00 94.56 294 VAL A N 1
ATOM 2266 C CA . VAL A 1 294 ? -13.375 -15.411 9.777 1.00 94.56 294 VAL A CA 1
ATOM 2267 C C . VAL A 1 294 ? -14.064 -15.644 11.119 1.00 94.56 294 VAL A C 1
ATOM 2269 O O . VAL A 1 294 ? -15.224 -16.066 11.163 1.00 94.56 294 VAL A O 1
ATOM 2272 N N . ASP A 1 295 ? -13.379 -15.332 12.216 1.00 92.88 295 ASP A N 1
ATOM 2273 C CA . ASP A 1 295 ? -14.020 -15.229 13.527 1.00 92.88 295 ASP A CA 1
ATOM 2274 C C . ASP A 1 295 ? -15.128 -14.166 13.485 1.00 92.88 295 ASP A C 1
ATOM 2276 O O . ASP A 1 295 ? -14.895 -13.022 13.083 1.00 92.88 295 ASP A O 1
ATOM 2280 N N . TYR A 1 296 ? -16.339 -14.516 13.923 1.00 94.62 296 TYR A N 1
ATOM 2281 C CA . TYR A 1 296 ? -17.496 -13.620 13.786 1.00 94.62 296 TYR A CA 1
ATOM 2282 C C . TYR A 1 296 ? -17.313 -12.273 14.513 1.00 94.62 296 TYR A C 1
ATOM 2284 O O . TYR A 1 296 ? -17.821 -11.247 14.061 1.00 94.62 296 TYR A O 1
ATOM 2292 N N . ASP A 1 297 ? -16.574 -12.266 15.623 1.00 93.81 297 ASP A N 1
ATOM 2293 C CA . ASP A 1 297 ? -16.329 -11.107 16.486 1.00 93.81 297 ASP A CA 1
ATOM 2294 C C . ASP A 1 297 ? -15.180 -10.200 15.994 1.00 93.81 297 ASP A C 1
ATOM 2296 O O . ASP A 1 297 ? -14.912 -9.174 16.618 1.00 93.81 297 ASP A O 1
ATOM 2300 N N . LEU A 1 298 ? -14.556 -10.533 14.857 1.00 93.94 298 LEU A N 1
ATOM 2301 C CA . LEU A 1 298 ? -13.712 -9.634 14.054 1.00 93.94 298 LEU A CA 1
ATOM 2302 C C . LEU A 1 298 ? -14.446 -9.050 12.839 1.00 93.94 298 LEU A C 1
ATOM 2304 O O . LEU A 1 298 ? -13.840 -8.395 11.987 1.00 93.94 298 LEU A O 1
ATOM 2308 N N . THR A 1 299 ? -15.750 -9.297 12.740 1.00 97.50 299 THR A N 1
ATOM 2309 C CA . THR A 1 299 ? -16.605 -8.662 11.741 1.00 97.50 299 THR A CA 1
ATOM 2310 C C . THR A 1 299 ? -17.525 -7.643 12.385 1.00 97.50 299 THR A C 1
ATOM 2312 O O . THR A 1 299 ? -17.857 -7.723 13.571 1.00 97.50 299 THR A O 1
ATOM 2315 N N . TRP A 1 300 ? -17.987 -6.696 11.581 1.00 97.38 300 TRP A N 1
ATOM 2316 C CA . TRP A 1 300 ? -19.000 -5.728 11.967 1.00 97.38 300 TRP A CA 1
ATOM 2317 C C . TRP A 1 300 ? -20.176 -5.790 10.994 1.00 97.38 300 TRP A C 1
ATOM 2319 O O . TRP A 1 300 ? -20.029 -6.094 9.808 1.00 97.38 300 TRP A O 1
ATOM 2329 N N . ASN A 1 301 ? -21.376 -5.538 11.517 1.00 97.31 301 ASN A N 1
ATOM 2330 C CA . ASN A 1 301 ? -22.595 -5.545 10.719 1.00 97.31 301 ASN A CA 1
ATOM 2331 C C . ASN A 1 301 ? -22.678 -4.267 9.876 1.00 97.31 301 ASN A C 1
ATOM 2333 O O . ASN A 1 301 ? -22.662 -3.163 10.420 1.00 97.31 301 ASN A O 1
ATOM 2337 N N . ILE A 1 302 ? -22.829 -4.418 8.562 1.00 98.31 302 ILE A N 1
ATOM 2338 C CA . ILE A 1 302 ? -22.911 -3.296 7.625 1.00 98.31 302 ILE A CA 1
ATOM 2339 C C . ILE A 1 302 ? -24.258 -2.577 7.815 1.00 98.31 302 ILE A C 1
ATOM 2341 O O . ILE A 1 302 ? -25.310 -3.205 7.640 1.00 98.31 302 ILE A O 1
ATOM 2345 N N . PRO A 1 303 ? -24.269 -1.265 8.128 1.00 97.25 303 PRO A N 1
ATOM 2346 C CA . PRO A 1 303 ? -25.496 -0.501 8.275 1.00 97.25 303 PRO A CA 1
ATOM 2347 C C . PRO A 1 303 ? -26.375 -0.530 7.024 1.00 97.25 303 PRO A C 1
ATOM 2349 O O . PRO A 1 303 ? -25.911 -0.622 5.882 1.00 97.25 303 PRO A O 1
ATOM 2352 N N . ILE A 1 304 ? -27.681 -0.389 7.244 1.00 94.88 304 ILE A N 1
ATOM 2353 C CA . ILE A 1 304 ? -28.642 -0.197 6.158 1.00 94.88 304 ILE A CA 1
ATOM 2354 C C . ILE A 1 304 ? -28.250 1.066 5.381 1.00 94.88 304 ILE A C 1
ATOM 2356 O O . ILE A 1 304 ? -27.991 2.110 5.972 1.00 94.88 304 ILE A O 1
ATOM 2360 N N . GLY A 1 305 ? -28.214 0.961 4.053 1.00 95.81 305 GLY A N 1
ATOM 2361 C CA . GLY A 1 305 ? -27.855 2.065 3.161 1.00 95.81 305 GLY A CA 1
ATOM 2362 C C . GLY A 1 305 ? -26.365 2.172 2.829 1.00 95.81 305 GLY A C 1
ATOM 2363 O O . GLY A 1 305 ? -26.041 2.828 1.849 1.00 95.81 305 GLY A O 1
ATOM 2364 N N . VAL A 1 306 ? -25.480 1.487 3.561 1.00 97.81 306 VAL A N 1
ATOM 2365 C CA . VAL A 1 306 ? -24.056 1.375 3.201 1.00 97.81 306 VAL A CA 1
ATOM 2366 C C . VAL A 1 306 ? -23.887 0.201 2.243 1.00 97.81 306 VAL A C 1
ATOM 2368 O O . VAL A 1 306 ? -24.358 -0.901 2.536 1.00 97.81 306 VAL A O 1
ATOM 2371 N N . SER A 1 307 ? -23.260 0.417 1.088 1.00 98.25 307 SER A N 1
ATOM 2372 C CA . SER A 1 307 ? -22.950 -0.626 0.100 1.00 98.25 307 SER A CA 1
ATOM 2373 C C . SER A 1 307 ? -21.814 -1.547 0.567 1.00 98.25 307 SER A C 1
ATOM 2375 O O . SER A 1 307 ? -21.096 -1.240 1.517 1.00 98.25 307 SER A O 1
ATOM 2377 N N . PHE A 1 308 ? -21.631 -2.699 -0.088 1.00 97.94 308 PHE A N 1
ATOM 2378 C CA . PHE A 1 308 ? -20.490 -3.574 0.222 1.00 97.94 308 PHE A CA 1
ATOM 2379 C C . PHE A 1 308 ? -19.158 -2.889 -0.105 1.00 97.94 308 PHE A C 1
ATOM 2381 O O . PHE A 1 308 ? -18.216 -3.005 0.666 1.00 97.94 308 PHE A O 1
ATOM 2388 N N . GLN A 1 309 ? -19.109 -2.131 -1.202 1.00 97.44 309 GLN A N 1
ATOM 2389 C CA . GLN A 1 309 ? -17.929 -1.393 -1.646 1.00 97.44 309 GLN A CA 1
ATOM 2390 C C . GLN A 1 309 ? -17.530 -0.295 -0.662 1.00 97.44 309 GLN A C 1
ATOM 2392 O O . GLN A 1 309 ? -16.347 -0.107 -0.424 1.00 97.44 309 GLN A O 1
ATOM 2397 N N . GLU A 1 310 ? -18.491 0.426 -0.080 1.00 96.81 310 GLU A N 1
ATOM 2398 C CA . GLU A 1 310 ? -18.187 1.422 0.955 1.00 96.81 310 GLU A CA 1
ATOM 2399 C C . GLU A 1 310 ? -17.694 0.749 2.241 1.00 96.81 310 GLU A C 1
ATOM 2401 O O . GLU A 1 310 ? -16.690 1.177 2.809 1.00 96.81 310 GLU A O 1
ATOM 2406 N N . ALA A 1 311 ? -18.363 -0.322 2.682 1.00 97.75 311 ALA A N 1
ATOM 2407 C CA . ALA A 1 311 ? -18.025 -1.014 3.925 1.00 97.75 311 ALA A CA 1
ATOM 2408 C C . ALA A 1 311 ? -16.618 -1.632 3.908 1.00 97.75 311 ALA A C 1
ATOM 2410 O O . ALA A 1 311 ? -15.855 -1.502 4.860 1.00 97.75 311 ALA A O 1
ATOM 2411 N N . ASP A 1 312 ? -16.255 -2.261 2.801 1.00 95.94 312 ASP A N 1
ATOM 2412 C CA . ASP A 1 312 ? -14.978 -2.942 2.603 1.00 95.94 312 ASP A CA 1
ATOM 2413 C C . ASP A 1 312 ? -13.749 -2.010 2.704 1.00 95.94 312 ASP A C 1
ATOM 2415 O O . ASP A 1 312 ? -12.639 -2.456 2.971 1.00 95.94 312 ASP A O 1
ATOM 2419 N N . THR A 1 313 ? -13.934 -0.688 2.611 1.00 94.62 313 THR A N 1
ATOM 2420 C CA . THR A 1 313 ? -12.836 0.286 2.778 1.00 94.62 313 THR A CA 1
ATOM 2421 C C . THR A 1 313 ? -12.430 0.559 4.234 1.00 94.62 313 THR A C 1
ATOM 2423 O O . THR A 1 313 ? -11.477 1.307 4.472 1.00 94.62 313 THR A O 1
ATOM 2426 N N . ILE A 1 314 ? -13.152 0.001 5.214 1.00 95.69 314 ILE A N 1
ATOM 2427 C CA . ILE A 1 314 ? -13.044 0.409 6.623 1.00 95.69 314 ILE A CA 1
ATOM 2428 C C . ILE A 1 314 ? -12.209 -0.549 7.470 1.00 95.69 314 ILE A C 1
ATOM 2430 O O . ILE A 1 314 ? -11.442 -0.072 8.299 1.00 95.69 314 ILE A O 1
ATOM 2434 N N . SER A 1 315 ? -12.335 -1.865 7.310 1.00 95.75 315 SER A N 1
ATOM 2435 C CA . SER A 1 315 ? -11.914 -2.835 8.334 1.00 95.75 315 SER A CA 1
ATOM 2436 C C . SER A 1 315 ? -10.418 -2.768 8.686 1.00 95.75 315 SER A C 1
ATOM 2438 O O . SER A 1 315 ? -10.068 -2.364 9.800 1.00 95.75 315 SER A O 1
ATOM 2440 N N . LEU A 1 316 ? -9.512 -3.096 7.757 1.00 95.56 316 LEU A N 1
ATOM 2441 C CA . LEU A 1 316 ? -8.073 -3.122 8.034 1.00 95.56 316 LEU A CA 1
ATOM 2442 C C . LEU A 1 316 ? -7.529 -1.729 8.353 1.00 95.56 316 LEU A C 1
ATOM 2444 O O . LEU A 1 316 ? -6.861 -1.531 9.373 1.00 95.56 316 LEU A O 1
ATOM 2448 N N . CYS A 1 317 ? -7.793 -0.743 7.492 1.00 94.94 317 CYS A N 1
ATOM 2449 C CA . CYS A 1 317 ? -7.259 0.609 7.674 1.00 94.94 317 CYS A CA 1
ATOM 2450 C C . CYS A 1 317 ? -7.868 1.314 8.897 1.00 94.94 317 CYS A C 1
ATOM 2452 O O . CYS A 1 317 ? -7.162 2.048 9.589 1.00 94.94 317 CYS A O 1
ATOM 2454 N N . GLY A 1 318 ? -9.145 1.072 9.193 1.00 95.81 318 GLY A N 1
ATOM 2455 C CA . GLY A 1 318 ? -9.864 1.634 10.334 1.00 95.81 318 GLY A CA 1
ATOM 2456 C C . GLY A 1 318 ? -9.354 1.079 11.650 1.00 95.81 318 GLY A C 1
ATOM 2457 O O . GLY A 1 318 ? -9.013 1.867 12.531 1.00 95.81 318 GLY A O 1
ATOM 2458 N N . LEU A 1 319 ? -9.183 -0.243 11.763 1.00 95.69 319 LEU A N 1
ATOM 2459 C CA . LEU A 1 319 ? -8.594 -0.826 12.968 1.00 95.69 319 LEU A CA 1
ATOM 2460 C C . LEU A 1 319 ? -7.135 -0.386 13.138 1.00 95.69 319 LEU A C 1
ATOM 2462 O O . LEU A 1 319 ? -6.715 -0.055 14.246 1.00 95.69 319 LEU A O 1
ATOM 2466 N N . THR A 1 320 ? -6.368 -0.301 12.046 1.00 95.69 320 THR A N 1
ATOM 2467 C CA . THR A 1 320 ? -5.000 0.246 12.086 1.00 95.69 320 THR A CA 1
ATOM 2468 C C . THR A 1 320 ? -5.000 1.674 12.645 1.00 95.69 320 THR A C 1
ATOM 2470 O O . THR A 1 320 ? -4.212 1.991 13.541 1.00 95.69 320 THR A O 1
ATOM 2473 N N . ALA A 1 321 ? -5.913 2.530 12.167 1.00 95.81 321 ALA A N 1
ATOM 2474 C CA . ALA A 1 321 ? -6.070 3.900 12.648 1.00 95.81 321 ALA A CA 1
ATOM 2475 C C . ALA A 1 321 ? -6.454 3.933 14.132 1.00 95.81 321 ALA A C 1
ATOM 2477 O O . ALA A 1 321 ? -5.834 4.657 14.908 1.00 95.81 321 ALA A O 1
ATOM 2478 N N . ALA A 1 322 ? -7.429 3.120 14.540 1.00 95.06 322 ALA A N 1
ATOM 2479 C CA . ALA A 1 322 ? -7.928 3.058 15.908 1.00 95.06 322 ALA A CA 1
ATOM 2480 C C . ALA A 1 322 ? -6.863 2.578 16.890 1.00 95.06 322 ALA A C 1
ATOM 2482 O O . ALA A 1 322 ? -6.655 3.202 17.930 1.00 95.06 322 ALA A O 1
ATOM 2483 N N . GLN A 1 323 ? -6.120 1.526 16.550 1.00 93.81 323 GLN A N 1
ATOM 2484 C CA . GLN A 1 323 ? -5.009 1.090 17.383 1.00 93.81 323 GLN A CA 1
ATOM 2485 C C . GLN A 1 323 ? -3.902 2.157 17.451 1.00 93.81 323 GLN A C 1
ATOM 2487 O O . GLN A 1 323 ? -3.206 2.255 18.456 1.00 93.81 323 GLN A O 1
ATOM 2492 N N . GLY A 1 324 ? -3.703 2.964 16.406 1.00 93.44 324 GLY A N 1
ATOM 2493 C CA . GLY A 1 324 ? -2.754 4.080 16.436 1.00 93.44 324 GLY A CA 1
ATOM 2494 C C . GLY A 1 324 ? -3.193 5.196 17.353 1.00 93.44 324 GLY A C 1
ATOM 2495 O O . GLY A 1 324 ? -2.482 5.532 18.293 1.00 93.44 324 GLY A O 1
ATOM 2496 N N . VAL A 1 325 ? -4.376 5.729 17.083 1.00 94.00 325 VAL A N 1
ATOM 2497 C CA . VAL A 1 325 ? -4.958 6.864 17.790 1.00 94.00 325 VAL A CA 1
ATOM 2498 C C . VAL A 1 325 ? -5.255 6.476 19.237 1.00 94.00 325 VAL A C 1
ATOM 2500 O O . VAL A 1 325 ? -4.656 7.019 20.162 1.00 94.00 325 VAL A O 1
ATOM 2503 N N . PHE A 1 326 ? -6.120 5.492 19.457 1.00 92.50 326 PHE A N 1
ATOM 2504 C CA . PHE A 1 326 ? -6.596 5.186 20.800 1.00 92.50 326 PHE A CA 1
ATOM 2505 C C . PHE A 1 326 ? -5.619 4.321 21.581 1.00 92.50 326 PHE A C 1
ATOM 2507 O O . PHE A 1 326 ? -5.347 4.637 22.733 1.00 92.50 326 PHE A O 1
ATOM 2514 N N . SER A 1 327 ? -5.061 3.258 20.983 1.00 89.88 327 SER A N 1
ATOM 2515 C CA . SER A 1 327 ? -4.237 2.289 21.728 1.00 89.88 327 SER A CA 1
ATOM 2516 C C . SER A 1 327 ? -2.772 2.722 21.919 1.00 89.88 327 SER A C 1
ATOM 2518 O O . SER A 1 327 ? -2.254 2.662 23.032 1.00 89.88 327 SER A O 1
ATOM 2520 N N . ARG A 1 328 ? -2.091 3.207 20.877 1.00 90.25 328 ARG A N 1
ATOM 2521 C CA . ARG A 1 328 ? -0.646 3.514 20.934 1.00 90.25 328 ARG A CA 1
ATOM 2522 C C . ARG A 1 328 ? -0.344 4.962 21.309 1.00 90.25 328 ARG A C 1
ATOM 2524 O O . ARG A 1 328 ? 0.604 5.214 22.046 1.00 90.25 328 ARG A O 1
ATOM 2531 N N . LEU A 1 329 ? -1.139 5.909 20.814 1.00 90.88 329 LEU A N 1
ATOM 2532 C CA . LEU A 1 329 ? -1.047 7.314 21.220 1.00 90.88 329 LEU A CA 1
ATOM 2533 C C . LEU A 1 329 ? -1.842 7.610 22.500 1.00 90.88 329 LEU A C 1
ATOM 2535 O O . LEU A 1 329 ? -1.697 8.696 23.049 1.00 90.88 329 LEU A O 1
ATOM 2539 N N . GLU A 1 330 ? -2.624 6.645 22.999 1.00 89.56 330 GLU A N 1
ATOM 2540 C CA . GLU A 1 330 ? -3.430 6.778 24.224 1.00 89.56 330 GLU A CA 1
ATOM 2541 C C . GLU A 1 330 ? -4.453 7.921 24.181 1.00 89.56 330 GLU A C 1
ATOM 2543 O O . GLU A 1 330 ? -4.833 8.472 25.213 1.00 89.56 330 GLU A O 1
ATOM 2548 N N . LEU A 1 331 ? -4.944 8.253 22.985 1.00 90.31 331 LEU A N 1
ATOM 2549 C CA . LEU A 1 331 ? -6.036 9.209 22.837 1.00 90.31 331 LEU A CA 1
ATOM 2550 C C . LEU A 1 331 ? -7.345 8.600 23.383 1.00 90.31 331 LEU A C 1
ATOM 2552 O O . LEU A 1 331 ? -7.580 7.401 23.208 1.00 90.31 331 LEU A O 1
ATOM 2556 N N . PRO A 1 332 ? -8.222 9.394 24.022 1.00 88.88 332 PRO A N 1
ATOM 2557 C CA . PRO A 1 332 ? -9.540 8.926 24.444 1.00 88.88 332 PRO A CA 1
ATOM 2558 C C . PRO A 1 332 ? -10.383 8.497 23.238 1.00 88.88 332 PRO A C 1
ATOM 2560 O O . PRO A 1 332 ? -10.434 9.200 22.234 1.00 88.88 332 PRO A O 1
ATOM 2563 N N . GLY A 1 333 ? -11.065 7.360 23.335 1.00 85.81 333 GLY A N 1
ATOM 2564 C CA . GLY A 1 333 ? -11.968 6.837 22.311 1.00 85.81 333 GLY A CA 1
ATOM 2565 C C . GLY A 1 333 ? -13.338 6.504 22.902 1.00 85.81 333 GLY A C 1
ATOM 2566 O O . GLY A 1 333 ? -13.450 6.302 24.113 1.00 85.81 333 GLY A O 1
ATOM 2567 N N . PRO A 1 334 ? -14.399 6.419 22.082 1.00 79.75 334 PRO A N 1
ATOM 2568 C CA . PRO A 1 334 ? -15.766 6.209 22.572 1.00 79.75 334 PRO A CA 1
ATOM 2569 C C . PRO A 1 334 ? -15.975 4.858 23.277 1.00 79.75 334 PRO A C 1
ATOM 2571 O O . PRO A 1 334 ? -16.917 4.721 24.051 1.00 79.75 334 PRO A O 1
ATOM 2574 N N . PHE A 1 335 ? -15.090 3.886 23.043 1.00 80.69 335 PHE A N 1
ATOM 2575 C CA . PHE A 1 335 ? -15.100 2.560 23.671 1.00 80.69 335 PHE A CA 1
ATOM 2576 C C . PHE A 1 335 ? -13.927 2.340 24.645 1.00 80.69 335 PHE A C 1
ATOM 2578 O O . PHE A 1 335 ? -13.916 1.360 25.378 1.00 80.69 335 PHE A O 1
ATOM 2585 N N . THR A 1 336 ? -12.972 3.274 24.744 1.00 68.12 336 THR A N 1
ATOM 2586 C CA . THR A 1 336 ? -11.835 3.186 25.679 1.00 68.12 336 THR A CA 1
ATOM 2587 C C . THR A 1 336 ? -11.999 4.199 26.815 1.00 68.12 336 THR A C 1
ATOM 2589 O O . THR A 1 336 ? -11.326 5.230 26.850 1.00 68.12 336 THR A O 1
ATOM 2592 N N . GLN A 1 337 ? -12.913 3.921 27.750 1.00 58.44 337 GLN A N 1
ATOM 2593 C CA . GLN A 1 337 ? -13.274 4.857 28.830 1.00 58.44 337 GLN A CA 1
ATOM 2594 C C . GLN A 1 337 ? -12.138 5.152 29.831 1.00 58.44 337 GLN A C 1
ATOM 2596 O O . GLN A 1 337 ? -12.237 6.099 30.602 1.00 58.44 337 GLN A O 1
ATOM 2601 N N . SER A 1 338 ? -11.059 4.365 29.837 1.00 58.94 338 SER A N 1
ATOM 2602 C CA . SER A 1 338 ? -9.978 4.468 30.828 1.00 58.94 338 SER A CA 1
ATOM 2603 C C . SER A 1 338 ? -8.878 5.481 30.493 1.00 58.94 338 SER A C 1
ATOM 2605 O O . SER A 1 338 ? -7.950 5.634 31.287 1.00 58.94 338 SER A O 1
ATOM 2607 N N . ARG A 1 339 ? -8.931 6.153 29.335 1.00 71.88 339 ARG A N 1
ATOM 2608 C CA . ARG A 1 339 ? -7.832 7.007 28.853 1.00 71.88 339 ARG A CA 1
ATOM 2609 C C . ARG A 1 339 ? -8.195 8.488 28.927 1.00 71.88 339 ARG A C 1
ATOM 2611 O O . ARG A 1 339 ? -9.267 8.890 28.483 1.00 71.88 339 ARG A O 1
ATOM 2618 N N . SER A 1 340 ? -7.278 9.290 29.463 1.00 71.75 340 SER A N 1
ATOM 2619 C CA . SER A 1 340 ? -7.363 10.750 29.544 1.00 71.75 340 SER A CA 1
ATOM 2620 C C . SER A 1 340 ? -6.051 11.394 29.088 1.00 71.75 340 SER A C 1
ATOM 2622 O O . SER A 1 340 ? -4.998 10.752 29.014 1.00 71.75 340 SER A O 1
ATOM 2624 N N . PHE A 1 341 ? -6.100 12.698 28.823 1.00 75.56 341 PHE A N 1
ATOM 2625 C CA . PHE A 1 341 ? -4.916 13.500 28.511 1.00 75.56 341 PHE A CA 1
ATOM 2626 C C . PHE A 1 341 ? -4.090 13.891 29.743 1.00 75.56 341 PHE A C 1
ATOM 2628 O O . PHE A 1 341 ? -3.084 14.582 29.599 1.00 75.56 341 PHE A O 1
ATOM 2635 N N . ASP A 1 342 ? -4.465 13.444 30.946 1.00 75.56 342 ASP A N 1
ATOM 2636 C CA . ASP A 1 342 ? -3.864 13.911 32.205 1.00 75.56 342 ASP A CA 1
ATOM 2637 C C . ASP A 1 342 ? -2.356 13.636 32.276 1.00 75.56 342 ASP A C 1
ATOM 2639 O O . ASP A 1 342 ? -1.592 14.414 32.852 1.00 75.56 342 ASP A O 1
ATOM 2643 N N . HIS A 1 343 ? -1.904 12.557 31.632 1.00 72.75 343 HIS A N 1
ATOM 2644 C CA . HIS A 1 343 ? -0.492 12.191 31.546 1.00 72.75 343 HIS A CA 1
ATOM 2645 C C . HIS A 1 343 ? 0.373 13.251 30.842 1.00 72.75 343 HIS A C 1
ATOM 2647 O O . HIS A 1 343 ? 1.571 13.328 31.112 1.00 72.75 343 HIS A O 1
ATOM 2653 N N . LEU A 1 344 ? -0.223 14.093 29.990 1.00 72.31 344 LEU A N 1
ATOM 2654 C CA . LEU A 1 344 ? 0.469 15.172 29.282 1.00 72.31 344 LEU A CA 1
ATOM 2655 C C . LEU A 1 344 ? 0.685 16.422 30.147 1.00 72.31 344 LEU A C 1
ATOM 2657 O O . LEU A 1 344 ? 1.464 17.284 29.750 1.00 72.31 344 LEU A O 1
ATOM 2661 N N . LYS A 1 345 ? 0.035 16.524 31.321 1.00 72.81 345 LYS A N 1
ATOM 2662 C CA . LYS A 1 345 ? 0.170 17.650 32.271 1.00 72.81 345 LYS A CA 1
ATOM 2663 C C . LYS A 1 345 ? 0.046 19.029 31.604 1.00 72.81 345 LYS A C 1
ATOM 2665 O O . LYS A 1 345 ? 0.822 19.937 31.900 1.00 72.81 345 LYS A O 1
ATOM 2670 N N . LEU A 1 346 ? -0.910 19.159 30.687 1.00 71.88 346 LEU A N 1
ATOM 2671 C CA . LEU A 1 346 ? -1.132 20.388 29.928 1.00 71.88 346 LEU A CA 1
ATOM 2672 C C . LEU A 1 346 ? -1.473 21.543 30.873 1.00 71.88 346 LEU A C 1
ATOM 2674 O O . LEU A 1 346 ? -2.223 21.365 31.837 1.00 71.88 346 LEU A O 1
ATOM 2678 N N . ALA A 1 347 ? -0.940 22.731 30.588 1.00 72.00 347 ALA A N 1
ATOM 2679 C CA . ALA A 1 347 ? -1.434 23.939 31.233 1.00 72.00 347 ALA A CA 1
ATOM 2680 C C . ALA A 1 347 ? -2.891 24.191 30.806 1.00 72.00 347 ALA A C 1
ATOM 2682 O O . ALA A 1 347 ? -3.319 23.755 29.733 1.00 72.00 347 ALA A O 1
ATOM 2683 N N . ASN A 1 348 ? -3.665 24.896 31.640 1.00 64.69 348 ASN A N 1
ATOM 2684 C CA . ASN A 1 348 ? -5.043 25.254 31.292 1.00 64.69 348 ASN A CA 1
ATOM 2685 C C . ASN A 1 348 ? -5.082 25.906 29.898 1.00 64.69 348 ASN A C 1
ATOM 2687 O O . ASN A 1 348 ? -4.340 26.849 29.646 1.00 64.69 348 ASN A O 1
ATOM 2691 N N . GLU A 1 349 ? -5.975 25.407 29.035 1.00 74.69 349 GLU A N 1
ATOM 2692 C CA . GLU A 1 349 ? -6.242 25.881 27.662 1.00 74.69 349 GLU A CA 1
ATOM 2693 C C . GLU A 1 349 ? -5.234 25.479 26.563 1.00 74.69 349 GLU A C 1
ATOM 2695 O O . GLU A 1 349 ? -5.511 25.726 25.384 1.00 74.69 349 GLU A O 1
ATOM 2700 N N . GLU A 1 350 ? -4.119 24.809 26.877 1.00 83.81 350 GLU A N 1
ATOM 2701 C CA . GLU A 1 350 ? -3.199 24.322 25.836 1.00 83.81 350 GLU A CA 1
ATOM 2702 C C . GLU A 1 350 ? -3.801 23.142 25.045 1.00 83.81 350 GLU A C 1
ATOM 2704 O O . GLU A 1 350 ? -4.265 22.169 25.646 1.00 83.81 350 GLU A O 1
ATOM 2709 N N . PRO A 1 351 ? -3.802 23.185 23.695 1.00 90.12 351 PRO A N 1
ATOM 2710 C CA . PRO A 1 351 ? -4.301 22.074 22.899 1.00 90.12 351 PRO A CA 1
ATOM 2711 C C . PRO A 1 351 ? -3.309 20.908 22.893 1.00 90.12 351 PRO A C 1
ATOM 2713 O O . PRO A 1 351 ? -2.091 21.098 22.855 1.00 90.12 351 PRO A O 1
ATOM 2716 N N . VAL A 1 352 ? -3.834 19.688 22.803 1.00 91.56 352 VAL A N 1
ATOM 2717 C CA . VAL A 1 352 ? -3.022 18.512 22.472 1.00 91.56 352 VAL A CA 1
ATOM 2718 C C . VAL A 1 352 ? -2.628 18.610 21.002 1.00 91.56 352 VAL A C 1
ATOM 2720 O O . VAL A 1 352 ? -3.494 18.735 20.139 1.00 91.56 352 VAL A O 1
ATOM 2723 N N . ASN A 1 353 ? -1.339 18.527 20.690 1.00 92.75 353 ASN A N 1
ATOM 2724 C CA . ASN A 1 353 ? -0.885 18.489 19.301 1.00 92.75 353 ASN A CA 1
ATOM 2725 C C . ASN A 1 353 ? -0.834 17.040 18.809 1.00 92.75 353 ASN A C 1
ATOM 2727 O O . ASN A 1 353 ? -0.145 16.208 19.399 1.00 92.75 353 ASN A O 1
ATOM 2731 N N . VAL A 1 354 ? -1.524 16.748 17.707 1.00 94.56 354 VAL A N 1
ATOM 2732 C CA . VAL A 1 354 ? -1.452 15.452 17.022 1.00 94.56 354 VAL A CA 1
ATOM 2733 C C . VAL A 1 354 ? -0.963 15.680 15.604 1.00 94.56 354 VAL A C 1
ATOM 2735 O O . VAL A 1 354 ? -1.559 16.448 14.853 1.00 94.56 354 VAL A O 1
ATOM 2738 N N . PHE A 1 355 ? 0.113 14.994 15.227 1.00 94.12 355 PHE A N 1
ATOM 2739 C CA . PHE A 1 355 ? 0.689 15.079 13.891 1.00 94.12 355 PHE A CA 1
ATOM 2740 C C . PHE A 1 355 ? 0.501 13.770 13.120 1.00 94.12 355 PHE A C 1
ATOM 2742 O O . PHE A 1 355 ? 0.893 12.703 13.591 1.00 94.12 355 PHE A O 1
ATOM 2749 N N . ILE A 1 356 ? -0.059 13.856 11.911 1.00 94.00 356 ILE A N 1
ATOM 2750 C CA . ILE A 1 356 ? -0.232 12.723 10.996 1.00 94.00 356 ILE A CA 1
ATOM 2751 C C . ILE A 1 356 ? 0.675 12.916 9.779 1.00 94.00 356 ILE A C 1
ATOM 2753 O O . ILE A 1 356 ? 0.394 13.723 8.885 1.00 94.00 356 ILE A O 1
ATOM 2757 N N . TYR A 1 357 ? 1.747 12.125 9.706 1.00 91.06 357 TYR A N 1
ATOM 2758 C CA . TYR A 1 357 ? 2.542 12.024 8.487 1.00 91.06 357 TYR A CA 1
ATOM 2759 C C . TYR A 1 357 ? 1.822 11.146 7.456 1.00 91.06 357 TYR A C 1
ATOM 2761 O O . TYR A 1 357 ? 1.506 9.992 7.739 1.00 91.06 357 TYR A O 1
ATOM 2769 N N . GLY A 1 358 ? 1.583 11.672 6.251 1.00 90.12 358 GLY A N 1
ATOM 2770 C CA . GLY A 1 358 ? 0.809 10.969 5.224 1.00 90.12 358 GLY A CA 1
ATOM 2771 C C . GLY A 1 358 ? -0.699 11.165 5.388 1.00 90.12 358 GLY A C 1
ATOM 2772 O O . GLY A 1 358 ? -1.468 10.212 5.268 1.00 90.12 358 GLY A O 1
ATOM 2773 N N . ALA A 1 359 ? -1.129 12.409 5.619 1.00 95.00 359 ALA A N 1
ATOM 2774 C CA . ALA A 1 359 ? -2.522 12.783 5.891 1.00 95.00 359 ALA A CA 1
ATOM 2775 C C . ALA A 1 359 ? -3.525 12.423 4.771 1.00 95.00 359 ALA A C 1
ATOM 2777 O O . ALA A 1 359 ? -4.726 12.429 4.993 1.00 95.00 359 ALA A O 1
ATOM 2778 N N . THR A 1 360 ? -3.044 12.088 3.569 1.00 94.88 360 THR A N 1
ATOM 2779 C CA . THR A 1 360 ? -3.876 11.692 2.411 1.00 94.88 360 THR A CA 1
ATOM 2780 C C . THR A 1 360 ? -3.914 10.188 2.158 1.00 94.88 360 THR A C 1
ATOM 2782 O O . THR A 1 360 ? -4.571 9.742 1.221 1.00 94.88 360 THR A O 1
ATOM 2785 N N . THR A 1 361 ? -3.204 9.397 2.964 1.00 93.88 361 THR A N 1
ATOM 2786 C CA . THR A 1 361 ? -3.310 7.934 2.915 1.00 93.88 361 THR A CA 1
ATOM 2787 C C . THR A 1 361 ? -4.661 7.493 3.479 1.00 93.88 361 THR A C 1
ATOM 2789 O O . THR A 1 361 ? -5.223 8.194 4.318 1.00 93.88 361 THR A O 1
ATOM 2792 N N . SER A 1 362 ? -5.173 6.323 3.087 1.00 93.38 362 SER A N 1
ATOM 2793 C CA . SER A 1 362 ? -6.404 5.752 3.668 1.00 93.38 362 SER A CA 1
ATOM 2794 C C . SER A 1 362 ? -6.330 5.688 5.199 1.00 93.38 362 SER A C 1
ATOM 2796 O O . SER A 1 362 ? -7.266 6.092 5.885 1.00 93.38 362 SER A O 1
ATOM 2798 N N . LEU A 1 363 ? -5.167 5.299 5.735 1.00 92.94 363 LEU A N 1
ATOM 2799 C CA . LEU A 1 363 ? -4.887 5.333 7.169 1.00 92.94 363 LEU A CA 1
ATOM 2800 C C . LEU A 1 363 ? -4.947 6.756 7.751 1.00 92.94 363 LEU A C 1
ATOM 2802 O O . LEU A 1 363 ? -5.571 6.963 8.786 1.00 92.94 363 LEU A O 1
ATOM 2806 N N . GLY A 1 364 ? -4.321 7.740 7.099 1.00 95.69 364 GLY A N 1
ATOM 2807 C CA . GLY A 1 364 ? -4.307 9.136 7.548 1.00 95.69 364 GLY A CA 1
ATOM 2808 C C . GLY A 1 364 ? -5.697 9.777 7.572 1.00 95.69 364 GLY A C 1
ATOM 2809 O O . GLY A 1 364 ? -6.044 10.442 8.545 1.00 95.69 364 GLY A O 1
ATOM 2810 N N . LEU A 1 365 ? -6.515 9.515 6.549 1.00 97.44 365 LEU A N 1
ATOM 2811 C CA . LEU A 1 365 ? -7.890 10.015 6.448 1.00 97.44 365 LEU A CA 1
ATOM 2812 C C . LEU A 1 365 ? -8.802 9.437 7.541 1.00 97.44 365 LEU A C 1
ATOM 2814 O O . LEU A 1 365 ? -9.635 10.157 8.094 1.00 97.44 365 LEU A O 1
ATOM 2818 N N . LEU A 1 366 ? -8.646 8.153 7.880 1.00 97.31 366 LEU A N 1
ATOM 2819 C CA . LEU A 1 366 ? -9.379 7.525 8.985 1.00 97.31 366 LEU A CA 1
ATOM 2820 C C . LEU A 1 366 ? -8.854 8.002 10.344 1.00 97.31 366 LEU A C 1
ATOM 2822 O O . LEU A 1 366 ? -9.641 8.362 11.217 1.00 97.31 366 LEU A O 1
ATOM 2826 N N . ALA A 1 367 ? -7.533 8.093 10.510 1.00 97.44 367 ALA A N 1
ATOM 2827 C CA . ALA A 1 367 ? -6.917 8.580 11.740 1.00 97.44 367 ALA A CA 1
ATOM 2828 C C . ALA A 1 367 ? -7.345 10.017 12.069 1.00 97.44 367 ALA A C 1
ATOM 2830 O O . ALA A 1 367 ? -7.669 10.289 13.220 1.00 97.44 367 ALA A O 1
ATOM 2831 N N . ALA A 1 368 ? -7.427 10.915 11.082 1.00 98.31 368 ALA A N 1
ATOM 2832 C CA . ALA A 1 368 ? -7.916 12.281 11.285 1.00 98.31 368 ALA A CA 1
ATOM 2833 C C . ALA A 1 368 ? -9.325 12.309 11.898 1.00 98.31 368 ALA A C 1
ATOM 2835 O O . ALA A 1 368 ? -9.572 13.010 12.878 1.00 98.31 368 ALA A O 1
ATOM 2836 N N . GLN A 1 369 ? -10.233 11.487 11.367 1.00 97.81 369 GLN A N 1
ATOM 2837 C CA . GLN A 1 369 ? -11.604 11.381 11.869 1.00 97.81 369 GLN A CA 1
ATOM 2838 C C . GLN A 1 369 ? -11.646 10.814 13.293 1.00 97.81 369 GLN A C 1
ATOM 2840 O O . GLN A 1 369 ? -12.375 11.332 14.138 1.00 97.81 369 GLN A O 1
ATOM 2845 N N . LEU A 1 370 ? -10.831 9.797 13.591 1.00 96.81 370 LEU A N 1
ATOM 2846 C CA . LEU A 1 370 ? -10.734 9.227 14.938 1.00 96.81 370 LEU A CA 1
ATOM 2847 C C . LEU A 1 370 ? -10.103 10.198 15.945 1.00 96.81 370 LEU A C 1
ATOM 2849 O O . LEU A 1 370 ? -10.514 10.220 17.101 1.00 96.81 370 LEU A O 1
ATOM 2853 N N . VAL A 1 371 ? -9.165 11.047 15.520 1.00 96.75 371 VAL A N 1
ATOM 2854 C CA . VAL A 1 371 ? -8.626 12.127 16.361 1.00 96.75 371 VAL A CA 1
ATOM 2855 C C . VAL A 1 371 ? -9.702 13.171 16.659 1.00 96.75 371 VAL A C 1
ATOM 2857 O O . VAL A 1 371 ? -9.850 13.583 17.807 1.00 96.75 371 VAL A O 1
ATOM 2860 N N . ARG A 1 372 ? -10.513 13.561 15.669 1.00 96.44 372 ARG A N 1
ATOM 2861 C CA . ARG A 1 372 ? -11.657 14.461 15.902 1.00 96.44 372 ARG A CA 1
ATOM 2862 C C . ARG A 1 372 ? -12.718 13.833 16.801 1.00 96.44 372 ARG A C 1
ATOM 2864 O O . ARG A 1 372 ? -13.338 14.527 17.606 1.00 96.44 372 ARG A O 1
ATOM 2871 N N . LEU A 1 373 ? -12.892 12.517 16.725 1.00 94.38 373 LEU A N 1
ATOM 2872 C CA . LEU A 1 373 ? -13.729 11.783 17.666 1.00 94.38 373 LEU A CA 1
ATOM 2873 C C . LEU A 1 373 ? -13.138 11.800 19.081 1.00 94.38 373 LEU A C 1
ATOM 2875 O O . LEU A 1 373 ? -13.884 12.032 20.026 1.00 94.38 373 LEU A O 1
ATOM 2879 N N . ALA A 1 374 ? -11.819 11.648 19.228 1.00 92.94 374 ALA A N 1
ATOM 2880 C CA . ALA A 1 374 ? -11.137 11.761 20.517 1.00 92.94 374 ALA A CA 1
ATOM 2881 C C . ALA A 1 374 ? -11.329 13.144 21.159 1.00 92.94 374 ALA A C 1
ATOM 2883 O O . ALA A 1 374 ? -11.688 13.241 22.334 1.00 92.94 374 ALA A O 1
ATOM 2884 N N . GLU A 1 375 ? -11.143 14.216 20.383 1.00 92.69 375 GLU A N 1
ATOM 2885 C CA . GLU A 1 375 ? -11.421 15.598 20.803 1.00 92.69 375 GLU A CA 1
ATOM 2886 C C . GLU A 1 375 ? -12.869 15.751 21.285 1.00 92.69 375 GLU A C 1
ATOM 2888 O O . GLU A 1 375 ? -13.116 16.226 22.393 1.00 92.69 375 GLU A O 1
ATOM 2893 N N . LYS A 1 376 ? -13.838 15.274 20.494 1.00 91.31 376 LYS A N 1
ATOM 2894 C CA . LYS A 1 376 ? -15.260 15.336 20.851 1.00 91.31 376 LYS A CA 1
ATOM 2895 C C . LYS A 1 376 ? -15.590 14.545 22.122 1.00 91.31 376 LYS A C 1
ATOM 2897 O O . LYS A 1 376 ? -16.370 15.024 22.940 1.00 91.31 376 LYS A O 1
ATOM 2902 N N . THR A 1 377 ? -15.043 13.341 22.276 1.00 88.19 377 THR A N 1
ATOM 2903 C CA . THR A 1 377 ? -15.318 12.453 23.417 1.00 88.19 377 THR A CA 1
ATOM 2904 C C . THR A 1 377 ? -14.706 12.983 24.712 1.00 88.19 377 THR A C 1
ATOM 2906 O O . THR A 1 377 ? -15.328 12.887 25.765 1.00 88.19 377 THR A O 1
ATOM 2909 N N . SER A 1 378 ? -13.501 13.545 24.637 1.00 87.62 378 SER A N 1
ATOM 2910 C CA . SER A 1 378 ? -12.771 14.069 25.797 1.00 87.62 378 SER A CA 1
ATOM 2911 C C . SER A 1 378 ? -13.169 15.491 26.194 1.00 87.62 378 SER A C 1
ATOM 2913 O O . SER A 1 378 ? -12.981 15.881 27.343 1.00 87.62 378 SER A O 1
ATOM 2915 N N . GLY A 1 379 ? -13.655 16.292 25.241 1.00 88.06 379 GLY A N 1
ATOM 2916 C CA . GLY A 1 379 ? -13.811 17.738 25.403 1.00 88.06 379 GLY A CA 1
ATOM 2917 C C . GLY A 1 379 ? -12.483 18.510 25.431 1.00 88.06 379 GLY A C 1
ATOM 2918 O O . GLY A 1 379 ? -12.495 19.731 25.574 1.00 88.06 379 GLY A O 1
ATOM 2919 N N . THR A 1 380 ? -11.336 17.835 25.298 1.00 88.88 380 THR A N 1
ATOM 2920 C CA . THR A 1 380 ? -10.015 18.470 25.238 1.00 88.88 380 THR A CA 1
ATOM 2921 C C . THR A 1 380 ? -9.708 18.872 23.806 1.00 88.88 380 THR A C 1
ATOM 2923 O O . THR A 1 380 ? -9.731 18.035 22.907 1.00 88.88 380 THR A O 1
ATOM 2926 N N . ARG A 1 381 ? -9.376 20.150 23.598 1.00 92.38 381 ARG A N 1
ATOM 2927 C CA . ARG A 1 381 ? -9.029 20.675 22.276 1.00 92.38 381 ARG A CA 1
ATOM 2928 C C . ARG A 1 381 ? -7.798 19.965 21.712 1.00 92.38 381 ARG A C 1
ATOM 2930 O O . ARG A 1 381 ? -6.763 19.892 22.376 1.00 92.38 381 ARG A O 1
ATOM 2937 N N . ILE A 1 382 ? -7.890 19.527 20.462 1.00 94.25 382 ILE A N 1
ATOM 2938 C CA . ILE A 1 382 ? -6.781 18.940 19.713 1.00 94.25 382 ILE A CA 1
ATOM 2939 C C . ILE A 1 382 ? -6.438 19.850 18.537 1.00 94.25 382 ILE A C 1
ATOM 2941 O O . ILE A 1 382 ? -7.295 20.182 17.718 1.00 94.25 382 ILE A O 1
ATOM 2945 N N . ARG A 1 383 ? -5.159 20.213 18.429 1.00 96.25 383 ARG A N 1
ATOM 2946 C CA . ARG A 1 383 ? -4.594 20.784 17.209 1.00 96.25 383 ARG A CA 1
ATOM 2947 C C . ARG A 1 383 ? -4.108 19.643 16.318 1.00 96.25 383 ARG A C 1
ATOM 2949 O O . ARG A 1 383 ? -3.109 18.990 16.627 1.00 96.25 383 ARG A O 1
ATOM 2956 N N . LEU A 1 384 ? -4.819 19.397 15.224 1.00 97.56 384 LEU A N 1
ATOM 2957 C CA . LEU A 1 384 ? -4.497 18.353 14.257 1.00 97.56 384 LEU A CA 1
ATOM 2958 C C . LEU A 1 384 ? -3.648 18.921 13.118 1.00 97.56 384 LEU A C 1
ATOM 2960 O O . LEU A 1 384 ? -4.094 19.773 12.348 1.00 97.56 384 LEU A O 1
ATOM 2964 N N . ILE A 1 385 ? -2.437 18.392 12.996 1.00 95.56 385 ILE A N 1
ATOM 2965 C CA . ILE A 1 385 ? -1.422 18.813 12.035 1.00 95.56 385 ILE A CA 1
ATOM 2966 C C . ILE A 1 385 ? -1.187 17.666 11.045 1.00 95.56 385 ILE A C 1
ATOM 2968 O O . ILE A 1 385 ? -1.062 16.506 11.445 1.00 95.56 385 ILE A O 1
ATOM 2972 N N . GLY A 1 386 ? -1.128 17.952 9.745 1.00 94.06 386 GLY A N 1
ATOM 2973 C CA . GLY A 1 386 ? -0.979 16.921 8.712 1.00 94.06 386 GLY A CA 1
ATOM 2974 C C . GLY A 1 386 ? 0.102 17.228 7.687 1.00 94.06 386 GLY A C 1
ATOM 2975 O O . GLY A 1 386 ? 0.172 18.341 7.177 1.00 94.06 386 GLY A O 1
ATOM 2976 N N . ALA A 1 387 ? 0.902 16.224 7.319 1.00 91.75 387 ALA A N 1
ATOM 2977 C CA . ALA A 1 387 ? 1.809 16.325 6.176 1.00 91.75 387 ALA A CA 1
ATOM 2978 C C . ALA A 1 387 ? 1.199 15.689 4.924 1.00 91.75 387 ALA A C 1
ATOM 2980 O O . ALA A 1 387 ? 0.915 14.485 4.891 1.00 91.75 387 ALA A O 1
ATOM 2981 N N . ALA A 1 388 ? 1.022 16.502 3.884 1.00 91.75 388 ALA A N 1
ATOM 2982 C CA . ALA A 1 388 ? 0.507 16.096 2.583 1.00 91.75 388 ALA A CA 1
ATOM 2983 C C . ALA A 1 388 ? 0.859 17.129 1.510 1.00 91.75 388 ALA A C 1
ATOM 2985 O O . ALA A 1 388 ? 1.075 18.292 1.815 1.00 91.75 388 ALA A O 1
ATOM 2986 N N . SER A 1 389 ? 0.807 16.719 0.244 1.00 91.38 389 SER A N 1
ATOM 2987 C CA . SER A 1 389 ? 0.886 17.636 -0.896 1.00 91.38 389 SER A CA 1
ATOM 2988 C C . SER A 1 389 ? -0.057 18.832 -0.736 1.00 91.38 389 SER A C 1
ATOM 2990 O O . SER A 1 389 ? -1.247 18.622 -0.502 1.00 91.38 389 SER A O 1
ATOM 2992 N N . SER A 1 390 ? 0.435 20.046 -0.982 1.00 93.50 390 SER A N 1
ATOM 2993 C CA . SER A 1 390 ? -0.332 21.306 -0.971 1.00 93.50 390 SER A CA 1
ATOM 2994 C C . SER A 1 390 ? -1.627 21.228 -1.780 1.00 93.50 390 SER A C 1
ATOM 2996 O O . SER A 1 390 ? -2.690 21.608 -1.298 1.00 93.50 390 SER A O 1
ATOM 2998 N N . ALA A 1 391 ? -1.580 20.593 -2.955 1.00 96.00 391 ALA A N 1
ATOM 2999 C CA . ALA A 1 391 ? -2.750 20.323 -3.801 1.00 96.00 391 ALA A CA 1
ATOM 3000 C C . ALA A 1 391 ? -3.904 19.544 -3.123 1.00 96.00 391 ALA A C 1
ATOM 3002 O O . ALA A 1 391 ? -4.991 19.439 -3.686 1.00 96.00 391 ALA A O 1
ATOM 3003 N N . LYS A 1 392 ? -3.683 18.939 -1.951 1.00 97.19 392 LYS A N 1
ATOM 3004 C CA . LYS A 1 392 ? -4.699 18.205 -1.180 1.00 97.19 392 LYS A CA 1
ATOM 3005 C C . LYS A 1 392 ? -5.151 18.953 0.072 1.00 97.19 392 LYS A C 1
ATOM 3007 O O . LYS A 1 392 ? -6.043 18.469 0.762 1.00 97.19 392 LYS A O 1
ATOM 3012 N N . HIS A 1 393 ? -4.564 20.110 0.377 1.00 97.19 393 HIS A N 1
ATOM 3013 C CA . HIS A 1 393 ? -4.813 20.793 1.642 1.00 97.19 393 HIS A CA 1
ATOM 3014 C C . HIS A 1 393 ? -6.257 21.259 1.797 1.00 97.19 393 HIS A C 1
ATOM 3016 O O . HIS A 1 393 ? -6.832 21.080 2.865 1.00 97.19 393 HIS A O 1
ATOM 3022 N N . ASP A 1 394 ? -6.873 21.779 0.737 1.00 98.06 394 ASP A N 1
ATOM 3023 C CA . ASP A 1 394 ? -8.258 22.259 0.806 1.00 98.06 394 ASP A CA 1
ATOM 3024 C C . ASP A 1 394 ? -9.242 21.141 1.155 1.00 98.06 394 ASP A C 1
ATOM 3026 O O . ASP A 1 394 ? -10.125 21.338 1.984 1.00 98.06 394 ASP A O 1
ATOM 3030 N N . MET A 1 395 ? -9.038 19.944 0.598 1.00 97.94 395 MET A N 1
ATOM 3031 C CA . MET A 1 395 ? -9.813 18.751 0.952 1.00 97.94 395 MET A CA 1
ATOM 3032 C C . MET A 1 395 ? -9.602 18.361 2.422 1.00 97.94 395 MET A C 1
ATOM 3034 O O . MET A 1 395 ? -10.557 18.023 3.110 1.00 97.94 395 MET A O 1
ATOM 3038 N N . LEU A 1 396 ? -8.362 18.415 2.919 1.00 98.25 396 LEU A N 1
ATOM 3039 C CA . LEU A 1 396 ? -8.029 18.026 4.295 1.00 98.25 396 LEU A CA 1
ATOM 3040 C C . LEU A 1 396 ? -8.545 19.016 5.352 1.00 98.25 396 LEU A C 1
ATOM 3042 O O . LEU A 1 396 ? -8.824 18.611 6.477 1.00 98.25 396 LEU A O 1
ATOM 3046 N N . ARG A 1 397 ? -8.693 20.303 5.023 1.00 98.44 397 ARG A N 1
ATOM 3047 C CA . ARG A 1 397 ? -9.296 21.289 5.941 1.00 98.44 397 ARG A CA 1
ATOM 3048 C C . ARG A 1 397 ? -10.806 21.114 6.093 1.00 98.44 397 ARG A C 1
ATOM 3050 O O . ARG A 1 397 ? -11.381 21.607 7.058 1.00 98.44 397 ARG A O 1
ATOM 3057 N N . GLN A 1 398 ? -11.459 20.451 5.144 1.00 98.38 398 GLN A N 1
ATOM 3058 C CA . GLN A 1 398 ? -12.900 20.230 5.183 1.00 98.38 398 GLN A CA 1
ATOM 3059 C C . GLN A 1 398 ? -13.262 19.055 6.095 1.00 98.38 398 GLN A C 1
ATOM 3061 O O . GLN A 1 398 ? -12.467 18.139 6.331 1.00 98.38 398 GLN A O 1
ATOM 3066 N N . ALA A 1 399 ? -14.503 19.070 6.586 1.00 96.88 399 ALA A N 1
ATOM 3067 C CA . ALA A 1 399 ? -15.082 17.907 7.237 1.00 96.88 399 ALA A CA 1
ATOM 3068 C C . ALA A 1 399 ? -15.074 16.702 6.269 1.00 96.88 399 ALA A C 1
ATOM 3070 O O . ALA A 1 399 ? -15.298 16.885 5.070 1.00 96.88 399 ALA A O 1
ATOM 3071 N N . PRO A 1 400 ? -14.836 15.477 6.766 1.00 96.94 400 PRO A N 1
ATOM 3072 C CA . PRO A 1 400 ? -14.755 15.105 8.183 1.00 96.94 400 PRO A CA 1
ATOM 3073 C C . PRO A 1 400 ? -13.338 15.172 8.790 1.00 96.94 400 PRO A C 1
ATOM 3075 O O . PRO A 1 400 ? -13.176 14.868 9.968 1.00 96.94 400 PRO A O 1
ATOM 3078 N N . TYR A 1 401 ? -12.315 15.546 8.017 1.00 97.88 401 TYR A N 1
ATOM 3079 C CA . TYR A 1 401 ? -10.914 15.514 8.462 1.00 97.88 401 TYR A CA 1
ATOM 3080 C C . TYR A 1 401 ? -10.546 16.737 9.308 1.00 97.88 401 TYR A C 1
ATOM 3082 O O . TYR A 1 401 ? -9.934 16.606 10.368 1.00 97.88 401 TYR A O 1
ATOM 3090 N N . SER A 1 402 ? -10.963 17.918 8.845 1.00 98.06 402 SER A N 1
ATOM 3091 C CA . SER A 1 402 ? -10.861 19.192 9.555 1.00 98.06 402 SER A CA 1
ATOM 3092 C C . SER A 1 402 ? -9.466 19.473 10.122 1.00 98.06 402 SER A C 1
ATOM 3094 O O . SER A 1 402 ? -9.356 19.796 11.296 1.00 98.06 402 SER A O 1
ATOM 3096 N N . TYR A 1 403 ? -8.386 19.313 9.353 1.00 98.19 403 TYR A N 1
ATOM 3097 C CA . TYR A 1 403 ? -7.028 19.637 9.825 1.00 98.19 403 TYR A CA 1
ATOM 3098 C C . TYR A 1 403 ? -6.883 21.132 10.168 1.00 98.19 403 TYR A C 1
ATOM 3100 O O . TYR A 1 403 ? -7.335 21.980 9.398 1.00 98.19 403 TYR A O 1
ATOM 3108 N N . ASP A 1 404 ? -6.221 21.451 11.288 1.00 97.56 404 ASP A N 1
ATOM 3109 C CA . ASP A 1 404 ? -5.950 22.840 11.699 1.00 97.56 404 ASP A CA 1
ATOM 3110 C C . ASP A 1 404 ? -4.750 23.416 10.945 1.00 97.56 404 ASP A C 1
ATOM 3112 O O . ASP A 1 404 ? -4.775 24.552 10.4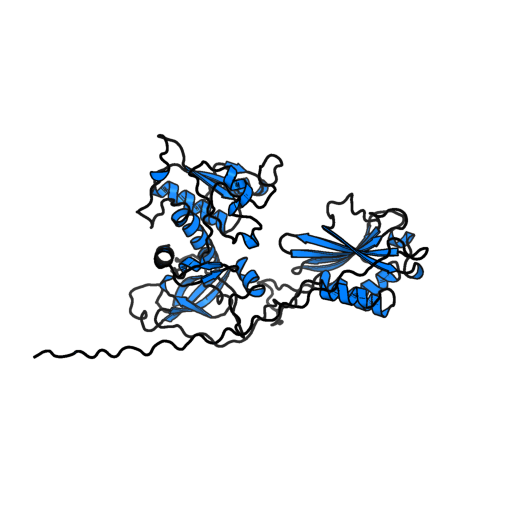75 1.00 97.56 404 ASP A O 1
ATOM 3116 N N . GLU A 1 405 ? -3.696 22.610 10.813 1.00 95.69 405 GLU A N 1
ATOM 3117 C CA . GLU A 1 405 ? -2.452 22.994 10.158 1.00 95.69 405 GLU A CA 1
ATOM 3118 C C . GLU A 1 405 ? -2.005 21.903 9.184 1.00 95.69 405 GLU A C 1
ATOM 3120 O O . GLU A 1 405 ? -2.161 20.701 9.425 1.00 95.69 405 GLU A O 1
ATOM 3125 N N . LEU A 1 406 ? -1.448 22.324 8.052 1.00 94.31 406 LEU A N 1
ATOM 3126 C CA . LEU A 1 406 ? -1.004 21.430 6.994 1.00 94.31 406 LEU A CA 1
ATOM 3127 C C . LEU A 1 406 ? 0.341 21.885 6.456 1.00 94.31 406 LEU A C 1
ATOM 3129 O O . LEU A 1 406 ? 0.564 23.074 6.244 1.00 94.31 406 LEU A O 1
ATOM 3133 N N . VAL A 1 407 ? 1.210 20.914 6.208 1.00 90.50 407 VAL A N 1
ATOM 3134 C CA . VAL A 1 407 ? 2.566 21.127 5.703 1.00 90.50 407 VAL A CA 1
ATOM 3135 C C . VAL A 1 407 ? 2.743 20.353 4.403 1.00 90.50 407 VAL A C 1
ATOM 3137 O O . VAL A 1 407 ? 2.350 19.182 4.319 1.00 90.50 407 VAL A O 1
ATOM 3140 N N . ASP A 1 408 ? 3.298 20.999 3.373 1.00 89.56 408 ASP A N 1
ATOM 3141 C CA . ASP A 1 408 ? 3.724 20.281 2.172 1.00 89.56 408 ASP A CA 1
ATOM 3142 C C . ASP A 1 408 ? 5.060 19.612 2.458 1.00 89.56 408 ASP A C 1
ATOM 3144 O O . ASP A 1 408 ? 6.070 20.259 2.724 1.00 89.56 408 ASP A O 1
ATOM 3148 N N . TYR A 1 409 ? 5.070 18.283 2.402 1.00 82.12 409 TYR A N 1
ATOM 3149 C CA . TYR A 1 409 ? 6.278 17.520 2.681 1.00 82.12 409 TYR A CA 1
ATOM 3150 C C . TYR A 1 409 ? 7.386 17.728 1.632 1.00 82.12 409 TYR A C 1
ATOM 3152 O O . TYR A 1 409 ? 8.472 17.175 1.792 1.00 82.12 409 TYR A O 1
ATOM 3160 N N . ARG A 1 410 ? 7.104 18.451 0.537 1.00 81.75 410 ARG A N 1
ATOM 3161 C CA . ARG A 1 410 ? 8.058 18.763 -0.537 1.00 81.75 410 ARG A CA 1
ATOM 3162 C C . ARG A 1 410 ? 8.762 20.105 -0.372 1.00 81.75 410 ARG A C 1
ATOM 3164 O O . ARG A 1 410 ? 9.711 20.354 -1.112 1.00 81.75 410 ARG A O 1
ATOM 3171 N N . ASP A 1 411 ? 8.307 20.956 0.543 1.00 81.75 411 ASP A N 1
ATOM 3172 C CA . ASP A 1 411 ? 8.922 22.266 0.741 1.00 81.75 411 ASP A CA 1
ATOM 3173 C C . ASP A 1 411 ? 10.356 22.101 1.265 1.00 81.75 411 ASP A C 1
ATOM 3175 O O . ASP A 1 411 ? 10.624 21.264 2.122 1.00 81.75 411 ASP A O 1
ATOM 3179 N N . ALA A 1 412 ? 11.302 22.892 0.752 1.00 67.69 412 ALA A N 1
ATOM 3180 C CA . ALA A 1 412 ? 12.719 22.764 1.117 1.00 67.69 412 ALA A CA 1
ATOM 3181 C C . ALA A 1 412 ? 12.979 23.055 2.608 1.00 67.69 412 ALA A C 1
ATOM 3183 O O . ALA A 1 412 ? 13.868 22.457 3.214 1.00 67.69 412 ALA A O 1
ATOM 3184 N N . ASP A 1 413 ? 12.160 23.935 3.188 1.00 68.62 413 ASP A N 1
ATOM 3185 C CA . ASP A 1 413 ? 12.180 24.292 4.609 1.00 68.62 413 ASP A CA 1
ATOM 3186 C C . ASP A 1 413 ? 11.399 23.288 5.469 1.00 68.62 413 ASP A C 1
ATOM 3188 O O . ASP A 1 413 ? 11.505 23.291 6.701 1.00 68.62 413 ASP A O 1
ATOM 3192 N N . TRP A 1 414 ? 10.629 22.392 4.837 1.00 65.56 414 TRP A N 1
ATOM 3193 C CA . TRP A 1 414 ? 10.055 21.264 5.540 1.00 65.56 414 TRP A CA 1
ATOM 3194 C C . TRP A 1 414 ? 11.180 20.299 5.880 1.00 65.56 414 TRP A C 1
ATOM 3196 O O . TRP A 1 414 ? 11.809 19.670 5.027 1.00 65.56 414 TRP A O 1
ATOM 3206 N N . GLN A 1 415 ? 11.417 20.150 7.178 1.00 56.03 415 GLN A N 1
ATOM 3207 C CA . GLN A 1 415 ? 12.529 19.376 7.693 1.00 56.03 415 GLN A CA 1
ATOM 3208 C C . GLN A 1 415 ? 12.435 17.879 7.371 1.00 56.03 415 GLN A C 1
ATOM 3210 O O . GLN A 1 415 ? 13.256 17.169 7.912 1.00 56.03 415 GLN A O 1
ATOM 3215 N N . ALA A 1 416 ? 11.550 17.348 6.511 1.00 51.34 416 ALA A N 1
ATOM 3216 C CA . ALA A 1 416 ? 11.476 15.918 6.172 1.00 51.34 416 ALA A CA 1
ATOM 3217 C C . ALA A 1 416 ? 11.679 15.583 4.683 1.00 51.34 416 ALA A C 1
ATOM 3219 O O . ALA A 1 416 ? 10.743 15.203 3.990 1.00 51.34 416 ALA A O 1
ATOM 3220 N N . THR A 1 417 ? 12.933 15.618 4.223 1.00 44.44 417 THR A N 1
ATOM 3221 C CA . THR A 1 417 ? 13.377 15.061 2.925 1.00 44.44 417 THR A CA 1
ATOM 3222 C C . THR A 1 417 ? 13.974 13.638 3.033 1.00 44.44 417 THR A C 1
ATOM 3224 O O . THR A 1 417 ? 14.471 13.100 2.050 1.00 44.44 417 THR A O 1
ATOM 3227 N N . SER A 1 418 ? 13.912 13.014 4.223 1.00 44.62 418 SER A N 1
ATOM 3228 C CA . SER A 1 418 ? 14.365 11.640 4.574 1.00 44.62 418 SER A CA 1
ATOM 3229 C C . SER A 1 418 ? 13.151 10.764 4.957 1.00 44.62 418 SER A C 1
ATOM 3231 O O . SER A 1 418 ? 12.122 11.369 5.282 1.00 44.62 418 SER A O 1
ATOM 3233 N N . PRO A 1 419 ? 13.196 9.402 4.965 1.00 55.84 419 PRO A N 1
ATOM 3234 C CA . PRO A 1 419 ? 12.127 8.562 5.523 1.00 55.84 419 PRO A CA 1
ATOM 3235 C C . PRO A 1 419 ? 11.591 9.156 6.824 1.00 55.84 419 PRO A C 1
ATOM 3237 O O . PRO A 1 419 ? 12.310 9.345 7.804 1.00 55.84 419 PRO A O 1
ATOM 3240 N N . SER A 1 420 ? 10.315 9.520 6.779 1.00 70.19 420 SER A N 1
ATOM 3241 C CA . SER A 1 420 ? 9.710 10.522 7.653 1.00 70.19 420 SER A CA 1
ATOM 3242 C C . SER A 1 420 ? 9.870 10.271 9.143 1.00 70.19 420 SER A C 1
ATOM 3244 O O . SER A 1 420 ? 9.975 11.217 9.915 1.00 70.19 420 SER A O 1
ATOM 3246 N N . VAL A 1 421 ? 9.955 9.007 9.546 1.00 72.12 421 VAL A N 1
ATOM 3247 C CA . VAL A 1 421 ? 10.113 8.596 10.942 1.00 72.12 421 VAL A CA 1
ATOM 3248 C C . VAL A 1 421 ? 11.355 9.219 11.592 1.00 72.12 421 VAL A C 1
ATOM 3250 O O . VAL A 1 421 ? 11.254 9.717 12.712 1.00 72.12 421 VAL A O 1
ATOM 3253 N N . GLU A 1 422 ? 12.498 9.252 10.893 1.00 75.06 422 GLU A N 1
ATOM 3254 C CA . GLU A 1 422 ? 13.769 9.755 11.447 1.00 75.06 422 GLU A CA 1
ATOM 3255 C C . GLU A 1 422 ? 13.786 11.261 11.683 1.00 75.06 422 GLU A C 1
ATOM 3257 O O . GLU A 1 422 ? 14.643 11.757 12.394 1.00 75.06 422 GLU A O 1
ATOM 3262 N N . ARG A 1 423 ? 12.859 12.009 11.090 1.00 75.25 423 ARG A N 1
ATOM 3263 C CA . ARG A 1 423 ? 12.806 13.461 11.285 1.00 75.25 423 ARG A CA 1
ATOM 3264 C C . ARG A 1 423 ? 11.585 13.901 12.084 1.00 75.25 423 ARG A C 1
ATOM 3266 O O . ARG A 1 423 ? 11.659 14.873 12.823 1.00 75.25 423 ARG A O 1
ATOM 3273 N N . VAL A 1 424 ? 10.492 13.134 12.039 1.00 80.25 424 VAL A N 1
ATOM 3274 C CA . VAL A 1 424 ? 9.307 13.375 12.880 1.00 80.25 424 VAL A CA 1
ATOM 3275 C C . VAL A 1 424 ? 9.619 13.206 14.369 1.00 80.25 424 VAL A C 1
ATOM 3277 O O . VAL A 1 424 ? 9.058 13.929 15.183 1.00 80.25 424 VAL A O 1
ATOM 3280 N N . HIS A 1 425 ? 10.530 12.312 14.773 1.00 84.50 425 HIS A N 1
ATOM 3281 C CA . HIS A 1 425 ? 10.841 12.184 16.205 1.00 84.50 425 HIS A CA 1
ATOM 3282 C C . HIS A 1 425 ? 11.506 13.432 16.804 1.00 84.50 425 HIS A C 1
ATOM 3284 O O . HIS A 1 425 ? 11.410 13.659 18.011 1.00 84.50 425 HIS A O 1
ATOM 3290 N N . ASP A 1 426 ? 12.196 14.237 15.995 1.00 81.75 426 ASP A N 1
ATOM 3291 C CA . ASP A 1 426 ? 12.869 15.451 16.462 1.00 81.75 426 ASP A CA 1
ATOM 3292 C C . ASP A 1 426 ? 11.904 16.615 16.669 1.00 81.75 426 ASP A C 1
ATOM 3294 O O . ASP A 1 426 ? 12.176 17.487 17.490 1.00 81.75 426 ASP A O 1
ATOM 3298 N N . THR A 1 427 ? 10.735 16.588 16.025 1.00 79.38 427 THR A N 1
ATOM 3299 C CA . THR A 1 427 ? 9.705 17.622 16.198 1.00 79.38 427 THR A CA 1
ATOM 3300 C C . THR A 1 427 ? 8.855 17.425 17.454 1.00 79.38 427 THR A C 1
ATOM 3302 O O . THR A 1 427 ? 8.060 18.292 17.806 1.00 79.38 427 THR A O 1
ATOM 3305 N N . LEU A 1 428 ? 8.962 16.272 18.117 1.00 84.12 428 LEU A N 1
ATOM 3306 C CA . LEU A 1 428 ? 8.161 15.930 19.292 1.00 84.12 428 LEU A CA 1
ATOM 3307 C C . LEU A 1 428 ? 8.765 16.505 20.583 1.00 84.12 428 LEU A C 1
ATOM 3309 O O . LEU A 1 428 ? 9.980 16.609 20.732 1.00 84.12 428 LEU A O 1
ATOM 3313 N N . VAL A 1 429 ? 7.937 16.808 21.580 1.00 84.00 429 VAL A N 1
ATOM 3314 C CA . VAL A 1 429 ? 8.418 17.123 22.941 1.00 84.00 429 VAL A CA 1
ATOM 3315 C C . VAL A 1 429 ? 9.062 15.892 23.599 1.00 84.00 429 VAL A C 1
ATOM 3317 O O . VAL A 1 429 ? 8.914 14.779 23.102 1.00 84.00 429 VAL A O 1
ATOM 3320 N N . SER A 1 430 ? 9.808 16.052 24.697 1.00 82.81 430 SER A N 1
ATOM 3321 C CA . SER A 1 430 ? 10.510 14.935 25.368 1.00 82.81 430 SER A CA 1
ATOM 3322 C C . SER A 1 430 ? 9.607 13.759 25.746 1.00 82.81 430 SER A C 1
ATOM 3324 O O . SER A 1 430 ? 10.039 12.621 25.616 1.00 82.81 430 SER A O 1
ATOM 3326 N N . GLU A 1 431 ? 8.362 14.040 26.132 1.00 81.38 431 GLU A N 1
ATOM 3327 C CA . GLU A 1 431 ? 7.345 13.045 26.512 1.00 81.38 431 GLU A CA 1
ATOM 3328 C C . GLU A 1 431 ? 6.416 12.651 25.345 1.00 81.38 431 GLU A C 1
ATOM 3330 O O . GLU A 1 431 ? 5.368 12.037 25.542 1.00 81.38 431 GLU A O 1
ATOM 3335 N N . GLY A 1 432 ? 6.750 13.054 24.115 1.00 86.75 432 GLY A N 1
ATOM 3336 C CA . GLY A 1 432 ? 5.926 12.780 22.943 1.00 86.75 432 GLY A CA 1
ATOM 3337 C C . GLY A 1 432 ? 5.845 11.286 22.621 1.00 86.75 432 GLY A C 1
ATOM 3338 O O . GLY A 1 432 ? 6.789 10.529 22.848 1.00 86.75 432 GLY A O 1
ATOM 3339 N N . LYS A 1 433 ? 4.726 10.866 22.024 1.00 90.19 433 LYS A N 1
ATOM 3340 C CA . LYS A 1 433 ? 4.532 9.501 21.516 1.00 90.19 433 LYS A CA 1
ATOM 3341 C C . LYS A 1 433 ? 4.611 9.469 20.000 1.00 90.19 433 LYS A C 1
ATOM 3343 O O . LYS A 1 433 ? 4.185 10.400 19.322 1.00 90.19 433 LYS A O 1
ATOM 3348 N N . LEU A 1 434 ? 5.137 8.367 19.474 1.00 91.00 434 LEU A N 1
ATOM 3349 C CA . LEU A 1 434 ? 5.311 8.155 18.042 1.00 91.00 434 LEU A CA 1
ATOM 3350 C C . LEU A 1 434 ? 4.837 6.749 17.673 1.00 91.00 434 LEU A C 1
ATOM 3352 O O . LEU A 1 434 ? 5.517 5.774 17.969 1.00 91.00 434 LEU A O 1
ATOM 3356 N N . ALA A 1 435 ? 3.677 6.633 17.029 1.00 90.94 435 ALA A N 1
ATOM 3357 C CA . ALA A 1 435 ? 3.173 5.360 16.512 1.00 90.94 435 ALA A CA 1
ATOM 3358 C C . ALA A 1 435 ? 3.576 5.186 15.039 1.00 90.94 435 ALA A C 1
ATOM 3360 O O . ALA A 1 435 ? 3.410 6.109 14.239 1.00 90.94 435 ALA A O 1
ATOM 3361 N N . VAL A 1 436 ? 4.098 4.011 14.669 1.00 87.56 436 VAL A N 1
ATOM 3362 C CA . VAL A 1 436 ? 4.574 3.730 13.302 1.00 87.56 436 VAL A CA 1
ATOM 3363 C C . VAL A 1 436 ? 4.003 2.409 12.786 1.00 87.56 436 VAL A C 1
ATOM 3365 O O . VAL A 1 436 ? 4.193 1.352 13.382 1.00 87.56 436 VAL A O 1
ATOM 3368 N N . PHE A 1 437 ? 3.357 2.465 11.620 1.00 80.88 437 PHE A N 1
ATOM 3369 C CA . PHE A 1 437 ? 2.660 1.338 10.984 1.00 80.88 437 PHE A CA 1
ATOM 3370 C C . PHE A 1 437 ? 3.444 0.739 9.814 1.00 80.88 437 PHE A C 1
ATOM 3372 O O . PHE A 1 437 ? 2.930 0.544 8.713 1.00 80.88 437 PHE A O 1
ATOM 3379 N N . ARG A 1 438 ? 4.737 0.494 10.038 1.00 74.44 438 ARG A N 1
ATOM 3380 C CA . ARG A 1 438 ? 5.651 -0.148 9.085 1.00 74.44 438 ARG A CA 1
ATOM 3381 C C . ARG A 1 438 ? 6.878 -0.658 9.833 1.00 74.44 438 ARG A C 1
ATOM 3383 O O . ARG A 1 438 ? 7.383 0.045 10.706 1.00 74.44 438 ARG A O 1
ATOM 3390 N N . ALA A 1 439 ? 7.383 -1.845 9.492 1.00 69.12 439 ALA A N 1
ATOM 3391 C CA . ALA A 1 439 ? 8.590 -2.349 10.140 1.00 69.12 439 ALA A CA 1
ATOM 3392 C C . ALA A 1 439 ? 9.809 -1.464 9.794 1.00 69.12 439 ALA A C 1
ATOM 3394 O O . ALA A 1 439 ? 9.951 -1.071 8.628 1.00 69.12 439 ALA A O 1
ATOM 3395 N N . PRO A 1 440 ? 10.723 -1.199 10.750 1.00 70.69 440 PRO A N 1
ATOM 3396 C CA . PRO A 1 440 ? 11.905 -0.362 10.526 1.00 70.69 440 PRO A CA 1
ATOM 3397 C C . PRO A 1 440 ? 12.753 -0.804 9.331 1.00 70.69 440 PRO A C 1
ATOM 3399 O O . PRO A 1 440 ? 13.130 0.016 8.500 1.00 70.69 440 PRO A O 1
ATOM 3402 N N . VAL A 1 441 ? 12.944 -2.120 9.173 1.00 67.44 441 VAL A N 1
ATOM 3403 C CA . VAL A 1 441 ? 13.691 -2.723 8.055 1.00 67.44 441 VAL A CA 1
ATOM 3404 C C . VAL A 1 441 ? 13.102 -2.338 6.694 1.00 67.44 441 VAL A C 1
ATOM 3406 O O . VAL A 1 441 ? 13.840 -2.059 5.756 1.00 67.44 441 VAL A O 1
ATOM 3409 N N . LEU A 1 442 ? 11.771 -2.298 6.571 1.00 63.47 442 LEU A N 1
ATOM 3410 C CA . LEU A 1 442 ? 11.094 -1.945 5.319 1.00 63.47 442 LEU A CA 1
ATOM 3411 C C . LEU A 1 442 ? 11.005 -0.426 5.109 1.00 63.47 442 LEU A C 1
ATOM 3413 O O . LEU A 1 442 ? 10.851 0.035 3.977 1.00 63.47 442 LEU A O 1
ATOM 3417 N N . ALA A 1 443 ? 11.008 0.341 6.195 1.00 64.75 443 ALA A N 1
ATOM 3418 C CA . ALA A 1 443 ? 10.945 1.798 6.176 1.00 64.75 443 ALA A CA 1
ATOM 3419 C C . ALA A 1 443 ? 12.333 2.460 6.086 1.00 64.75 443 ALA A C 1
ATOM 3421 O O . ALA A 1 443 ? 12.406 3.660 5.841 1.00 64.75 443 ALA A O 1
ATOM 3422 N N . GLY A 1 444 ? 13.410 1.685 6.244 1.00 70.56 444 GLY A N 1
ATOM 3423 C CA . GLY A 1 444 ? 14.787 2.150 6.102 1.00 70.56 444 GLY A CA 1
ATOM 3424 C C . GLY A 1 444 ? 15.265 3.051 7.239 1.00 70.56 444 GLY A C 1
ATOM 3425 O O . GLY A 1 444 ? 16.129 3.882 6.987 1.00 70.56 444 GLY A O 1
ATOM 3426 N N . PHE A 1 445 ? 14.716 2.909 8.453 1.00 76.00 445 PHE A N 1
ATOM 3427 C CA . PHE A 1 445 ? 15.144 3.686 9.624 1.00 76.00 445 PHE A CA 1
ATOM 3428 C C . PHE A 1 445 ? 15.707 2.800 10.737 1.00 76.00 445 PHE A C 1
ATOM 3430 O O . PHE A 1 445 ? 15.312 1.640 10.881 1.00 76.00 445 PHE A O 1
ATOM 3437 N N . ASP A 1 446 ? 16.604 3.365 11.547 1.00 81.81 446 ASP A N 1
ATOM 3438 C CA . ASP A 1 446 ? 17.209 2.692 12.701 1.00 81.81 446 ASP A CA 1
ATOM 3439 C C . ASP A 1 446 ? 16.575 3.181 14.020 1.00 81.81 446 ASP A C 1
ATOM 3441 O O . ASP A 1 446 ? 16.895 4.278 14.489 1.00 81.81 446 ASP A O 1
ATOM 3445 N N . PRO A 1 447 ? 15.708 2.376 14.674 1.00 83.19 447 PRO A N 1
ATOM 3446 C CA . PRO A 1 447 ? 15.051 2.768 15.920 1.00 83.19 447 PRO A CA 1
ATOM 3447 C C . PRO A 1 447 ? 16.033 3.105 17.048 1.00 83.19 447 PRO A C 1
ATOM 3449 O O . PRO A 1 447 ? 15.686 3.859 17.961 1.00 83.19 447 PRO A O 1
ATOM 3452 N N . SER A 1 448 ? 17.255 2.556 17.026 1.00 85.31 448 SER A N 1
ATOM 3453 C CA . SER A 1 448 ? 18.252 2.789 18.076 1.00 85.31 448 SER A CA 1
ATOM 3454 C C . SER A 1 448 ? 18.750 4.237 18.089 1.00 85.31 448 SER A C 1
ATOM 3456 O O . SER A 1 448 ? 19.015 4.766 19.170 1.00 85.31 448 SER A O 1
ATOM 3458 N N . LYS A 1 449 ? 18.748 4.907 16.931 1.00 86.19 449 LYS A N 1
ATOM 3459 C CA . LYS A 1 449 ? 19.208 6.293 16.756 1.00 86.19 449 LYS A CA 1
ATOM 3460 C C . LYS A 1 449 ? 18.170 7.349 17.132 1.00 86.19 449 LYS A C 1
ATOM 3462 O O . LYS A 1 449 ? 18.526 8.508 17.303 1.00 86.19 449 LYS A O 1
ATOM 3467 N N . LEU A 1 450 ? 16.903 6.962 17.284 1.00 87.56 450 LEU A N 1
ATOM 3468 C CA . LEU A 1 450 ? 15.814 7.914 17.515 1.00 87.56 450 LEU A CA 1
ATOM 3469 C C . LEU A 1 450 ? 15.738 8.315 18.990 1.00 87.56 450 LEU A C 1
ATOM 3471 O O . LEU A 1 450 ? 15.796 7.448 19.872 1.00 87.56 450 LEU A O 1
ATOM 3475 N N . ARG A 1 451 ? 15.562 9.616 19.253 1.00 89.44 451 ARG A N 1
ATOM 3476 C CA . ARG A 1 451 ? 15.394 10.160 20.613 1.00 89.44 451 ARG A CA 1
ATOM 3477 C C . ARG A 1 451 ? 14.128 9.625 21.280 1.00 89.44 451 ARG A C 1
ATOM 3479 O O . ARG A 1 451 ? 14.168 9.233 22.441 1.00 89.44 451 ARG A O 1
ATOM 3486 N N . ILE A 1 452 ? 13.030 9.578 20.529 1.00 88.94 452 ILE A N 1
ATOM 3487 C CA . ILE A 1 452 ? 11.758 8.991 20.956 1.00 88.94 452 ILE A CA 1
ATOM 3488 C C . ILE A 1 452 ? 11.595 7.662 20.237 1.00 88.94 452 ILE A C 1
ATOM 3490 O O . ILE A 1 452 ? 11.657 7.599 19.007 1.00 88.94 452 ILE A O 1
ATOM 3494 N N . LYS A 1 453 ? 11.414 6.587 21.007 1.00 89.56 453 LYS A N 1
ATOM 3495 C CA . LYS A 1 453 ? 11.277 5.245 20.443 1.00 89.56 453 LYS A CA 1
ATOM 3496 C C . LYS A 1 453 ? 9.881 5.077 19.842 1.00 89.56 453 LYS A C 1
ATOM 3498 O O . LYS A 1 453 ? 8.898 5.290 20.551 1.00 89.56 453 LYS A O 1
ATOM 3503 N N . PRO A 1 454 ? 9.773 4.705 18.555 1.00 89.12 454 PRO A N 1
ATOM 3504 C CA . PRO A 1 454 ? 8.480 4.497 17.942 1.00 89.12 454 PRO A CA 1
ATOM 3505 C C . PRO A 1 454 ? 7.833 3.230 18.496 1.00 89.12 454 PRO A C 1
ATOM 3507 O O . PRO A 1 454 ? 8.472 2.181 18.591 1.00 89.12 454 PRO A O 1
ATOM 3510 N N . VAL A 1 455 ? 6.540 3.314 18.789 1.00 89.50 455 VAL A N 1
ATOM 3511 C CA . VAL A 1 455 ? 5.687 2.155 19.033 1.00 89.50 455 VAL A CA 1
ATOM 3512 C C . VAL A 1 455 ? 5.318 1.581 17.669 1.00 89.50 455 VAL A C 1
ATOM 3514 O O . VAL A 1 455 ? 4.413 2.072 16.985 1.00 89.50 455 VAL A O 1
ATOM 3517 N N . VAL A 1 456 ? 6.086 0.584 17.235 1.00 85.06 456 VAL A N 1
ATOM 3518 C CA . VAL A 1 456 ? 5.837 -0.132 15.981 1.00 85.06 456 VAL A CA 1
ATOM 3519 C C . VAL A 1 456 ? 4.687 -1.105 16.193 1.00 85.06 456 VAL A C 1
ATOM 3521 O O . VAL A 1 456 ? 4.661 -1.823 17.189 1.00 85.06 456 VAL A O 1
ATOM 3524 N N . GLY A 1 457 ? 3.746 -1.132 15.256 1.00 81.50 457 GLY A N 1
ATOM 3525 C CA . GLY A 1 457 ? 2.582 -2.001 15.352 1.00 81.50 457 GLY A CA 1
ATOM 3526 C C . GLY A 1 457 ? 2.131 -2.581 14.026 1.00 81.50 457 GLY A C 1
ATOM 3527 O O . GLY A 1 457 ? 2.427 -2.042 12.954 1.00 81.50 457 GLY A O 1
ATOM 3528 N N . ALA A 1 458 ? 1.368 -3.662 14.122 1.00 86.06 458 ALA A N 1
ATOM 3529 C CA . ALA A 1 458 ? 0.658 -4.275 13.016 1.00 86.06 458 ALA A CA 1
ATOM 3530 C C . ALA A 1 458 ? -0.818 -4.473 13.383 1.00 86.06 458 ALA A C 1
ATOM 3532 O O . ALA A 1 458 ? -1.145 -4.892 14.490 1.00 86.06 458 ALA A O 1
ATOM 3533 N N . VAL A 1 459 ? -1.713 -4.227 12.425 1.00 91.06 459 VAL A N 1
ATOM 3534 C CA . VAL A 1 459 ? -3.162 -4.449 12.596 1.00 91.06 459 VAL A CA 1
ATOM 3535 C C . VAL A 1 459 ? -3.487 -5.878 13.036 1.00 91.06 459 VAL A C 1
ATOM 3537 O O . VAL A 1 459 ? -4.385 -6.098 13.844 1.00 91.06 459 VAL A O 1
ATOM 3540 N N . TRP A 1 460 ? -2.680 -6.834 12.573 1.00 91.00 460 TRP A N 1
ATOM 3541 C CA . TRP A 1 460 ? -2.791 -8.267 12.833 1.00 91.00 460 TRP A CA 1
ATOM 3542 C C . TRP A 1 460 ? -2.692 -8.647 14.311 1.00 91.00 460 TRP A C 1
ATOM 3544 O O . TRP A 1 460 ? -3.169 -9.711 14.684 1.00 91.00 460 TRP A O 1
ATOM 3554 N N . GLU A 1 461 ? -2.136 -7.787 15.168 1.00 90.44 461 GLU A N 1
ATOM 3555 C CA . GLU A 1 461 ? -2.185 -7.983 16.624 1.00 90.44 461 GLU A CA 1
ATOM 3556 C C . GLU A 1 461 ? -3.638 -8.057 17.134 1.00 90.44 461 GLU A C 1
ATOM 3558 O O . GLU A 1 461 ? -3.920 -8.715 18.135 1.00 90.44 461 GLU A O 1
ATOM 3563 N N . GLY A 1 462 ? -4.586 -7.443 16.414 1.00 89.62 462 GLY A N 1
ATOM 3564 C CA . GLY A 1 462 ? -6.021 -7.543 16.685 1.00 89.62 462 GLY A CA 1
ATOM 3565 C C . GLY A 1 462 ? -6.596 -8.948 16.496 1.00 89.62 462 GLY A C 1
ATOM 3566 O O . GLY A 1 462 ? -7.675 -9.226 17.002 1.00 89.62 462 GLY A O 1
ATOM 3567 N N . LEU A 1 463 ? -5.876 -9.862 15.836 1.00 89.19 463 LEU A N 1
ATOM 3568 C CA . LEU A 1 463 ? -6.296 -11.260 15.732 1.00 89.19 463 LEU A CA 1
ATOM 3569 C C . LEU A 1 463 ? -6.186 -11.996 17.076 1.00 89.19 463 LEU A C 1
ATOM 3571 O O . LEU A 1 463 ? -6.860 -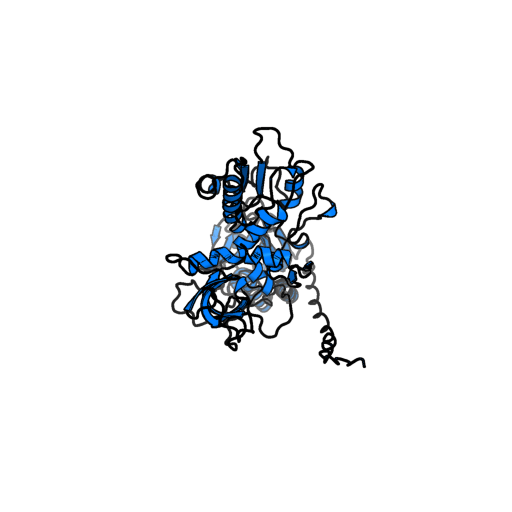13.003 17.265 1.00 89.19 463 LEU A O 1
ATOM 3575 N N . GLY A 1 464 ? -5.379 -11.505 18.023 1.00 86.81 464 GLY A N 1
ATOM 3576 C CA . GLY A 1 464 ? -5.224 -12.122 19.346 1.00 86.81 464 GLY A CA 1
ATOM 3577 C C . GLY A 1 464 ? -4.348 -13.366 19.393 1.00 86.81 464 GLY A C 1
ATOM 3578 O O . GLY A 1 464 ? -4.214 -13.982 20.447 1.00 86.81 464 GLY A O 1
ATOM 3579 N N . VAL A 1 465 ? -3.746 -13.732 18.266 1.00 84.19 465 VAL A N 1
ATOM 3580 C CA . VAL A 1 465 ? -2.851 -14.881 18.120 1.00 84.19 465 VAL A CA 1
ATOM 3581 C C . VAL A 1 465 ? -1.430 -14.407 17.839 1.00 84.19 465 VAL A C 1
ATOM 3583 O O . VAL A 1 465 ? -1.204 -13.229 17.563 1.00 84.19 465 VAL A O 1
ATOM 3586 N N . GLU A 1 466 ? -0.458 -15.313 17.927 1.00 85.62 466 GLU A N 1
ATOM 3587 C CA . GLU A 1 466 ? 0.890 -15.005 17.457 1.00 85.62 466 GLU A CA 1
ATOM 3588 C C . GLU A 1 466 ? 0.839 -14.741 15.950 1.00 85.62 466 GLU A C 1
ATOM 3590 O O . GLU A 1 466 ? 0.313 -15.555 15.188 1.00 85.62 466 GLU A O 1
ATOM 3595 N N . ILE A 1 467 ? 1.382 -13.603 15.520 1.00 83.25 467 ILE A N 1
ATOM 3596 C CA . ILE A 1 467 ? 1.415 -13.228 14.107 1.00 83.25 467 ILE A CA 1
ATOM 3597 C C . ILE A 1 467 ? 2.836 -12.927 13.665 1.00 83.25 467 ILE A C 1
ATOM 3599 O O . ILE A 1 467 ? 3.652 -12.359 14.392 1.00 83.25 467 ILE A O 1
ATOM 3603 N N . GLN A 1 468 ? 3.123 -13.281 12.418 1.00 76.75 468 GLN A N 1
ATOM 3604 C CA . GLN A 1 468 ? 4.340 -12.868 11.739 1.00 76.75 468 GLN A CA 1
ATOM 3605 C C . GLN A 1 468 ? 4.014 -11.748 10.762 1.00 76.75 468 GLN A C 1
ATOM 3607 O O . GLN A 1 468 ? 3.111 -11.851 9.928 1.00 76.75 468 GLN A O 1
ATOM 3612 N N . TYR A 1 469 ? 4.777 -10.667 10.842 1.00 77.31 469 TYR A N 1
ATOM 3613 C CA . TYR A 1 469 ? 4.624 -9.530 9.954 1.00 77.31 469 TYR A CA 1
ATOM 3614 C C . TYR A 1 469 ? 5.982 -8.903 9.658 1.00 77.31 469 TYR A C 1
ATOM 3616 O O . TYR A 1 469 ? 6.671 -8.408 10.544 1.00 77.31 469 TYR A O 1
ATOM 3624 N N . GLN A 1 470 ? 6.373 -8.929 8.381 1.00 71.44 470 GLN A N 1
ATOM 3625 C CA . GLN A 1 470 ? 7.596 -8.281 7.886 1.00 71.44 470 GLN A CA 1
ATOM 3626 C C . GLN A 1 470 ? 8.884 -8.720 8.613 1.00 71.44 470 GLN A C 1
ATOM 3628 O O . GLN A 1 470 ? 9.787 -7.914 8.826 1.00 71.44 470 GLN A O 1
ATOM 3633 N N . GLY A 1 471 ? 8.985 -10.007 8.968 1.00 67.19 471 GLY A N 1
ATOM 3634 C CA . GLY A 1 471 ? 10.151 -10.569 9.662 1.00 67.19 471 GLY A CA 1
ATOM 3635 C C . GLY A 1 471 ? 10.183 -10.296 11.168 1.00 67.19 471 GLY A C 1
ATOM 3636 O O . GLY A 1 471 ? 11.179 -10.604 11.815 1.00 67.19 471 GLY A O 1
ATOM 3637 N N . VAL A 1 472 ? 9.104 -9.732 11.716 1.00 71.88 472 VAL A N 1
ATOM 3638 C CA . VAL A 1 472 ? 8.883 -9.561 13.151 1.00 71.88 472 VAL A CA 1
ATOM 3639 C C . VAL A 1 472 ? 7.789 -10.528 13.592 1.00 71.88 472 VAL A C 1
ATOM 3641 O O . VAL A 1 472 ? 6.754 -10.637 12.931 1.00 71.88 472 VAL A O 1
ATOM 3644 N N . THR A 1 473 ? 8.021 -11.217 14.705 1.00 79.06 473 THR A N 1
ATOM 3645 C CA . THR A 1 473 ? 7.004 -12.020 15.388 1.00 79.06 473 THR A CA 1
ATOM 3646 C C . THR A 1 473 ? 6.397 -11.182 16.501 1.00 79.06 473 THR A C 1
ATOM 3648 O O . THR A 1 473 ? 7.120 -10.685 17.365 1.00 79.06 473 THR A O 1
ATOM 3651 N N . PHE A 1 474 ? 5.079 -11.032 16.476 1.00 80.19 474 PHE A N 1
ATOM 3652 C CA . PHE A 1 474 ? 4.310 -10.407 17.542 1.00 80.19 474 PHE A CA 1
ATOM 3653 C C . PHE A 1 474 ? 3.628 -11.523 18.341 1.00 80.19 474 PHE A C 1
ATOM 3655 O O . PHE A 1 474 ? 2.959 -12.363 17.731 1.00 80.19 474 PHE A O 1
ATOM 3662 N N . PRO A 1 475 ? 3.809 -11.578 19.672 1.00 81.50 475 PRO A N 1
ATOM 3663 C CA . PRO A 1 475 ? 3.187 -12.608 20.495 1.00 81.50 475 PRO A CA 1
ATOM 3664 C C . PRO A 1 475 ? 1.663 -12.447 20.515 1.00 81.50 475 PRO A C 1
ATOM 3666 O O . PRO A 1 475 ? 1.141 -11.352 20.302 1.00 81.50 475 PRO A O 1
ATOM 3669 N N . ALA A 1 476 ? 0.957 -13.535 20.829 1.00 86.31 476 ALA A N 1
ATOM 3670 C CA . ALA A 1 476 ? -0.477 -13.487 21.087 1.00 86.31 476 ALA A CA 1
ATOM 3671 C C . ALA A 1 476 ? -0.797 -12.480 22.201 1.00 86.31 476 ALA A C 1
ATOM 3673 O O . ALA A 1 476 ? -0.151 -12.480 23.252 1.00 86.31 476 ALA A O 1
ATOM 3674 N N . ASN A 1 477 ? -1.801 -11.635 21.974 1.00 86.25 477 ASN A N 1
ATOM 3675 C CA . ASN A 1 477 ? -2.205 -10.602 22.917 1.00 86.25 477 ASN A CA 1
ATOM 3676 C C . ASN A 1 477 ? -3.737 -10.488 22.957 1.00 86.25 477 ASN A C 1
ATOM 3678 O O . ASN A 1 477 ? -4.386 -10.091 21.992 1.00 86.25 477 ASN A O 1
ATOM 3682 N N . LEU A 1 478 ? -4.323 -10.868 24.093 1.00 88.69 478 LEU A N 1
ATOM 3683 C CA . LEU A 1 478 ? -5.774 -10.849 24.279 1.00 88.69 478 LEU A CA 1
ATOM 3684 C C . LEU A 1 478 ? -6.327 -9.428 24.429 1.00 88.69 478 LEU A C 1
ATOM 3686 O O . LEU A 1 478 ? -7.450 -9.183 24.006 1.00 88.69 478 LEU A O 1
ATOM 3690 N N . GLU A 1 479 ? -5.548 -8.483 24.959 1.00 89.56 479 GLU A N 1
ATOM 3691 C CA . GLU A 1 479 ? -5.982 -7.088 25.102 1.00 89.56 479 GLU A CA 1
ATOM 3692 C C . GLU A 1 479 ? -6.130 -6.417 23.732 1.00 89.56 479 GLU A C 1
ATOM 3694 O O . GLU A 1 479 ? -7.070 -5.659 23.498 1.00 89.56 479 GLU A O 1
ATOM 3699 N N . THR A 1 480 ? -5.235 -6.719 22.784 1.00 89.44 480 THR A N 1
ATOM 3700 C CA . THR A 1 480 ? -5.358 -6.210 21.409 1.00 89.44 480 THR A CA 1
ATOM 3701 C C . THR A 1 480 ? -6.513 -6.861 20.659 1.00 89.44 480 THR A C 1
ATOM 3703 O O . THR A 1 480 ? -7.145 -6.181 19.848 1.00 89.44 480 THR A O 1
ATOM 3706 N N . ARG A 1 481 ? -6.827 -8.134 20.941 1.00 92.00 481 ARG A N 1
ATOM 3707 C CA . ARG A 1 481 ? -8.041 -8.794 20.434 1.00 92.00 481 ARG A CA 1
ATOM 3708 C C . ARG A 1 481 ? -9.301 -8.153 20.983 1.00 92.00 481 ARG A C 1
ATOM 3710 O O . ARG A 1 481 ? -10.190 -7.820 20.212 1.00 92.00 481 ARG A O 1
ATOM 3717 N N . GLU A 1 482 ? -9.363 -7.942 22.291 1.00 92.00 482 GLU A N 1
ATOM 3718 C CA . GLU A 1 482 ? -10.506 -7.298 22.931 1.00 92.00 482 GLU A CA 1
ATOM 3719 C C . GLU A 1 482 ? -10.718 -5.884 22.377 1.00 92.00 482 GLU A C 1
ATOM 3721 O O . GLU A 1 482 ? -11.835 -5.534 22.005 1.00 92.00 482 GLU A O 1
ATOM 3726 N N . PHE A 1 483 ? -9.641 -5.109 22.215 1.00 92.56 483 PHE A N 1
ATOM 3727 C CA . PHE A 1 483 ? -9.697 -3.807 21.554 1.00 92.56 483 PHE A CA 1
ATOM 3728 C C . PHE A 1 483 ? -10.262 -3.904 20.129 1.00 92.56 483 PHE A C 1
ATOM 3730 O O . PHE A 1 483 ? -11.093 -3.085 19.749 1.00 92.56 483 PHE A O 1
ATOM 3737 N N . ALA A 1 484 ? -9.820 -4.890 19.341 1.00 93.44 484 ALA A N 1
ATOM 3738 C CA . ALA A 1 484 ? -10.274 -5.078 17.965 1.00 93.44 484 ALA A CA 1
ATOM 3739 C C . ALA A 1 484 ? -11.736 -5.527 17.859 1.00 93.44 484 ALA A C 1
ATOM 3741 O O . ALA A 1 484 ? -12.386 -5.189 16.884 1.00 93.44 484 ALA A O 1
ATOM 3742 N N . THR A 1 485 ? -12.245 -6.272 18.841 1.00 92.38 485 THR A N 1
ATOM 3743 C CA . THR A 1 485 ? -13.656 -6.679 18.899 1.00 92.38 485 THR A CA 1
ATOM 3744 C C . THR A 1 485 ? -14.568 -5.555 19.404 1.00 92.38 485 THR A C 1
ATOM 3746 O O . THR A 1 485 ? -15.752 -5.532 19.071 1.00 92.38 485 THR A O 1
ATOM 3749 N N . GLN A 1 486 ? -14.049 -4.644 20.235 1.00 90.94 486 GLN A N 1
ATOM 3750 C CA . GLN A 1 486 ? -14.795 -3.475 20.713 1.00 90.94 486 GLN A CA 1
ATOM 3751 C C . GLN A 1 486 ? -14.886 -2.350 19.675 1.00 90.94 486 GLN A C 1
ATOM 3753 O O . GLN A 1 486 ? -15.895 -1.642 19.654 1.00 90.94 486 GLN A O 1
ATOM 3758 N N . PHE A 1 487 ? -13.826 -2.154 18.884 1.00 91.19 487 PHE A N 1
ATOM 3759 C CA . PHE A 1 487 ? -13.804 -1.229 17.749 1.00 91.19 487 PHE A CA 1
ATOM 3760 C C . PHE A 1 487 ? -14.672 -1.754 16.604 1.00 91.19 487 PHE A C 1
ATOM 3762 O O . PHE A 1 487 ? -15.481 -0.950 16.085 1.00 91.19 487 PHE A O 1
#

Sequence (487 aa):
MSSSYTGNVPPPPPPPQQLVEKASTPPPAPPPPTVPPTGPPGAFLVELLIYNGSPFKDHWAYFVRSHTEVDVGVKIHATGDVRNGFKFEVKRSHNLTNTSDIPTKRVPLQWVDAQHFDEDAMLNWGVEEIDERPVCGFEVSAYKAKAPGKTLNAAEDKDSSGKKVILKDCQTWLVEAAGYLVEDRMFSPEVSIYLHAIKQPKEHSVAVQDIPTPESGPREILVRVRAVALNHVDALYTYKPIAAQEYRVIGSDFAGEVASVGKDIQDIDDPRVKVGARVAGFVQGGAFAEYVVVDYDLTWNIPIGVSFQEADTISLCGLTAAQGVFSRLELPGPFTQSRSFDHLKLANEEPVNVFIYGATTSLGLLAAQLVRLAEKTSGTRIRLIGAASSAKHDMLRQAPYSYDELVDYRDADWQATSPSVERVHDTLVSEGKLAVFRAPVLAGFDPSKLRIKPVVGAVWEGLGVEIQYQGVTFPANLETREFATQF

InterPro domains:
  IPR011032 GroES-like superfamily [SSF50129] (204-331)
  IPR013154 Alcohol dehydrogenase-like, N-terminal [PF08240] (217-303)
  IPR020843 Enoylreductase domain [SM00829] (203-465)
  IPR036291 NAD(P)-binding domain superfamily [SSF51735] (306-420)
  IPR046670 Protein of unknown function DUF6540 [PF20174] (46-187)
  IPR047122 Trans-enoyl reductase-like [PTHR45348] (197-487)

Secondary structure (DSSP, 8-state):
--------PPPPPPPPPP-----PPPPPPPPPP---SS-STTPEEEEEEEEE-SSSEEEEEEEEE-SS-TTEEEEEEEEEETTTEEEEEEEEEEESSSSS---SEEEEEEEE-GGG--HHHHTGGG--EEE-S--SHHHHHHHTSPPP---SPPTT-S----SS-----HHHHHHHHHHHHHHTTSS-HHHHHHHHHHSPP--S-------PPPPP-TTEEEEEEEE----HHHHHHHHS-SS--TT-----EEEEEEEEE-TTTTTS--GGGSTT-EEEEE-SS--SSSEEEEEGGGEEEPPTT--HHHHTTTHHHHHHHHIIIIIIS---BTTBTT--GGGG-PPTTPPEEEEEETTTSHHHHHHHHHHHHHHHHH---EEEEEE--GGGHHHHHSTTT--SEEE-TTSTTSS-SS-THHHHGGGS-TT---EESS-HHHHT--GGG-SS--EE--GGGGG-S-EEETTEEEPP-HHHHHHHHH-

Radius of gyration: 28.44 Å; chains: 1; bounding box: 66×68×92 Å